Protein AF-Q1QY12-F1 (afdb_monomer_lite)

Secondary structure (DSSP, 8-state):
---HHHHHHHHHHHTTT----S-TT-S-HHHHHHHHHHTT--SHHHHHHHHHHHT-SSTTHHHHHHHHHHHHHHHHHTTSS-HHHHHHHHHHHHHHHHHH-SSHHHHHHHHHHHHHHH-SSS-THHHHHHHHHHHHHHHTT-S--HHHHHHHHHHHHTT--S-----GGGGGGGGGGGTS----SS--HHHH-TTHHHHHHHHH---SHHHHHHHHHHHHHTTTHHHHHHHHHHHHHS-HHHHHHHHHHTGGGHHHHHHHHHHHHHT-----THHHHHHHHHHHHHHHHTTSS-HHHHHHHHHHHHHHHHHH-SSHHHHHHHHHHHHHHHHTS--GGGHHHHHHHHHH-TT-TT-S-GGGSS-HHHHHHHHHHHHHHT-SHHHHHHHHHHHHSGGGGGG-SS--PPPHHHHHHHHHHHHHTT---GGGHHHHHHTT--HHHHHHHHHHHHHHHHT-PPPSEETTEEPPHHHHHHHHHGGGGTTS-THHHHHHHHHHHHHHHHHHS-S-HHHHHHHHHHHHHHHHHH-SSHHHHHHHHHHHHHHS--TTSPP-HHHHHHHHH-TT-GGGGS---

Foldseek 3Di:
DQDLLLQVLLLLCLLVVDDRDSGLQPDALVVLQVVCVVVVNQAVQVLLLLLLVLQFDDACNLVSLSVNSNNLSSCCNNVVDPPVLSSLQSLLSLVVLVVVAVALVRSLVSVVVRVVVPDPDDDCPSNVVSSVVSVVCQVVVVTNGSVNSVVVSVVVCVVDNARPADDDLLLLQLLLNLPTGDRDLDADLSRHPVCLCVCCCVVVVDNALVLLVLLLLLLLAQNPLNVLVLCLVVVLPDDPVVLVVVLVVPVVLNLLSVLSVVCSVVVHPSAASLQSLSVSLVSLSSCVSVVSDDSVRSSLSSLSSLLQCLVPDFFPVRSLQSNQSNVCSVVSHNCNVCSCVSPVSQPPRSNHSRPDGSNVSDDPVSNVSSLVVLLVQQAALLSVLLLLQCLVVVVSSSCGRDHDQADPVLLVVLVCCCCVVVVDDLVCACVSLVVLQCVVVQVVLLVLLVCLLVVNDDDQQDPVGGHDPVVVVLSNLSVLLNVARCNLVSLSVSSNNLVSQRNNVSHDPVVSSVVSVVSLVVCLVRAVALLRSLVNNLSNQVSDPDPPDDGSNSSSVVLVVRPSHSRNSYDSD

Structure (mmCIF, N/CA/C/O backbone):
data_AF-Q1QY12-F1
#
_entry.id   AF-Q1QY12-F1
#
loop_
_atom_site.group_PDB
_atom_site.id
_atom_site.type_symbol
_atom_site.label_atom_id
_atom_site.label_alt_id
_atom_site.label_comp_id
_atom_site.label_asym_id
_atom_site.label_entity_id
_atom_site.label_seq_id
_atom_site.pdbx_PDB_ins_code
_atom_site.Cartn_x
_atom_site.Cartn_y
_atom_site.Cartn_z
_atom_site.occupancy
_atom_site.B_iso_or_equiv
_atom_site.auth_seq_id
_atom_site.auth_comp_id
_atom_site.auth_asym_id
_atom_site.auth_atom_id
_atom_site.pdbx_PDB_model_num
ATOM 1 N N . MET A 1 1 ? -41.562 0.838 25.293 1.00 55.44 1 MET A N 1
ATOM 2 C CA . MET A 1 1 ? -40.817 -0.378 25.675 1.00 55.44 1 MET A CA 1
ATOM 3 C C . MET A 1 1 ? -39.364 0.046 25.763 1.00 55.44 1 MET A C 1
ATOM 5 O O . MET A 1 1 ? -38.922 0.712 24.837 1.00 55.44 1 MET A O 1
ATOM 9 N N . ILE A 1 2 ? -38.705 -0.170 26.900 1.00 75.00 2 ILE A N 1
ATOM 10 C CA . ILE A 1 2 ? -37.307 0.244 27.100 1.00 75.00 2 ILE A CA 1
ATOM 11 C C . ILE A 1 2 ? -36.429 -0.686 26.259 1.00 75.00 2 ILE A C 1
ATOM 13 O O . ILE A 1 2 ? -36.650 -1.893 26.284 1.00 75.00 2 ILE A O 1
ATOM 17 N N . ASP A 1 3 ? -35.492 -0.126 25.497 1.00 89.75 3 ASP A N 1
ATOM 18 C CA . ASP A 1 3 ? -34.490 -0.896 24.757 1.00 89.75 3 ASP A CA 1
ATOM 19 C C . ASP A 1 3 ? -33.502 -1.524 25.764 1.00 89.75 3 ASP A C 1
ATOM 21 O O . ASP A 1 3 ? -32.816 -0.769 26.468 1.00 89.75 3 ASP A O 1
ATOM 25 N N . PRO A 1 4 ? -33.436 -2.869 25.877 1.00 93.19 4 PRO A N 1
ATOM 26 C CA . PRO A 1 4 ? -32.582 -3.535 26.856 1.00 93.19 4 PRO A CA 1
ATOM 27 C C . PRO A 1 4 ? -31.103 -3.169 26.732 1.00 93.19 4 PRO A C 1
ATOM 29 O O . PRO A 1 4 ? -30.430 -3.018 27.750 1.00 93.19 4 PRO A O 1
ATOM 32 N N . LEU A 1 5 ? -30.600 -2.966 25.509 1.00 94.06 5 LEU A N 1
ATOM 33 C CA . LEU A 1 5 ? -29.203 -2.599 25.299 1.00 94.06 5 LEU A CA 1
ATOM 34 C C . LEU A 1 5 ? -28.914 -1.208 25.853 1.00 94.06 5 LEU A C 1
ATOM 36 O O . LEU A 1 5 ? -27.938 -1.027 26.575 1.00 94.06 5 LEU A O 1
ATOM 40 N N . LYS A 1 6 ? -29.759 -0.224 25.523 1.00 94.19 6 LYS A N 1
ATOM 41 C CA . LYS A 1 6 ? -29.562 1.159 25.976 1.00 94.19 6 LYS A CA 1
ATOM 42 C C . LYS A 1 6 ? -29.597 1.267 27.492 1.00 94.19 6 LYS A C 1
ATOM 44 O O . LYS A 1 6 ? -28.737 1.921 28.072 1.00 94.19 6 LYS A O 1
ATOM 49 N N . ALA A 1 7 ? -30.558 0.598 28.126 1.00 93.69 7 ALA A N 1
ATOM 50 C CA . ALA A 1 7 ? -30.684 0.620 29.576 1.00 93.69 7 ALA A CA 1
ATOM 51 C C . ALA A 1 7 ? -29.529 -0.117 30.273 1.00 93.69 7 ALA A C 1
ATOM 53 O O . ALA A 1 7 ? -29.001 0.405 31.254 1.00 93.69 7 ALA A O 1
ATOM 54 N N . TRP A 1 8 ? -29.072 -1.262 29.748 1.00 95.44 8 TRP A N 1
ATOM 55 C CA . TRP A 1 8 ? -27.872 -1.921 30.273 1.00 95.44 8 TRP A CA 1
ATOM 56 C C . TRP A 1 8 ? -26.616 -1.066 30.090 1.00 95.44 8 TRP A C 1
ATOM 58 O O . TRP A 1 8 ? -25.820 -0.918 31.016 1.00 95.44 8 TRP A O 1
ATOM 68 N N . TRP A 1 9 ? -26.445 -0.454 28.919 1.00 96.38 9 TRP A N 1
ATOM 69 C CA . TRP A 1 9 ? -25.309 0.417 28.639 1.00 96.38 9 TRP A CA 1
ATOM 70 C C . TRP A 1 9 ? -25.288 1.621 29.588 1.00 96.38 9 TRP A C 1
ATOM 72 O O . TRP A 1 9 ? -24.260 1.891 30.205 1.00 96.38 9 TRP A O 1
ATOM 82 N N . ALA A 1 10 ? -26.435 2.270 29.796 1.00 94.69 10 ALA A N 1
ATOM 83 C CA . ALA A 1 10 ? -26.605 3.328 30.787 1.00 94.69 10 ALA A CA 1
ATOM 84 C C . ALA A 1 10 ? -26.242 2.879 32.213 1.00 94.69 10 ALA A C 1
ATOM 86 O O . ALA A 1 10 ? -25.545 3.604 32.920 1.00 94.69 10 ALA A O 1
ATOM 87 N N . GLN A 1 11 ? -26.654 1.672 32.627 1.00 94.50 11 GLN A N 1
ATOM 88 C CA . GLN A 1 11 ? -26.240 1.091 33.911 1.00 94.50 11 GLN A CA 1
ATOM 89 C C . GLN A 1 11 ? -24.711 0.971 34.002 1.00 94.50 11 GLN A C 1
ATOM 91 O O . GLN A 1 11 ? -24.136 1.349 35.020 1.00 94.50 11 GLN A O 1
ATOM 96 N N . GLN A 1 12 ? -24.035 0.518 32.939 1.00 95.69 12 GLN A N 1
ATOM 97 C CA . GLN A 1 12 ? -22.571 0.417 32.938 1.00 95.69 12 GLN A CA 1
ATOM 98 C C . GLN A 1 12 ? -21.884 1.789 33.014 1.00 95.69 12 GLN A C 1
ATOM 100 O O . GLN A 1 12 ? -20.870 1.916 33.694 1.00 95.69 12 GLN A O 1
ATOM 105 N N . LEU A 1 13 ? -22.432 2.832 32.379 1.00 95.69 13 LEU A N 1
ATOM 106 C CA . LEU A 1 13 ? -21.846 4.182 32.401 1.00 95.69 13 LEU A CA 1
ATOM 107 C C . LEU A 1 13 ? -21.795 4.796 33.813 1.00 95.69 13 LEU A C 1
ATOM 109 O O . LEU A 1 13 ? -20.918 5.617 34.091 1.00 95.69 13 LEU A O 1
ATOM 113 N N . VAL A 1 14 ? -22.652 4.356 34.741 1.00 94.06 14 VAL A N 1
ATOM 114 C CA . VAL A 1 14 ? -22.579 4.760 36.159 1.00 94.06 14 VAL A CA 1
ATOM 115 C C . VAL A 1 14 ? -21.228 4.381 36.779 1.00 94.06 14 VAL A C 1
ATOM 117 O O . VAL A 1 14 ? -20.672 5.148 37.565 1.00 94.06 14 VAL A O 1
ATOM 120 N N . LEU A 1 15 ? -20.630 3.257 36.363 1.00 93.38 15 LEU A N 1
ATOM 121 C CA . LEU A 1 15 ? -19.290 2.833 36.797 1.00 93.38 15 LEU A CA 1
ATOM 122 C C . LEU A 1 15 ? -18.178 3.778 36.302 1.00 93.38 15 LEU A C 1
ATOM 124 O O . LEU A 1 15 ? -17.087 3.808 36.873 1.00 93.38 15 LEU A O 1
ATOM 128 N N . CYS A 1 16 ? -18.454 4.580 35.271 1.00 92.06 16 CYS A N 1
ATOM 129 C CA . CYS A 1 16 ? -17.583 5.647 34.774 1.00 92.06 16 CYS A CA 1
ATOM 130 C C . CYS A 1 16 ? -17.885 7.013 35.424 1.00 92.06 16 CYS A C 1
ATOM 132 O O . CYS A 1 16 ? -17.412 8.052 34.956 1.00 92.06 16 CYS A O 1
ATOM 134 N N . GLY A 1 17 ? -18.699 7.051 36.483 1.00 89.88 17 GLY A N 1
ATOM 135 C CA . GLY A 1 17 ? -19.077 8.284 37.176 1.00 89.88 17 GLY A CA 1
ATOM 136 C C . GLY A 1 17 ? -20.110 9.127 36.425 1.00 89.88 17 GLY A C 1
ATOM 137 O O . GLY A 1 17 ? -20.163 10.342 36.617 1.00 89.88 17 GLY A O 1
ATOM 138 N N . TRP A 1 18 ? -20.899 8.516 35.539 1.00 91.81 18 TRP A N 1
ATOM 139 C CA . TRP A 1 18 ? -22.033 9.186 34.906 1.00 91.81 18 TRP A CA 1
ATOM 140 C C . TRP A 1 18 ? -23.242 9.185 35.842 1.00 91.81 18 TRP A C 1
ATOM 142 O O . TRP A 1 18 ? -23.439 8.259 36.631 1.00 91.81 18 TRP A O 1
ATOM 152 N N . ALA A 1 19 ? -24.079 10.217 35.736 1.00 88.19 19 ALA A N 1
ATOM 153 C CA . ALA A 1 19 ? -25.403 10.174 36.341 1.00 88.19 19 ALA A CA 1
ATOM 154 C C . ALA A 1 19 ? -26.258 9.123 35.619 1.00 88.19 19 ALA A C 1
ATOM 156 O O . ALA A 1 19 ? -26.131 8.946 34.408 1.00 88.19 19 ALA A O 1
ATOM 157 N N . PHE A 1 20 ? -27.133 8.437 36.354 1.00 85.31 20 PHE A N 1
ATOM 158 C CA . PHE A 1 20 ? -28.023 7.454 35.747 1.00 85.31 20 PHE A CA 1
ATOM 159 C C . PHE A 1 20 ? -29.067 8.144 34.853 1.00 85.31 20 PHE A C 1
ATOM 161 O O . PHE A 1 20 ? -29.944 8.854 35.349 1.00 85.31 20 PHE A O 1
ATOM 168 N N . ASP A 1 21 ? -28.971 7.907 33.545 1.00 85.88 21 ASP A N 1
ATOM 169 C CA . ASP A 1 21 ? -29.891 8.371 32.504 1.00 85.88 21 ASP A CA 1
ATOM 170 C C . ASP A 1 21 ? -30.156 7.206 31.534 1.00 85.88 21 ASP A C 1
ATOM 172 O O . ASP A 1 21 ? -29.195 6.608 31.053 1.00 85.88 21 ASP A O 1
ATOM 176 N N . PRO A 1 22 ? -31.421 6.842 31.244 1.00 83.69 22 PRO A N 1
ATOM 177 C CA . PRO A 1 22 ? -31.739 5.724 30.354 1.00 83.69 22 PRO A CA 1
ATOM 178 C C . PRO A 1 22 ? -31.281 5.911 28.897 1.00 83.69 22 PRO A C 1
ATOM 180 O O . PRO A 1 22 ? -31.292 4.933 28.146 1.00 83.69 22 PRO A O 1
ATOM 183 N N . GLU A 1 23 ? -30.908 7.123 28.470 1.00 90.75 23 GLU A N 1
ATOM 184 C CA . GLU A 1 23 ? -30.326 7.364 27.148 1.00 90.75 23 GLU A CA 1
ATOM 185 C C . GLU A 1 23 ? -28.792 7.520 27.247 1.00 90.75 23 GLU A C 1
ATOM 187 O O . GLU A 1 23 ? -28.305 8.567 27.673 1.00 90.75 23 GLU A O 1
ATOM 192 N N . PRO A 1 24 ? -27.995 6.528 26.800 1.00 91.50 24 PRO A N 1
ATOM 193 C CA . PRO A 1 24 ? -26.535 6.540 26.962 1.00 91.50 24 PRO A CA 1
ATOM 194 C C . PRO A 1 24 ? -25.831 7.660 26.180 1.00 91.50 24 PRO A C 1
ATOM 196 O O . PRO A 1 24 ? -24.679 7.978 26.459 1.00 91.50 24 PRO A O 1
ATOM 199 N N . LEU A 1 25 ? -26.510 8.273 25.205 1.00 94.88 25 LEU A N 1
ATOM 200 C CA . LEU A 1 25 ? -25.989 9.373 24.387 1.00 94.88 25 LEU A CA 1
ATOM 201 C C . LEU A 1 25 ? -26.492 10.757 24.845 1.00 94.88 25 LEU A C 1
ATOM 203 O O . LEU A 1 25 ? -26.414 11.710 24.074 1.00 94.88 25 LEU A O 1
ATOM 207 N N . SER A 1 26 ? -27.056 10.883 26.054 1.00 92.56 26 SER A N 1
ATOM 208 C CA . SER A 1 26 ? -27.754 12.105 26.495 1.00 92.56 26 SER A CA 1
ATOM 209 C C . SER A 1 26 ? -26.848 13.288 26.855 1.00 92.56 26 SER A C 1
ATOM 211 O O . SER A 1 26 ? -27.328 14.420 26.963 1.00 92.56 26 SER A O 1
ATOM 213 N N . VAL A 1 27 ? -25.543 13.059 27.032 1.00 93.19 27 VAL A N 1
ATOM 214 C CA . VAL A 1 27 ? -24.572 14.126 27.319 1.00 93.19 27 VAL A CA 1
ATOM 215 C C . VAL A 1 27 ? -24.486 15.092 26.135 1.00 93.19 27 VAL A C 1
ATOM 217 O O . VAL A 1 27 ? -24.573 14.694 24.977 1.00 93.19 27 VAL A O 1
ATOM 220 N N . SER A 1 28 ? -24.311 16.387 26.414 1.00 95.25 28 SER A N 1
ATOM 221 C CA . SER A 1 28 ? -24.201 17.385 25.348 1.00 95.25 28 SER A CA 1
ATOM 222 C C . SER A 1 28 ? -22.960 17.142 24.470 1.00 95.25 28 SER A C 1
ATOM 224 O O . SER A 1 28 ? -21.918 16.733 24.997 1.00 95.25 28 SER A O 1
ATOM 226 N N . PRO A 1 29 ? -23.016 17.447 23.158 1.00 95.62 29 PRO A N 1
ATOM 227 C CA . PRO A 1 29 ? -21.881 17.250 22.254 1.00 95.62 29 PRO A CA 1
ATOM 228 C C . PRO A 1 29 ? -20.580 17.909 22.740 1.00 95.62 29 PRO A C 1
ATOM 230 O O . PRO A 1 29 ? -19.525 17.280 22.700 1.00 95.62 29 PRO A O 1
ATOM 233 N N . ASP A 1 30 ? -20.660 19.129 23.283 1.00 95.50 30 ASP A N 1
ATOM 234 C CA . ASP A 1 30 ? -19.493 19.873 23.783 1.00 95.50 30 ASP A CA 1
ATOM 235 C C . ASP A 1 30 ? -18.853 19.200 25.006 1.00 95.50 30 ASP A C 1
ATOM 237 O O . ASP A 1 30 ? -17.631 19.090 25.103 1.00 95.50 30 ASP A O 1
ATOM 241 N N . SER A 1 31 ? -19.673 18.713 25.945 1.00 95.44 31 SER A N 1
ATOM 242 C CA . SER A 1 31 ? -19.173 17.979 27.115 1.00 95.44 31 SER A CA 1
ATOM 243 C C . SER A 1 31 ? -18.598 16.623 26.723 1.00 95.44 31 SER A C 1
ATOM 245 O O . SER A 1 31 ? -17.576 16.211 27.274 1.00 95.44 31 SER A O 1
ATOM 247 N N . ALA A 1 32 ? -19.212 15.953 25.746 1.00 96.44 32 ALA A N 1
ATOM 248 C CA . ALA A 1 32 ? -18.706 14.696 25.222 1.00 96.44 32 ALA A CA 1
ATOM 249 C C . ALA A 1 32 ? -17.334 14.877 24.552 1.00 96.44 32 ALA A C 1
ATOM 251 O O . ALA A 1 32 ? -16.397 14.140 24.857 1.00 96.44 32 ALA A O 1
ATOM 252 N N . GLN A 1 33 ? -17.180 15.913 23.722 1.00 95.19 33 GLN A N 1
ATOM 253 C CA . GLN A 1 33 ? -15.913 16.239 23.070 1.00 95.19 33 GLN A CA 1
ATOM 254 C C . GLN A 1 33 ? -14.825 16.644 24.073 1.00 95.19 33 GLN A C 1
ATOM 256 O O . GLN A 1 33 ? -13.689 16.185 23.962 1.00 95.19 33 GLN A O 1
ATOM 261 N N . ALA A 1 34 ? -15.164 17.448 25.086 1.00 95.62 34 ALA A N 1
ATOM 262 C CA . ALA A 1 34 ? -14.225 17.804 26.148 1.00 95.62 34 ALA A CA 1
ATOM 263 C C . ALA A 1 34 ? -13.734 16.563 26.913 1.00 95.62 34 ALA A C 1
ATOM 265 O O . ALA A 1 34 ? -12.547 16.450 27.212 1.00 95.62 34 ALA A O 1
ATOM 266 N N . ARG A 1 35 ? -14.629 15.606 27.193 1.00 96.38 35 ARG A N 1
ATOM 267 C CA . ARG A 1 35 ? -14.281 14.365 27.895 1.00 96.38 35 ARG A CA 1
ATOM 268 C C . ARG A 1 35 ? -13.464 13.401 27.029 1.00 96.38 35 ARG A C 1
ATOM 270 O O . ARG A 1 35 ? -12.529 12.805 27.548 1.00 96.38 35 ARG A O 1
ATOM 277 N N . LEU A 1 36 ? -13.731 13.307 25.722 1.00 96.69 36 LEU A N 1
ATOM 278 C CA . LEU A 1 36 ? -12.867 12.576 24.778 1.00 96.69 36 LEU A CA 1
ATOM 279 C C . LEU A 1 36 ? -11.445 13.152 24.752 1.00 96.69 36 LEU A C 1
ATOM 281 O O . LEU A 1 36 ? -10.476 12.402 24.853 1.00 96.69 36 LEU A O 1
ATOM 285 N N . ALA A 1 37 ? -11.314 14.481 24.716 1.00 95.12 37 ALA A N 1
ATOM 286 C CA . ALA A 1 37 ? -10.014 15.146 24.751 1.00 95.12 37 ALA A CA 1
ATOM 287 C C . ALA A 1 37 ? -9.245 14.893 26.063 1.00 95.12 37 ALA A C 1
ATOM 289 O O . ALA A 1 37 ? -8.022 14.774 26.031 1.00 95.12 37 ALA A O 1
ATOM 290 N N . LEU A 1 38 ? -9.935 14.759 27.205 1.00 95.88 38 LEU A N 1
ATOM 291 C CA . LEU A 1 38 ? -9.308 14.363 28.477 1.00 95.88 38 LEU A CA 1
ATOM 292 C C . LEU A 1 38 ? -8.736 12.937 28.443 1.00 95.88 38 LEU A C 1
ATOM 294 O O . LEU A 1 38 ? -7.781 12.653 29.162 1.00 95.88 38 LEU A O 1
ATOM 298 N N . PHE A 1 39 ? -9.286 12.062 27.601 1.00 95.31 39 PHE A N 1
ATOM 299 C CA . PHE A 1 39 ? -8.752 10.721 27.341 1.00 95.31 39 PHE A CA 1
ATOM 300 C C . PHE A 1 39 ? -7.703 10.689 26.217 1.00 95.31 39 PHE A C 1
ATOM 302 O O . PHE A 1 39 ? -7.268 9.611 25.819 1.00 95.31 39 PHE A O 1
ATOM 309 N N . ASP A 1 40 ? -7.302 11.863 25.720 1.00 95.44 40 ASP A N 1
ATOM 310 C CA . ASP A 1 40 ? -6.431 12.063 24.556 1.00 95.44 40 ASP A CA 1
ATOM 311 C C . ASP A 1 40 ? -6.968 11.442 23.255 1.00 95.44 40 ASP A C 1
ATOM 313 O O . ASP A 1 40 ? -6.239 11.211 22.297 1.00 95.44 40 ASP A O 1
ATOM 317 N N . VAL A 1 41 ? -8.284 11.227 23.186 1.00 96.38 41 VAL A N 1
ATOM 318 C CA . VAL A 1 41 ? -8.975 10.783 21.976 1.00 96.38 41 VAL A CA 1
ATOM 319 C C . VAL A 1 41 ? -9.409 12.029 21.209 1.00 96.38 41 VAL A C 1
ATOM 321 O O . VAL A 1 41 ? -10.441 12.631 21.506 1.00 96.38 41 VAL A O 1
ATOM 324 N N . ARG A 1 42 ? -8.583 12.461 20.249 1.00 94.00 42 ARG A N 1
ATOM 325 C CA . ARG A 1 42 ? -8.785 13.719 19.496 1.00 94.00 42 ARG A CA 1
ATOM 326 C C . ARG A 1 42 ? -9.381 13.533 18.105 1.00 94.00 42 ARG A C 1
ATOM 328 O O . ARG A 1 42 ? -9.947 14.475 17.562 1.00 94.00 42 ARG A O 1
ATOM 335 N N . GLU A 1 43 ? -9.287 12.325 17.567 1.00 94.50 43 GLU A N 1
ATOM 336 C CA . GLU A 1 43 ? -9.786 11.958 16.245 1.00 94.50 43 GLU A CA 1
ATOM 337 C C . GLU A 1 43 ? -10.383 10.544 16.252 1.00 94.50 43 GLU A C 1
ATOM 339 O O . GLU A 1 43 ? -10.111 9.726 17.138 1.00 94.50 43 GLU A O 1
ATOM 344 N N . ARG A 1 44 ? -11.211 10.243 15.248 1.00 95.56 44 ARG A N 1
ATOM 345 C CA . ARG A 1 44 ? -11.873 8.941 15.072 1.00 95.56 44 ARG A CA 1
ATOM 346 C C . ARG A 1 44 ? -10.874 7.799 14.882 1.00 95.56 44 ARG A C 1
ATOM 348 O O . ARG A 1 44 ? -11.185 6.673 15.257 1.00 95.56 44 ARG A O 1
ATOM 355 N N . GLY A 1 45 ? -9.691 8.081 14.341 1.00 95.38 45 GLY A N 1
ATOM 356 C CA . GLY A 1 45 ? -8.606 7.109 14.213 1.00 95.38 45 GLY A CA 1
ATOM 357 C C . GLY A 1 45 ? -8.145 6.547 15.557 1.00 95.38 45 GLY A C 1
ATOM 358 O O . GLY A 1 45 ? -8.132 5.332 15.756 1.00 95.38 45 GLY A O 1
ATOM 359 N N . GLU A 1 46 ? -7.853 7.438 16.507 1.00 96.62 46 GLU A N 1
ATOM 360 C CA . GLU A 1 46 ? -7.476 7.080 17.880 1.00 96.62 46 GLU A CA 1
ATOM 361 C C . GLU A 1 46 ? -8.611 6.335 18.595 1.00 96.62 46 GLU A C 1
ATOM 363 O O . GLU A 1 46 ? -8.386 5.301 19.221 1.00 96.62 46 GLU A O 1
ATOM 368 N N . LEU A 1 47 ? -9.860 6.790 18.431 1.00 97.00 47 LEU A N 1
ATOM 369 C CA . LEU A 1 47 ? -11.025 6.049 18.926 1.00 97.00 47 LEU A CA 1
ATOM 370 C C . LEU A 1 47 ? -11.054 4.621 18.357 1.00 97.00 47 LEU A C 1
ATOM 372 O O . LEU A 1 47 ? -11.302 3.666 19.090 1.00 97.00 47 LEU A O 1
ATOM 376 N N . GLY A 1 48 ? -10.775 4.469 17.061 1.00 96.75 48 GLY A N 1
ATOM 377 C CA . GLY A 1 48 ? -10.689 3.179 16.390 1.00 96.75 48 GLY A CA 1
ATOM 378 C C . GLY A 1 48 ? -9.654 2.261 17.033 1.00 96.75 48 GLY A C 1
ATOM 379 O O . GLY A 1 48 ? -9.969 1.104 17.315 1.00 96.75 48 GLY A O 1
ATOM 380 N N . TRP A 1 49 ? -8.461 2.775 17.340 1.00 96.94 49 TRP A N 1
ATOM 381 C CA . TRP A 1 49 ? -7.432 2.026 18.065 1.00 96.94 49 TRP A CA 1
ATOM 382 C C . TRP A 1 49 ? -7.894 1.585 19.453 1.00 96.94 49 TRP A C 1
ATOM 384 O O . TRP A 1 49 ? -7.804 0.396 19.766 1.00 96.94 49 TRP A O 1
ATOM 394 N N . ARG A 1 50 ? -8.504 2.479 20.243 1.00 96.62 50 ARG A N 1
ATOM 395 C CA . ARG A 1 50 ? -9.042 2.121 21.570 1.00 96.62 50 ARG A CA 1
ATOM 396 C C . ARG A 1 50 ? -10.090 1.011 21.502 1.00 96.62 50 ARG A C 1
ATOM 398 O O . ARG A 1 50 ? -10.115 0.142 22.373 1.00 96.62 50 ARG A O 1
ATOM 405 N N . LEU A 1 51 ? -10.925 0.991 20.461 1.00 96.38 51 LEU A N 1
ATOM 406 C CA . LEU A 1 51 ? -11.908 -0.077 20.242 1.00 96.38 51 LEU A CA 1
ATOM 407 C C . LEU A 1 51 ? -11.257 -1.411 19.840 1.00 96.38 51 LEU A C 1
ATOM 409 O O . LEU A 1 51 ? -11.722 -2.475 20.261 1.00 96.38 51 LEU A O 1
ATOM 413 N N . VAL A 1 52 ? -10.171 -1.384 19.063 1.00 95.94 52 VAL A N 1
ATOM 414 C CA . VAL A 1 52 ? -9.385 -2.591 18.752 1.00 95.94 52 VAL A CA 1
ATOM 415 C C . VAL A 1 52 ? -8.733 -3.142 20.027 1.00 95.94 52 VAL A C 1
ATOM 417 O O . VAL A 1 52 ? -8.877 -4.318 20.355 1.00 95.94 52 VAL A O 1
ATOM 420 N N . GLU A 1 53 ? -8.074 -2.289 20.804 1.00 94.38 53 GLU A N 1
ATOM 421 C CA . GLU A 1 53 ? -7.364 -2.680 22.028 1.00 94.38 53 GLU A CA 1
ATOM 422 C C . GLU A 1 53 ? -8.292 -3.147 23.156 1.00 94.38 53 GLU A C 1
ATOM 424 O O . GLU A 1 53 ? -7.889 -3.951 24.008 1.00 94.38 53 GLU A O 1
ATOM 429 N N . ALA A 1 54 ? -9.550 -2.692 23.152 1.00 93.12 54 ALA A N 1
ATOM 430 C CA . ALA A 1 54 ? -10.559 -3.084 24.132 1.00 93.12 54 ALA A CA 1
ATOM 431 C C . ALA A 1 54 ? -10.733 -4.603 24.239 1.00 93.12 54 ALA A C 1
ATOM 433 O O . ALA A 1 54 ? -10.972 -5.120 25.329 1.00 93.12 54 ALA A O 1
ATOM 434 N N . CYS A 1 55 ? -10.561 -5.320 23.125 1.00 89.06 55 CYS A N 1
ATOM 435 C CA . CYS A 1 55 ? -10.742 -6.770 23.053 1.00 89.06 55 CYS A CA 1
ATOM 436 C C . CYS A 1 55 ? -9.421 -7.533 22.894 1.00 89.06 55 CYS A C 1
ATOM 438 O O . CYS A 1 55 ? -9.424 -8.706 22.512 1.00 89.06 55 CYS A O 1
ATOM 440 N N . LEU A 1 56 ? -8.286 -6.889 23.177 1.00 89.50 56 LEU A N 1
ATOM 441 C CA . LEU A 1 56 ? -7.001 -7.570 23.226 1.00 89.50 56 LEU A CA 1
ATOM 442 C C . LEU A 1 56 ? -6.874 -8.358 24.535 1.00 89.50 56 LEU A C 1
ATOM 444 O O . LEU A 1 56 ? -7.061 -7.817 25.632 1.00 89.50 56 LEU A O 1
ATOM 448 N N . SER A 1 57 ? -6.531 -9.642 24.423 1.00 83.75 57 SER A N 1
ATOM 449 C CA . SER A 1 57 ? -6.312 -10.515 25.577 1.00 83.75 57 SER A CA 1
ATOM 450 C C . SER A 1 57 ? -5.143 -10.026 26.438 1.00 83.75 57 SER A C 1
ATOM 452 O O . SER A 1 57 ? -4.098 -9.638 25.920 1.00 83.75 57 SER A O 1
ATOM 454 N N . GLY A 1 58 ? -5.295 -10.078 27.762 1.00 82.88 58 GLY A N 1
ATOM 455 C CA . GLY A 1 58 ? -4.256 -9.677 28.712 1.00 82.88 58 GLY A CA 1
ATOM 456 C C . GLY A 1 58 ? -4.833 -9.061 29.985 1.00 82.88 58 GLY A C 1
ATOM 457 O O . GLY A 1 58 ? -6.048 -9.012 30.164 1.00 82.88 58 GLY A O 1
ATOM 458 N N . GLN A 1 59 ? -3.956 -8.577 30.867 1.00 79.44 59 GLN A N 1
ATOM 459 C CA . GLN A 1 59 ? -4.361 -7.846 32.074 1.00 79.44 59 GLN A CA 1
ATOM 460 C C . GLN A 1 59 ? -5.087 -6.539 31.712 1.00 79.44 59 GLN A C 1
ATOM 462 O O . GLN A 1 59 ? -4.769 -5.912 30.696 1.00 79.44 59 GLN A O 1
ATOM 467 N N . GLY A 1 60 ? -6.058 -6.128 32.534 1.00 85.31 60 GLY A N 1
ATOM 468 C CA . GLY A 1 60 ? -6.824 -4.891 32.334 1.00 85.31 60 GLY A CA 1
ATOM 469 C C . GLY A 1 60 ? -7.915 -4.992 31.261 1.00 85.31 60 GLY A C 1
ATOM 470 O O . GLY A 1 60 ? -8.375 -3.971 30.753 1.00 85.31 60 GLY A O 1
ATOM 471 N N . GLY A 1 61 ? -8.285 -6.207 30.850 1.00 90.00 61 GLY A N 1
ATOM 472 C CA . GLY A 1 61 ? -9.234 -6.425 29.764 1.00 90.00 61 GLY A CA 1
ATOM 473 C C . GLY A 1 61 ? -10.663 -6.017 30.121 1.00 90.00 61 GLY A C 1
ATOM 474 O O . GLY A 1 61 ? -11.388 -5.545 29.249 1.00 90.00 61 GLY A O 1
ATOM 475 N N . ALA A 1 62 ? -11.089 -6.169 31.377 1.00 93.12 62 ALA A N 1
ATOM 476 C CA . ALA A 1 62 ? -12.419 -5.730 31.799 1.00 93.12 62 ALA A CA 1
ATOM 477 C C . ALA A 1 62 ? -12.497 -4.196 31.831 1.00 93.12 62 ALA A C 1
ATOM 479 O O . ALA A 1 62 ? -13.421 -3.609 31.268 1.00 93.12 62 ALA A O 1
ATOM 480 N N . LEU A 1 63 ? -11.483 -3.528 32.391 1.00 93.69 63 LEU A N 1
ATOM 481 C CA . LEU A 1 63 ? -11.430 -2.063 32.425 1.00 93.69 63 LEU A CA 1
ATOM 482 C C . LEU A 1 63 ? -11.369 -1.440 31.028 1.00 93.69 63 LEU A C 1
ATOM 484 O O . LEU A 1 63 ? -12.079 -0.468 30.779 1.00 93.69 63 LEU A O 1
ATOM 488 N N . ARG A 1 64 ? -10.586 -2.006 30.097 1.00 94.44 64 ARG A N 1
ATOM 489 C CA . ARG A 1 64 ? -10.550 -1.504 28.712 1.00 94.44 64 ARG A CA 1
ATOM 490 C C . ARG A 1 64 ? -11.913 -1.607 28.022 1.00 94.44 64 ARG A C 1
ATOM 492 O O . ARG A 1 64 ? -12.289 -0.686 27.304 1.00 94.44 64 ARG A O 1
ATOM 499 N N . ARG A 1 65 ? -12.681 -2.676 28.263 1.00 95.75 65 ARG A N 1
ATOM 500 C CA . ARG A 1 65 ? -14.040 -2.821 27.711 1.00 95.75 65 ARG A CA 1
ATOM 501 C C . ARG A 1 65 ? -15.037 -1.852 28.333 1.00 95.75 65 ARG A C 1
ATOM 503 O O . ARG A 1 65 ? -15.820 -1.253 27.604 1.00 95.75 65 ARG A O 1
ATOM 510 N N . LEU A 1 66 ? -14.985 -1.651 29.651 1.00 96.62 66 LEU A N 1
ATOM 511 C CA . LEU A 1 66 ? -15.808 -0.631 30.306 1.00 96.62 66 LEU A CA 1
ATOM 512 C C . LEU A 1 66 ? -15.489 0.765 29.751 1.00 96.62 66 LEU A C 1
ATOM 514 O O . LEU A 1 66 ? -16.393 1.524 29.414 1.00 96.62 66 LEU A O 1
ATOM 518 N N . HIS A 1 67 ? -14.205 1.073 29.582 1.00 96.31 67 HIS A N 1
ATOM 519 C CA . HIS A 1 67 ? -13.779 2.335 28.993 1.00 96.31 67 HIS A CA 1
ATOM 520 C C . HIS A 1 67 ? -14.231 2.474 27.532 1.00 96.31 67 HIS A C 1
ATOM 522 O O . HIS A 1 67 ? -14.703 3.533 27.138 1.00 96.31 67 HIS A O 1
ATOM 528 N N . ALA A 1 68 ? -14.180 1.405 26.735 1.00 97.38 68 ALA A N 1
ATOM 529 C CA . ALA A 1 68 ? -14.701 1.418 25.371 1.00 97.38 68 ALA A CA 1
ATOM 530 C C . ALA A 1 68 ? -16.217 1.688 25.311 1.00 97.38 68 ALA A C 1
ATOM 532 O O . ALA A 1 68 ? -16.652 2.437 24.438 1.00 97.38 68 ALA A O 1
ATOM 533 N N . LEU A 1 69 ? -17.018 1.166 26.251 1.00 97.81 69 LEU A N 1
ATOM 534 C CA . LEU A 1 69 ? -18.442 1.524 26.366 1.00 97.81 69 LEU A CA 1
ATOM 535 C C . LEU A 1 69 ? -18.632 3.026 26.622 1.00 97.81 69 LEU A C 1
ATOM 537 O O . LEU A 1 69 ? -19.533 3.633 26.044 1.00 97.81 69 LEU A O 1
ATOM 541 N N . GLU A 1 70 ? -17.789 3.636 27.455 1.00 97.94 70 GLU A N 1
ATOM 542 C CA . GLU A 1 70 ? -17.811 5.083 27.685 1.00 97.94 70 GLU A CA 1
ATOM 543 C C . GLU A 1 70 ? -17.387 5.870 26.439 1.00 97.94 70 GLU A C 1
ATOM 545 O O . GLU A 1 70 ? -18.072 6.812 26.043 1.00 97.94 70 GLU A O 1
ATOM 550 N N . LEU A 1 71 ? -16.303 5.464 25.775 1.00 98.12 71 LEU A N 1
ATOM 551 C CA . LEU A 1 71 ? -15.829 6.113 24.553 1.00 98.12 71 LEU A CA 1
ATOM 552 C C . LEU A 1 71 ? -16.876 6.066 23.434 1.00 98.12 71 LEU A C 1
ATOM 554 O O . LEU A 1 71 ? -17.060 7.059 22.737 1.00 98.12 71 LEU A O 1
ATOM 558 N N . LEU A 1 72 ? -17.607 4.958 23.287 1.00 97.88 72 LEU A N 1
ATOM 559 C CA . LEU A 1 72 ? -18.712 4.844 22.330 1.00 97.88 72 LEU A CA 1
ATOM 560 C C . LEU A 1 72 ? -19.860 5.808 22.650 1.00 97.88 72 LEU A C 1
ATOM 562 O O . LEU A 1 72 ? -20.458 6.371 21.731 1.00 97.88 72 LEU A O 1
ATOM 566 N N . ALA A 1 73 ? -20.154 6.017 23.936 1.00 97.81 73 ALA A N 1
ATOM 567 C CA . ALA A 1 73 ? -21.238 6.890 24.374 1.00 97.81 73 ALA A CA 1
ATOM 568 C C . ALA A 1 73 ? -20.879 8.345 24.076 1.00 97.81 73 ALA A C 1
ATOM 570 O O . ALA A 1 73 ? -21.655 9.086 23.474 1.00 97.81 73 ALA A O 1
ATOM 571 N N . LEU A 1 74 ? -19.644 8.721 24.412 1.00 98.12 74 LEU A N 1
ATOM 572 C CA . LEU A 1 74 ? -19.091 10.034 24.111 1.00 98.12 74 LEU A CA 1
ATOM 573 C C . LEU A 1 74 ? -18.988 10.279 22.604 1.00 98.12 74 LEU A C 1
ATOM 575 O O . LEU A 1 74 ? -19.372 11.346 22.136 1.00 98.12 74 LEU A O 1
ATOM 579 N N . ALA A 1 75 ? -18.521 9.301 21.830 1.00 97.00 75 ALA A N 1
ATOM 580 C CA . ALA A 1 75 ? -18.409 9.424 20.381 1.00 97.00 75 ALA A CA 1
ATOM 581 C C . ALA A 1 75 ? -19.781 9.573 19.708 1.00 97.00 75 ALA A C 1
ATOM 583 O O . ALA A 1 75 ? -19.929 10.385 18.795 1.00 97.00 75 ALA A O 1
ATOM 584 N N . GLY A 1 76 ? -20.797 8.835 20.167 1.00 96.62 76 GLY A N 1
ATOM 585 C CA . GLY A 1 7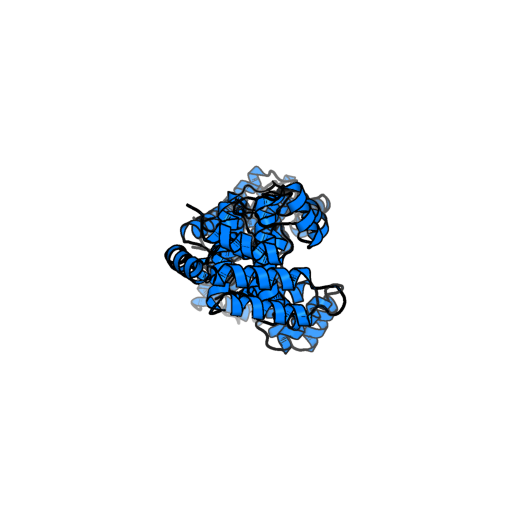6 ? -22.173 9.008 19.702 1.00 96.62 76 GLY A CA 1
ATOM 586 C C . GLY A 1 76 ? -22.745 10.381 20.074 1.00 96.62 76 GLY A C 1
ATOM 587 O O . GLY A 1 76 ? -23.291 11.069 19.215 1.00 96.62 76 GLY A O 1
ATOM 588 N N . ALA A 1 77 ? -22.558 10.821 21.322 1.00 96.69 77 ALA A N 1
ATOM 589 C CA . ALA A 1 77 ? -23.027 12.121 21.813 1.00 96.69 77 ALA A CA 1
ATOM 590 C C . ALA A 1 77 ? -22.337 13.315 21.121 1.00 96.69 77 ALA A C 1
ATOM 592 O O . ALA A 1 77 ? -22.990 14.293 20.764 1.00 96.69 77 ALA A O 1
ATOM 593 N N . ALA A 1 78 ? -21.031 13.222 20.854 1.00 95.56 78 ALA A N 1
ATOM 594 C CA . ALA A 1 78 ? -20.262 14.218 20.100 1.00 95.56 78 ALA A CA 1
ATOM 595 C C . ALA A 1 78 ? -20.565 14.202 18.585 1.00 95.56 78 ALA A C 1
ATOM 597 O O . ALA A 1 78 ? -20.027 15.013 17.822 1.00 95.56 78 ALA A O 1
ATOM 598 N N . GLY A 1 79 ? -21.396 13.260 18.124 1.00 93.69 79 GLY A N 1
ATOM 599 C CA . GLY A 1 79 ? -21.730 13.059 16.716 1.00 93.69 79 GLY A CA 1
ATOM 600 C C . GLY A 1 79 ? -20.576 12.508 15.880 1.00 93.69 79 GLY A C 1
ATOM 601 O O . GLY A 1 79 ? -20.616 12.607 14.656 1.00 93.69 79 GLY A O 1
ATOM 602 N N . TRP A 1 80 ? -19.532 11.961 16.509 1.00 94.44 80 TRP A N 1
ATOM 603 C CA . TRP A 1 80 ? -18.432 11.296 15.812 1.00 94.44 80 TRP A CA 1
ATOM 604 C C . TRP A 1 80 ? -18.882 9.965 15.218 1.00 94.44 80 TRP A C 1
ATOM 606 O O . TRP A 1 80 ? -18.381 9.586 14.170 1.00 94.44 80 TRP A O 1
ATOM 616 N N . LEU A 1 81 ? -19.837 9.282 15.839 1.00 94.44 81 LEU A N 1
ATOM 617 C CA . LEU A 1 81 ? -20.508 8.121 15.264 1.00 94.44 81 LEU A CA 1
ATOM 618 C C . LEU A 1 81 ? -21.994 8.433 15.119 1.00 94.44 81 LEU A C 1
ATOM 620 O O . LEU A 1 81 ? -22.575 9.116 15.964 1.00 94.44 81 LEU A O 1
ATOM 624 N N . GLU A 1 82 ? -22.628 7.903 14.075 1.00 93.19 82 GLU A N 1
ATOM 625 C CA . GLU A 1 82 ? -24.089 7.906 14.017 1.00 93.19 82 GLU A CA 1
ATOM 626 C C . GLU A 1 82 ? -24.650 7.089 15.192 1.00 93.19 82 GLU A C 1
ATOM 628 O O . GLU A 1 82 ? -24.072 6.075 15.590 1.00 93.19 82 GLU A O 1
ATOM 633 N N . GLY A 1 83 ? -25.795 7.494 15.752 1.00 92.44 83 GLY A N 1
ATOM 634 C CA . GLY A 1 83 ? -26.355 6.830 16.938 1.00 92.44 83 GLY A CA 1
ATOM 635 C C . GLY A 1 83 ? -26.614 5.330 16.737 1.00 92.44 83 GLY A C 1
ATOM 636 O O . GLY A 1 83 ? -26.393 4.536 17.649 1.00 92.44 83 GLY A O 1
ATOM 637 N N . THR A 1 84 ? -27.010 4.925 15.529 1.00 92.25 84 THR A N 1
ATOM 638 C CA . THR A 1 84 ? -27.174 3.516 15.132 1.00 92.25 84 THR A CA 1
ATOM 639 C C . THR A 1 84 ? -25.844 2.766 15.102 1.00 92.25 84 THR A C 1
ATOM 641 O O . THR A 1 84 ? -25.777 1.612 15.517 1.00 92.25 84 THR A O 1
ATOM 644 N N . GLN A 1 85 ? -24.769 3.420 14.661 1.00 93.00 85 GLN A N 1
ATOM 645 C CA . GLN A 1 85 ? -23.430 2.847 14.634 1.00 93.00 85 GLN A CA 1
ATOM 646 C C . GLN A 1 85 ? -22.844 2.702 16.043 1.00 93.00 85 GLN A C 1
ATOM 648 O O . GLN A 1 85 ? -22.284 1.653 16.363 1.00 93.00 85 GLN A O 1
ATOM 653 N N . ALA A 1 86 ? -23.008 3.713 16.900 1.00 95.19 86 ALA A N 1
ATOM 654 C CA . ALA A 1 86 ? -22.603 3.641 18.303 1.00 95.19 86 ALA A CA 1
ATOM 655 C C . ALA A 1 86 ? -23.340 2.506 19.037 1.00 95.19 86 ALA A C 1
ATOM 657 O O . ALA A 1 86 ? -22.715 1.722 19.749 1.00 95.19 86 ALA A O 1
ATOM 658 N N . GLN A 1 87 ? -24.647 2.353 18.794 1.00 94.06 87 GLN A N 1
ATOM 659 C CA . GLN A 1 87 ? -25.442 1.243 19.331 1.00 94.06 87 GLN A CA 1
ATOM 660 C C . GLN A 1 87 ? -24.989 -0.117 18.796 1.00 94.06 87 GLN A C 1
ATOM 662 O O . GLN A 1 87 ? -24.892 -1.060 19.573 1.00 94.06 87 GLN A O 1
ATOM 667 N N . ALA A 1 88 ? -24.672 -0.237 17.503 1.00 93.38 88 ALA A N 1
ATOM 668 C CA . ALA A 1 88 ? -24.155 -1.486 16.943 1.00 93.38 88 ALA A CA 1
ATOM 669 C C . ALA A 1 88 ? -22.823 -1.892 17.596 1.00 93.38 88 ALA A C 1
ATOM 671 O O . ALA A 1 88 ? -22.619 -3.064 17.912 1.00 93.38 88 ALA A O 1
ATOM 672 N N . TRP A 1 89 ? -21.933 -0.925 17.839 1.00 94.75 89 TRP A N 1
ATOM 673 C CA . TRP A 1 89 ? -20.682 -1.161 18.558 1.00 94.75 89 TRP A CA 1
ATOM 674 C C . TRP A 1 89 ? -20.925 -1.560 20.014 1.00 94.75 89 TRP A C 1
ATOM 676 O O . TRP A 1 89 ? -20.324 -2.525 20.482 1.00 94.75 89 TRP A O 1
ATOM 686 N N . ALA A 1 90 ? -21.831 -0.872 20.712 1.00 95.25 90 ALA A N 1
ATOM 687 C CA . ALA A 1 90 ? -22.201 -1.210 22.084 1.00 95.25 90 ALA A CA 1
ATOM 688 C C . ALA A 1 90 ? -22.825 -2.612 22.174 1.00 95.25 90 ALA A C 1
ATOM 690 O O . ALA A 1 90 ? -22.475 -3.372 23.070 1.00 95.25 90 ALA A O 1
ATOM 691 N N . ALA A 1 91 ? -23.681 -2.991 21.218 1.00 94.50 91 ALA A N 1
ATOM 692 C CA . ALA A 1 91 ? -24.265 -4.329 21.126 1.00 94.50 91 ALA A CA 1
ATOM 693 C C . ALA A 1 91 ? -23.186 -5.402 20.942 1.00 94.50 91 ALA A C 1
ATOM 695 O O . ALA A 1 91 ? -23.196 -6.422 21.629 1.00 94.50 91 ALA A O 1
ATOM 696 N N . TRP A 1 92 ? -22.237 -5.162 20.032 1.00 94.06 92 TRP A N 1
ATOM 697 C CA . TRP A 1 92 ? -21.133 -6.083 19.776 1.00 94.06 92 TRP A CA 1
ATOM 698 C C . TRP A 1 92 ? -20.197 -6.209 20.989 1.00 94.06 92 TRP A C 1
ATOM 700 O O . TRP A 1 92 ? -19.777 -7.307 21.341 1.00 94.06 92 TRP A O 1
ATOM 710 N N . LEU A 1 93 ? -19.908 -5.106 21.681 1.00 94.69 93 LEU A N 1
ATOM 711 C CA . LEU A 1 93 ? -19.061 -5.128 22.873 1.00 94.69 93 LEU A CA 1
ATOM 712 C C . LEU A 1 93 ? -19.769 -5.777 24.072 1.00 94.69 93 LEU A C 1
ATOM 714 O O . LEU A 1 93 ? -19.151 -6.541 24.807 1.00 94.69 93 LEU A O 1
ATOM 718 N N . ALA A 1 94 ? -21.070 -5.532 24.244 1.00 95.00 94 ALA A N 1
ATOM 719 C CA . ALA A 1 94 ? -21.894 -6.207 25.246 1.00 95.00 94 ALA A CA 1
ATOM 720 C C . ALA A 1 94 ? -21.936 -7.723 25.004 1.00 95.00 94 ALA A C 1
ATOM 722 O O . ALA A 1 94 ? -21.807 -8.503 25.943 1.00 95.00 94 ALA A O 1
ATOM 723 N N . ALA A 1 95 ? -22.047 -8.139 23.739 1.00 93.31 95 ALA A N 1
ATOM 724 C CA . ALA A 1 95 ? -21.924 -9.530 23.316 1.00 93.31 95 ALA A CA 1
ATOM 725 C C . ALA A 1 95 ? -20.571 -10.152 23.692 1.00 93.31 95 ALA A C 1
ATOM 727 O O . ALA A 1 95 ? -20.539 -11.253 24.242 1.00 93.31 95 ALA A O 1
ATOM 728 N N . ASP A 1 96 ? -19.467 -9.444 23.437 1.00 92.00 96 ASP A N 1
ATOM 729 C CA . ASP A 1 96 ? -18.124 -9.899 23.813 1.00 92.00 96 ASP A CA 1
ATOM 730 C C . ASP A 1 96 ? -17.986 -10.057 25.338 1.00 92.00 96 ASP A C 1
ATOM 732 O O . ASP A 1 96 ? -17.530 -11.101 25.809 1.00 92.00 96 ASP A O 1
ATOM 736 N N . ILE A 1 97 ? -18.457 -9.070 26.111 1.00 94.31 97 ILE A N 1
ATOM 737 C CA . ILE A 1 97 ? -18.469 -9.103 27.582 1.00 94.31 97 ILE A CA 1
ATOM 738 C C . ILE A 1 97 ? -19.297 -10.291 28.093 1.00 94.31 97 ILE A C 1
ATOM 740 O O . ILE A 1 97 ? -18.819 -11.046 28.940 1.00 94.31 97 ILE A O 1
ATOM 744 N N . GLN A 1 98 ? -20.508 -10.490 27.563 1.00 93.50 98 GLN A N 1
ATOM 745 C CA . GLN A 1 98 ? -21.398 -11.580 27.973 1.00 93.50 98 GLN A CA 1
ATOM 746 C C . GLN A 1 98 ? -20.775 -12.954 27.694 1.00 93.50 98 GLN A C 1
ATOM 748 O O . GLN A 1 98 ? -20.890 -13.858 28.513 1.00 93.50 98 GLN A O 1
ATOM 753 N N . SER A 1 99 ? -20.040 -13.097 26.589 1.00 91.31 99 SER A N 1
ATOM 754 C CA . SER A 1 99 ? -19.377 -14.362 26.248 1.00 91.31 99 SER A CA 1
ATOM 755 C C . SER A 1 99 ? -18.210 -14.736 27.176 1.00 91.31 99 SER A C 1
ATOM 757 O O . SER A 1 99 ? -17.792 -15.893 27.201 1.00 91.31 99 SER A O 1
ATOM 759 N N . GLN A 1 100 ? -17.669 -13.767 27.923 1.00 91.75 100 GLN A N 1
ATOM 760 C CA . GLN A 1 100 ? -16.515 -13.942 28.815 1.00 91.75 100 GLN A CA 1
ATOM 761 C C . GLN A 1 100 ? -16.893 -14.008 30.297 1.00 91.75 100 GLN A C 1
ATOM 763 O O . GLN A 1 100 ? -16.051 -14.363 31.127 1.00 91.75 100 GLN A O 1
ATOM 768 N N . HIS A 1 101 ? -18.133 -13.658 30.640 1.00 94.81 101 HIS A N 1
ATOM 769 C CA . HIS A 1 101 ? -18.610 -13.585 32.014 1.00 94.81 101 HIS A CA 1
ATOM 770 C C . HIS A 1 101 ? -19.995 -14.220 32.141 1.00 94.81 101 HIS A C 1
ATOM 772 O O . HIS A 1 101 ? -20.937 -13.835 31.461 1.00 94.81 101 HIS A O 1
ATOM 778 N N . ASP A 1 102 ? -20.142 -15.153 33.078 1.00 94.06 102 ASP A N 1
ATOM 779 C CA . ASP A 1 102 ? -21.398 -15.896 33.235 1.00 94.06 102 ASP A CA 1
ATOM 780 C C . ASP A 1 102 ? -22.501 -15.092 33.954 1.00 94.06 102 ASP A C 1
ATOM 782 O O . ASP A 1 102 ? -23.660 -15.500 33.953 1.00 94.06 102 ASP A O 1
ATOM 786 N N . SER A 1 103 ? -22.162 -13.963 34.589 1.00 95.88 103 SER A N 1
ATOM 787 C CA . SER A 1 103 ? -23.107 -13.115 35.329 1.00 95.88 103 SER A CA 1
ATOM 788 C C . SER A 1 103 ? -22.606 -11.678 35.513 1.00 95.88 103 SER A C 1
ATOM 790 O O . SER A 1 103 ? -21.404 -11.404 35.393 1.00 95.88 103 SER A O 1
ATOM 792 N N . LEU A 1 104 ? -23.513 -10.770 35.904 1.00 95.06 104 LEU A N 1
ATOM 793 C CA . LEU A 1 104 ? -23.157 -9.399 36.290 1.00 95.06 104 LEU A CA 1
ATOM 794 C C . LEU A 1 104 ? -22.153 -9.386 37.453 1.00 95.06 104 LEU A C 1
ATOM 796 O O . LEU A 1 104 ? -21.174 -8.644 37.417 1.00 95.06 104 LEU A O 1
ATOM 800 N N . ASP A 1 105 ? -22.336 -10.250 38.452 1.00 95.00 105 ASP A N 1
ATOM 801 C CA . ASP A 1 105 ? -21.406 -10.363 39.580 1.00 95.00 105 ASP A CA 1
ATOM 802 C C . ASP A 1 105 ? -19.999 -10.776 39.134 1.00 95.00 105 ASP A C 1
ATOM 804 O O . ASP A 1 105 ? -19.004 -10.263 39.661 1.00 95.00 105 ASP A O 1
ATOM 808 N N . ALA A 1 106 ? -19.887 -11.679 38.154 1.00 96.06 106 ALA A N 1
ATOM 809 C CA . ALA A 1 106 ? -18.599 -12.087 37.598 1.00 96.06 106 ALA A CA 1
ATOM 810 C C . ALA A 1 106 ? -17.911 -10.920 36.869 1.00 96.06 106 ALA A C 1
ATOM 812 O O . ALA A 1 106 ? -16.711 -10.697 37.069 1.00 96.06 106 ALA A O 1
ATOM 813 N N . TRP A 1 107 ? -18.675 -10.144 36.096 1.00 96.50 107 TRP A N 1
ATOM 814 C CA . TRP A 1 107 ? -18.212 -8.928 35.425 1.00 96.50 107 TRP A CA 1
ATOM 815 C C . TRP A 1 107 ? -17.728 -7.859 36.418 1.00 96.50 107 TRP A C 1
ATOM 817 O O . TRP A 1 107 ? -16.570 -7.437 36.367 1.00 96.50 107 TRP A O 1
ATOM 827 N N . LEU A 1 108 ? -18.557 -7.489 37.400 1.00 95.44 108 LEU A N 1
ATOM 828 C CA . LEU A 1 108 ? -18.207 -6.507 38.435 1.00 95.44 108 LEU A CA 1
ATOM 829 C C . LEU A 1 108 ? -17.011 -6.966 39.284 1.00 95.44 108 LEU A C 1
ATOM 831 O O . LEU A 1 108 ? -16.175 -6.166 39.706 1.00 95.44 108 LEU A O 1
ATOM 835 N N . SER A 1 109 ? -16.886 -8.269 39.539 1.00 93.75 109 SER A N 1
ATOM 836 C CA . SER A 1 109 ? -15.729 -8.832 40.245 1.00 93.75 109 SER A CA 1
ATOM 837 C C . SER A 1 109 ? -14.442 -8.760 39.425 1.00 93.75 109 SER A C 1
ATOM 839 O O . SER A 1 109 ? -13.374 -8.542 39.999 1.00 93.75 109 SER A O 1
ATOM 841 N N . ALA A 1 110 ? -14.517 -8.927 38.102 1.00 93.94 110 ALA A N 1
ATOM 842 C CA . ALA A 1 110 ? -13.371 -8.736 37.219 1.00 93.94 110 ALA A CA 1
ATOM 843 C C . ALA A 1 110 ? -12.922 -7.267 37.213 1.00 93.94 110 ALA A C 1
ATOM 845 O O . ALA A 1 110 ? -11.741 -6.998 37.435 1.00 93.94 110 ALA A O 1
ATOM 846 N N . LEU A 1 111 ? -13.864 -6.329 37.075 1.00 94.00 111 LEU A N 1
ATOM 847 C CA . LEU A 1 111 ? -13.581 -4.894 37.106 1.00 94.00 111 LEU A CA 1
ATOM 848 C C . LEU A 1 111 ? -12.926 -4.450 38.420 1.00 94.00 111 LEU A C 1
ATOM 850 O O . LEU A 1 111 ? -11.890 -3.790 38.398 1.00 94.00 111 LEU A O 1
ATOM 854 N N . ARG A 1 112 ? -13.482 -4.857 39.570 1.00 91.25 112 ARG A N 1
ATOM 855 C CA . ARG A 1 112 ? -12.912 -4.544 40.895 1.00 91.25 112 ARG A CA 1
ATOM 856 C C . ARG A 1 112 ? -11.496 -5.086 41.055 1.00 91.25 112 ARG A C 1
ATOM 858 O O . ARG A 1 112 ? -10.626 -4.396 41.576 1.00 91.25 112 ARG A O 1
ATOM 865 N N . ARG A 1 113 ? -11.252 -6.316 40.591 1.00 89.75 113 ARG A N 1
ATOM 866 C CA . ARG A 1 113 ? -9.931 -6.951 40.667 1.00 89.75 113 ARG A CA 1
ATOM 867 C C . ARG A 1 113 ? -8.890 -6.180 39.866 1.00 89.75 113 ARG A C 1
ATOM 869 O O . ARG A 1 113 ? -7.782 -5.995 40.353 1.00 89.75 113 ARG A O 1
ATOM 876 N N . GLU A 1 114 ? -9.232 -5.765 38.651 1.00 89.31 114 GLU A N 1
ATOM 877 C CA . GLU A 1 114 ? -8.321 -5.006 37.796 1.00 89.31 114 GLU A CA 1
ATOM 878 C C . GLU A 1 114 ? -8.112 -3.580 38.318 1.00 89.31 114 GLU A C 1
ATOM 880 O O . GLU A 1 114 ? -6.985 -3.098 38.323 1.00 89.31 114 GLU A O 1
ATOM 885 N N . ARG A 1 115 ? -9.155 -2.924 38.839 1.00 83.12 115 ARG A N 1
ATOM 886 C CA . ARG A 1 115 ? -9.055 -1.559 39.378 1.00 83.12 115 ARG A CA 1
ATOM 887 C C . ARG A 1 115 ? -8.241 -1.489 40.669 1.00 83.12 115 ARG A C 1
ATOM 889 O O . ARG A 1 115 ? -7.375 -0.629 40.790 1.00 83.12 115 ARG A O 1
ATOM 896 N N . GLY A 1 116 ? -8.407 -2.465 41.565 1.00 74.50 116 GLY A N 1
ATOM 897 C CA . GLY A 1 116 ? -7.601 -2.585 42.787 1.00 74.50 116 GLY A CA 1
ATOM 898 C C . GLY A 1 116 ? -6.115 -2.897 42.549 1.00 74.50 116 GLY A C 1
ATOM 899 O O . GLY A 1 116 ? -5.313 -2.807 43.474 1.00 74.50 116 GLY A O 1
ATOM 900 N N . GLN A 1 117 ? -5.719 -3.262 41.324 1.00 65.94 117 GLN A N 1
ATOM 901 C CA . GLN A 1 117 ? -4.308 -3.386 40.933 1.00 65.94 117 GLN A CA 1
ATOM 902 C C . GLN A 1 117 ? -3.709 -2.055 40.453 1.00 65.94 117 GLN A C 1
ATOM 904 O O . GLN A 1 117 ? -2.487 -1.919 40.444 1.00 65.94 117 GLN A O 1
ATOM 909 N N . VAL A 1 118 ? -4.551 -1.096 40.053 1.00 61.00 118 VAL A N 1
ATOM 910 C CA . VAL A 1 118 ? -4.150 0.165 39.411 1.00 61.00 118 VAL A CA 1
ATOM 911 C C . VAL A 1 118 ? -4.067 1.320 40.412 1.00 61.00 118 VAL A C 1
ATOM 913 O O . VAL A 1 118 ? -3.223 2.193 40.226 1.00 61.00 118 VAL A O 1
ATOM 916 N N . ASP A 1 119 ? -4.870 1.321 41.484 1.00 54.88 119 ASP A N 1
ATOM 917 C CA . ASP A 1 119 ? -5.004 2.503 42.345 1.00 54.88 119 ASP A CA 1
ATOM 918 C C . ASP A 1 119 ? -5.039 2.177 43.853 1.00 54.88 119 ASP A C 1
ATOM 920 O O . ASP A 1 119 ? -5.954 1.523 44.348 1.00 54.88 119 ASP A O 1
ATOM 924 N N . TRP A 1 120 ? -4.030 2.650 44.597 1.00 52.12 120 TRP A N 1
ATOM 925 C CA . TRP A 1 120 ? -4.004 2.655 46.073 1.00 52.12 120 TRP A CA 1
ATOM 926 C C . TRP A 1 120 ? -4.097 4.086 46.645 1.00 52.12 120 TRP A C 1
ATOM 928 O O . TRP A 1 120 ? -4.006 4.254 47.862 1.00 52.12 120 TRP A O 1
ATOM 938 N N . ALA A 1 121 ? -4.205 5.127 45.799 1.00 45.34 121 ALA A N 1
ATOM 939 C CA . ALA A 1 121 ? -3.884 6.508 46.184 1.00 45.34 121 ALA A CA 1
ATOM 940 C C . ALA A 1 121 ? -5.045 7.524 46.108 1.00 45.34 121 ALA A C 1
ATOM 942 O O . ALA A 1 121 ? -4.909 8.612 46.674 1.00 45.34 121 ALA A O 1
ATOM 943 N N . GLN A 1 122 ? -6.190 7.206 45.493 1.00 46.94 122 GLN A N 1
ATOM 944 C CA . GLN A 1 122 ? -7.395 8.054 45.517 1.00 46.94 122 GLN A CA 1
ATOM 945 C C . GLN A 1 122 ? -8.630 7.289 46.014 1.00 46.94 122 GLN A C 1
ATOM 947 O O . GLN A 1 122 ? -8.755 6.089 45.804 1.00 46.94 122 GLN A O 1
ATOM 952 N N . GLY A 1 123 ? -9.527 7.987 46.723 1.00 55.28 123 GLY A N 1
ATOM 953 C CA . GLY A 1 123 ? -10.724 7.400 47.334 1.00 55.28 123 GLY A CA 1
ATOM 954 C C . GLY A 1 123 ? -11.651 6.759 46.298 1.00 55.28 123 GLY A C 1
ATOM 955 O O . GLY A 1 123 ? -12.355 7.463 45.579 1.00 55.28 123 GLY A O 1
ATOM 956 N N . ASP A 1 124 ? -11.653 5.426 46.251 1.00 61.12 124 ASP A N 1
ATOM 957 C CA . ASP A 1 124 ? -12.388 4.583 45.290 1.00 61.12 124 ASP A CA 1
ATOM 958 C C . ASP A 1 124 ? -13.856 4.326 45.708 1.00 61.12 124 ASP A C 1
ATOM 960 O O . ASP A 1 124 ? -14.557 3.492 45.130 1.00 61.12 124 ASP A O 1
ATOM 964 N N . ASP A 1 125 ? -14.346 5.060 46.716 1.00 67.31 125 ASP A N 1
ATOM 965 C CA . ASP A 1 125 ? -15.665 4.855 47.327 1.00 67.31 125 ASP A CA 1
ATOM 966 C C . ASP A 1 125 ? -16.804 4.958 46.299 1.00 67.31 125 ASP A C 1
ATOM 968 O O . ASP A 1 125 ? -17.760 4.189 46.358 1.00 67.31 125 ASP A O 1
ATOM 972 N N . GLY A 1 126 ? -16.694 5.858 45.314 1.00 82.62 126 GLY A N 1
ATOM 973 C CA . GLY A 1 126 ? -17.727 6.050 44.291 1.00 82.62 126 GLY A CA 1
ATOM 974 C C . GLY A 1 126 ? -17.867 4.873 43.317 1.00 82.62 126 GLY A C 1
ATOM 975 O O . GLY A 1 126 ? -18.982 4.520 42.936 1.00 82.62 126 GLY A O 1
ATOM 976 N N . PHE A 1 127 ? -16.760 4.228 42.936 1.00 87.44 127 PHE A N 1
ATOM 977 C CA . PHE A 1 127 ? -16.792 3.076 42.029 1.00 87.44 127 PHE A CA 1
ATOM 978 C C . PHE A 1 127 ? -17.334 1.826 42.728 1.00 87.44 127 PHE A C 1
ATOM 980 O O . PHE A 1 127 ? -18.150 1.094 42.160 1.00 87.44 127 PHE A O 1
ATOM 987 N N . LEU A 1 128 ? -16.911 1.596 43.975 1.00 86.69 128 LEU A N 1
ATOM 988 C CA . LEU A 1 128 ? -17.401 0.482 44.785 1.00 86.69 128 LEU A CA 1
ATOM 989 C C . LEU A 1 128 ? -18.897 0.621 45.079 1.00 86.69 128 LEU A C 1
ATOM 991 O O . LEU A 1 128 ? -19.638 -0.337 44.865 1.00 86.69 128 LEU A O 1
ATOM 995 N N . GLN A 1 129 ? -19.355 1.821 45.453 1.00 89.00 129 GLN A N 1
ATOM 996 C CA . GLN A 1 129 ? -20.782 2.109 45.636 1.00 89.00 129 GLN A CA 1
ATOM 997 C C . GLN A 1 129 ? -21.584 1.872 44.351 1.00 89.00 129 GLN A C 1
ATOM 999 O O . GLN A 1 129 ? -22.668 1.297 44.407 1.00 89.00 129 GLN A O 1
ATOM 1004 N N . ALA A 1 130 ? -21.057 2.261 43.185 1.00 91.19 130 ALA A N 1
ATOM 1005 C CA . ALA A 1 130 ? -21.711 1.993 41.906 1.00 91.19 130 ALA A CA 1
ATOM 1006 C C . ALA A 1 130 ? -21.802 0.485 41.604 1.00 91.19 130 ALA A C 1
ATOM 1008 O O . ALA A 1 130 ? -22.844 0.017 41.149 1.00 91.19 130 ALA A O 1
ATOM 1009 N N . CYS A 1 131 ? -20.756 -0.295 41.905 1.00 92.00 131 CYS A N 1
ATOM 1010 C CA . CYS A 1 131 ? -20.799 -1.755 41.776 1.00 92.00 131 CYS A CA 1
ATOM 1011 C C . CYS A 1 131 ? -21.870 -2.376 42.686 1.00 92.00 131 CYS A C 1
ATOM 1013 O O . CYS A 1 131 ? -22.632 -3.230 42.237 1.00 92.00 131 CYS A O 1
ATOM 1015 N N . GLU A 1 132 ? -21.935 -1.953 43.951 1.00 91.38 132 GLU A N 1
ATOM 1016 C CA . GLU A 1 132 ? -22.934 -2.431 44.915 1.00 91.38 132 GLU A CA 1
ATOM 1017 C C . GLU A 1 132 ? -24.357 -2.066 44.479 1.00 91.38 132 GLU A C 1
ATOM 1019 O O . GLU A 1 132 ? -25.243 -2.919 44.501 1.00 91.38 132 GLU A O 1
ATOM 1024 N N . ALA A 1 133 ? -24.562 -0.836 44.000 1.00 91.62 133 ALA A N 1
ATOM 1025 C CA . ALA A 1 133 ? -25.849 -0.380 43.490 1.00 91.62 133 ALA A CA 1
ATOM 1026 C C . ALA A 1 133 ? -26.311 -1.192 42.270 1.00 91.62 133 ALA A C 1
ATOM 1028 O O . ALA A 1 133 ? -27.473 -1.591 42.205 1.00 91.62 133 ALA A O 1
ATOM 1029 N N . LEU A 1 134 ? -25.418 -1.485 41.317 1.00 93.00 134 LEU A N 1
ATOM 1030 C CA . LEU A 1 134 ? -25.756 -2.322 40.160 1.00 93.00 134 LEU A CA 1
ATOM 1031 C C . LEU A 1 134 ? -26.068 -3.769 40.559 1.00 93.00 134 LEU A C 1
ATOM 1033 O O . LEU A 1 134 ? -27.027 -4.341 40.044 1.00 93.00 134 LEU A O 1
ATOM 1037 N N . ALA A 1 135 ? -25.312 -4.347 41.496 1.00 92.50 135 ALA A N 1
ATOM 1038 C CA . ALA A 1 135 ? -25.589 -5.687 42.012 1.00 92.50 135 ALA A CA 1
ATOM 1039 C C . ALA A 1 135 ? -26.946 -5.752 42.739 1.00 92.50 135 ALA A C 1
ATOM 1041 O O . ALA A 1 135 ? -27.691 -6.718 42.578 1.00 92.50 135 ALA A O 1
ATOM 1042 N N . GLN A 1 136 ? -27.307 -4.711 43.497 1.00 93.12 136 GLN A N 1
ATOM 1043 C CA . GLN A 1 136 ? -28.619 -4.617 44.137 1.00 93.12 136 GLN A CA 1
ATOM 1044 C C . GLN A 1 136 ? -29.751 -4.491 43.104 1.00 93.12 136 GLN A C 1
ATOM 1046 O O . GLN A 1 136 ? -30.758 -5.189 43.219 1.00 93.12 136 GLN A O 1
ATOM 1051 N N . LEU A 1 137 ? -29.578 -3.666 42.063 1.00 91.56 137 LEU A N 1
ATOM 1052 C CA . LEU A 1 137 ? -30.559 -3.534 40.976 1.00 91.56 137 LEU A CA 1
ATOM 1053 C C . LEU A 1 137 ? -30.814 -4.863 40.248 1.00 91.56 137 LEU A C 1
ATOM 1055 O O . LEU A 1 137 ? -31.961 -5.148 39.898 1.00 91.56 137 LEU A O 1
ATOM 1059 N N . GLU A 1 138 ? -29.770 -5.673 40.044 1.00 92.44 138 GLU A N 1
ATOM 1060 C CA . GLU A 1 138 ? -29.875 -7.027 39.481 1.00 92.44 138 GLU A CA 1
ATOM 1061 C C . GLU A 1 138 ? -30.713 -7.942 40.387 1.00 92.44 138 GLU A C 1
ATOM 1063 O O . GLU A 1 138 ? -31.671 -8.564 39.927 1.00 92.44 138 GLU A O 1
ATOM 1068 N N . GLN A 1 139 ? -30.408 -7.978 41.691 1.00 91.62 139 GLN A N 1
ATOM 1069 C CA . GLN A 1 139 ? -31.114 -8.816 42.672 1.00 91.62 139 GLN A CA 1
ATOM 1070 C C . GLN A 1 139 ? -32.595 -8.452 42.805 1.00 91.62 139 GLN A C 1
ATOM 1072 O O . GLN A 1 139 ? -33.448 -9.330 42.938 1.00 91.62 139 GLN A O 1
ATOM 1077 N N . GLU A 1 140 ? -32.909 -7.159 42.755 1.00 92.62 140 GLU A N 1
ATOM 1078 C CA . GLU A 1 140 ? -34.276 -6.647 42.847 1.00 92.62 140 GLU A CA 1
ATOM 1079 C C . GLU A 1 140 ? -35.036 -6.734 41.513 1.00 92.62 140 GLU A C 1
ATOM 1081 O O . GLU A 1 140 ? -36.232 -6.441 41.475 1.00 92.62 140 GLU A O 1
ATOM 1086 N N . SER A 1 141 ? -34.372 -7.133 40.415 1.00 88.12 141 SER A N 1
ATOM 1087 C CA . SER A 1 141 ? -34.920 -7.065 39.049 1.00 88.12 141 SER A CA 1
ATOM 1088 C C . SER A 1 141 ? -35.477 -5.671 38.711 1.00 88.12 141 SER A C 1
ATOM 1090 O O . SER A 1 141 ? -36.455 -5.530 37.975 1.00 88.12 141 SER A O 1
ATOM 1092 N N . ALA A 1 142 ? -34.859 -4.626 39.274 1.00 83.38 142 ALA A N 1
ATOM 1093 C CA . ALA A 1 142 ? -35.298 -3.233 39.189 1.00 83.38 142 ALA A CA 1
ATOM 1094 C C . ALA A 1 142 ? -34.683 -2.476 37.988 1.00 83.38 142 ALA A C 1
ATOM 1096 O O . ALA A 1 142 ? -34.806 -1.256 37.882 1.00 83.38 142 ALA A O 1
ATOM 1097 N N . GLY A 1 143 ? -34.044 -3.199 37.062 1.00 85.25 143 GLY A N 1
ATOM 1098 C CA . GLY A 1 143 ? -33.431 -2.689 35.834 1.00 85.25 143 GLY A CA 1
ATOM 1099 C C . GLY A 1 143 ? -33.322 -3.771 34.753 1.00 85.25 143 GLY A C 1
ATOM 1100 O O . GLY A 1 143 ? -34.039 -4.771 34.798 1.00 85.25 143 GLY A O 1
ATOM 1101 N N . VAL A 1 144 ? -32.435 -3.580 33.770 1.00 91.56 144 VAL A N 1
ATOM 1102 C CA . VAL A 1 144 ? -32.110 -4.652 32.813 1.00 91.56 144 VAL A CA 1
ATOM 1103 C C . VAL A 1 144 ? -31.186 -5.641 33.501 1.00 91.56 144 VAL A C 1
ATOM 1105 O O . VAL A 1 144 ? -30.104 -5.258 33.938 1.00 91.56 144 VAL A O 1
ATOM 1108 N N . THR A 1 145 ? -31.630 -6.891 33.603 1.00 94.25 145 THR A N 1
ATOM 1109 C CA . THR A 1 145 ? -30.828 -7.960 34.196 1.00 94.25 145 THR A CA 1
ATOM 1110 C C . THR A 1 145 ? -29.880 -8.585 33.181 1.00 94.25 145 THR A C 1
ATOM 1112 O O . THR A 1 145 ? -30.083 -8.469 31.964 1.00 94.25 145 THR A O 1
ATOM 1115 N N . TRP A 1 146 ? -28.865 -9.298 33.669 1.00 94.94 146 TRP A N 1
ATOM 1116 C CA . TRP A 1 146 ? -27.910 -10.019 32.826 1.00 94.94 146 TRP A CA 1
ATOM 1117 C C . TRP A 1 146 ? -28.604 -10.994 31.862 1.00 94.94 146 TRP A C 1
ATOM 1119 O O . TRP A 1 146 ? -28.284 -11.027 30.674 1.00 94.94 146 TRP A O 1
ATOM 1129 N N . ASP A 1 147 ? -29.615 -11.724 32.344 1.00 94.19 147 ASP A N 1
ATOM 1130 C CA . ASP A 1 147 ? -30.387 -12.687 31.545 1.00 94.19 147 ASP A CA 1
ATOM 1131 C C . ASP A 1 147 ? -31.250 -12.013 30.468 1.00 94.19 147 ASP A C 1
ATOM 1133 O O . ASP A 1 147 ? -31.380 -12.521 29.347 1.00 94.19 147 ASP A O 1
ATOM 1137 N N . VAL A 1 148 ? -31.829 -10.847 30.782 1.00 94.50 148 VAL A N 1
ATOM 1138 C CA . VAL A 1 148 ? -32.609 -10.058 29.817 1.00 94.50 148 VAL A CA 1
ATOM 1139 C C . VAL A 1 148 ? -31.699 -9.547 28.704 1.00 94.50 148 VAL A C 1
ATOM 1141 O O . VAL A 1 148 ? -32.045 -9.677 27.527 1.00 94.50 148 VAL A O 1
ATOM 1144 N N . LEU A 1 149 ? -30.520 -9.023 29.055 1.00 94.88 149 LEU A N 1
ATOM 1145 C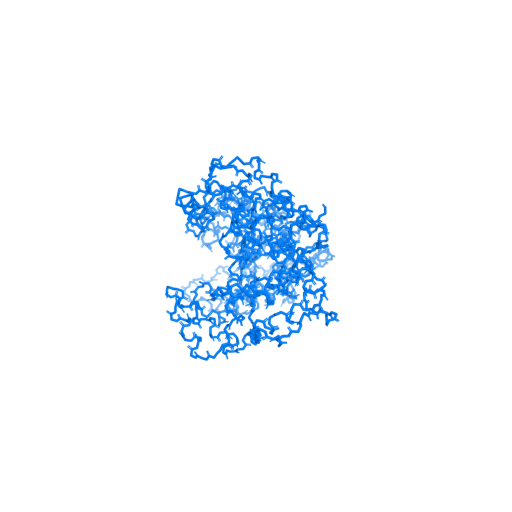 CA . LEU A 1 149 ? -29.519 -8.617 28.072 1.00 94.88 149 LEU A CA 1
ATOM 1146 C C . LEU A 1 149 ? -29.064 -9.808 27.221 1.00 94.88 149 LEU A C 1
ATOM 1148 O O . LEU A 1 149 ? -29.021 -9.691 26.001 1.00 94.88 149 LEU A O 1
ATOM 1152 N N . ALA A 1 150 ? -28.748 -10.951 27.834 1.00 93.69 150 ALA A N 1
ATOM 1153 C CA . ALA A 1 150 ? -28.287 -12.142 27.122 1.00 93.69 150 ALA A CA 1
ATOM 1154 C C . ALA A 1 150 ? -29.326 -12.640 26.105 1.00 93.69 150 ALA A C 1
ATOM 1156 O O . ALA A 1 150 ? -28.977 -12.953 24.966 1.00 93.69 150 ALA A O 1
ATOM 1157 N N . THR A 1 151 ? -30.605 -12.652 26.492 1.00 93.31 151 THR A N 1
ATOM 1158 C CA . THR A 1 151 ? -31.716 -13.019 25.600 1.00 93.31 151 THR A CA 1
ATOM 1159 C C . THR A 1 151 ? -31.808 -12.055 24.420 1.00 93.31 151 THR A C 1
ATOM 1161 O O . THR A 1 151 ? -31.852 -12.484 23.268 1.00 93.31 151 THR A O 1
ATOM 1164 N N . TRP A 1 152 ? -31.758 -10.749 24.695 1.00 93.00 152 TRP A N 1
ATOM 1165 C CA . TRP A 1 152 ? -31.799 -9.719 23.659 1.00 93.00 152 TRP A CA 1
ATOM 1166 C C . TRP A 1 152 ? -30.598 -9.806 22.704 1.00 93.00 152 TRP A C 1
ATOM 1168 O O . TRP A 1 152 ? -30.756 -9.749 21.485 1.00 93.00 152 TRP A O 1
ATOM 11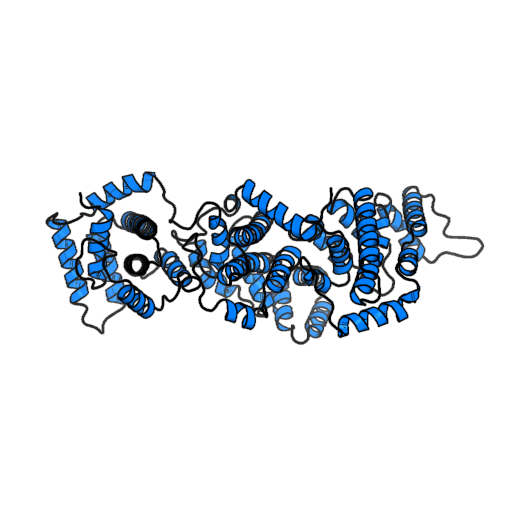78 N N . LEU A 1 153 ? -29.389 -10.004 23.240 1.00 92.12 153 LEU A N 1
ATOM 1179 C CA . LEU A 1 153 ? -28.167 -10.146 22.451 1.00 92.12 153 LEU A CA 1
ATOM 1180 C C . LEU A 1 153 ? -28.186 -11.411 21.595 1.00 92.12 153 LEU A C 1
ATOM 1182 O O . LEU A 1 153 ? -27.704 -11.361 20.470 1.00 92.12 153 LEU A O 1
ATOM 1186 N N . ALA A 1 154 ? -28.744 -12.524 22.074 1.00 88.50 154 ALA A N 1
ATOM 1187 C CA . ALA A 1 154 ? -28.866 -13.744 21.277 1.00 88.50 154 ALA A CA 1
ATOM 1188 C C . ALA A 1 154 ? -29.748 -13.528 20.033 1.00 88.50 154 ALA A C 1
ATOM 1190 O O . ALA A 1 154 ? -29.406 -13.995 18.944 1.00 88.50 154 ALA A O 1
ATOM 1191 N N . GLU A 1 155 ? -30.842 -12.774 20.175 1.00 85.31 155 GLU A N 1
ATOM 1192 C CA . GLU A 1 155 ? -31.707 -12.380 19.057 1.00 85.31 155 GLU A CA 1
ATOM 1193 C C . GLU A 1 155 ? -31.002 -11.393 18.112 1.00 85.31 155 GLU A C 1
ATOM 1195 O O . GLU A 1 155 ? -31.036 -11.570 16.893 1.00 85.31 155 GLU A O 1
ATOM 1200 N N . ALA A 1 156 ? -30.302 -10.393 18.657 1.00 80.12 156 ALA A N 1
ATOM 1201 C CA . ALA A 1 156 ? -29.581 -9.393 17.870 1.00 80.12 156 ALA A CA 1
ATOM 1202 C C . ALA A 1 156 ? -28.364 -9.977 17.117 1.00 80.12 156 ALA A C 1
ATOM 1204 O O . ALA A 1 156 ? -28.150 -9.682 15.940 1.00 80.12 156 ALA A O 1
ATOM 1205 N N . GLN A 1 157 ? -27.579 -10.849 17.756 1.00 71.75 157 GLN A N 1
ATOM 1206 C CA . GLN A 1 157 ? -26.392 -11.494 17.175 1.00 71.75 157 GLN A CA 1
ATOM 1207 C C . GLN A 1 157 ? -26.726 -12.513 16.083 1.00 71.75 157 GLN A C 1
ATOM 1209 O O . GLN A 1 157 ? -25.857 -12.828 15.265 1.00 71.75 157 GLN A O 1
ATOM 1214 N N . ALA A 1 158 ? -27.962 -13.024 16.033 1.00 67.31 158 ALA A N 1
ATOM 1215 C CA . ALA A 1 158 ? -28.413 -13.848 14.913 1.00 67.31 158 ALA A CA 1
ATOM 1216 C C . ALA A 1 158 ? -28.281 -13.104 13.567 1.00 67.31 158 ALA A C 1
ATOM 1218 O O . ALA A 1 158 ? -28.152 -13.748 12.527 1.00 67.31 158 ALA A O 1
ATOM 1219 N N . ALA A 1 159 ? -28.258 -11.763 13.588 1.00 62.06 159 ALA A N 1
ATOM 1220 C CA . ALA A 1 159 ? -28.079 -10.927 12.407 1.00 62.06 159 ALA A CA 1
ATOM 1221 C C . ALA A 1 159 ? -26.604 -10.685 12.018 1.00 62.06 159 ALA A C 1
ATOM 1223 O O . ALA A 1 159 ? -26.304 -10.632 10.826 1.00 62.06 159 ALA A O 1
ATOM 1224 N N . SER A 1 160 ? -25.672 -10.537 12.973 1.00 70.00 160 SER A N 1
ATOM 1225 C CA . SER A 1 160 ? -24.231 -10.393 12.687 1.00 70.00 160 SER A CA 1
ATOM 1226 C C . SER A 1 160 ? -23.360 -10.622 13.926 1.00 70.00 160 SER A C 1
ATOM 1228 O O . SER A 1 160 ? -23.624 -10.072 14.991 1.00 70.00 160 SER A O 1
ATOM 1230 N N . ARG A 1 161 ? -22.266 -11.381 13.763 1.00 76.50 161 ARG A N 1
ATOM 1231 C CA . ARG A 1 161 ? -21.223 -11.585 14.791 1.00 76.50 161 ARG A CA 1
ATOM 1232 C C . ARG A 1 161 ? -19.969 -10.733 14.578 1.00 76.50 161 ARG A C 1
ATOM 1234 O O . ARG A 1 161 ? -19.045 -10.788 15.385 1.00 76.50 161 ARG A O 1
ATOM 1241 N N . GLN A 1 162 ? -19.899 -9.990 13.476 1.00 84.75 162 GLN A N 1
ATOM 1242 C CA . GLN A 1 162 ? -18.717 -9.198 13.148 1.00 84.75 162 GLN A CA 1
ATOM 1243 C C . GLN A 1 162 ? -18.797 -7.800 13.772 1.00 84.75 162 GLN A C 1
ATOM 1245 O O . GLN A 1 162 ? -19.893 -7.233 13.820 1.00 84.75 162 GLN A O 1
ATOM 1250 N N . PRO A 1 163 ? -17.656 -7.222 14.198 1.00 88.94 163 PRO A N 1
ATOM 1251 C CA . PRO A 1 163 ? -17.628 -5.844 14.664 1.00 88.94 163 PRO A CA 1
ATOM 1252 C C . PRO A 1 163 ? -18.086 -4.894 13.543 1.00 88.94 163 PRO A C 1
ATOM 1254 O O . PRO A 1 163 ? -17.737 -5.125 12.376 1.00 88.94 163 PRO A O 1
ATOM 1257 N N . PRO A 1 164 ? -18.833 -3.821 13.862 1.00 91.50 164 PRO A N 1
ATOM 1258 C CA . PRO A 1 164 ? -19.513 -2.964 12.886 1.00 91.50 164 PRO A CA 1
ATOM 1259 C C . PRO A 1 164 ? -18.578 -1.920 12.249 1.00 91.50 164 PRO A C 1
ATOM 1261 O O . PRO A 1 164 ? -18.890 -0.732 12.152 1.00 91.50 164 PRO A O 1
ATOM 1264 N N . TRP A 1 165 ? -17.418 -2.381 11.785 1.00 94.31 165 TRP A N 1
ATOM 1265 C CA . TRP A 1 165 ? -16.549 -1.623 10.891 1.00 94.31 165 TRP A CA 1
ATOM 1266 C C . TRP A 1 165 ? -17.256 -1.323 9.563 1.00 94.31 165 TRP A C 1
ATOM 1268 O O . TRP A 1 165 ? -18.138 -2.090 9.152 1.00 94.31 165 TRP A O 1
ATOM 1278 N N . PRO A 1 166 ? -16.827 -0.279 8.831 1.00 92.44 166 PRO A N 1
ATOM 1279 C CA . PRO A 1 166 ? -17.325 -0.012 7.490 1.00 92.44 166 PRO A CA 1
ATOM 1280 C C . PRO A 1 166 ? -17.293 -1.259 6.591 1.00 92.44 166 PRO A C 1
ATOM 1282 O O . PRO A 1 166 ? -16.346 -2.055 6.594 1.00 92.44 166 PRO A O 1
ATOM 1285 N N . SER A 1 167 ? -18.366 -1.438 5.824 1.00 88.94 167 SER A N 1
ATOM 1286 C CA . SER A 1 167 ? -18.578 -2.562 4.907 1.00 88.94 167 SER A CA 1
ATOM 1287 C C . SER A 1 167 ? -18.959 -2.054 3.510 1.00 88.94 167 SER A C 1
ATOM 1289 O O . SER A 1 167 ? -18.944 -0.848 3.252 1.00 88.94 167 SER A O 1
ATOM 1291 N N . GLY A 1 168 ? -19.236 -2.960 2.567 1.00 87.81 168 GLY A N 1
ATOM 1292 C CA . GLY A 1 168 ? -19.472 -2.581 1.171 1.00 87.81 168 GLY A CA 1
ATOM 1293 C C . GLY A 1 168 ? -18.231 -1.925 0.558 1.00 87.81 168 GLY A C 1
ATOM 1294 O O . GLY A 1 168 ? -17.122 -2.431 0.736 1.00 87.81 168 GLY A O 1
ATOM 1295 N N . SER A 1 169 ? -18.392 -0.795 -0.141 1.00 85.12 169 SER A N 1
ATOM 1296 C CA . SER A 1 169 ? -17.262 -0.095 -0.774 1.00 85.12 169 SER A CA 1
ATOM 1297 C C . SER A 1 169 ? -16.237 0.421 0.242 1.00 85.12 169 SER A C 1
ATOM 1299 O O . SER A 1 169 ? -15.040 0.210 0.057 1.00 85.12 169 SER A O 1
ATOM 1301 N N . ALA A 1 170 ? -16.703 0.952 1.377 1.00 92.44 170 ALA A N 1
ATOM 1302 C CA . ALA A 1 170 ? -15.859 1.456 2.459 1.00 92.44 170 ALA A CA 1
ATOM 1303 C C . ALA A 1 170 ? -15.088 0.353 3.211 1.00 92.44 170 ALA A C 1
ATOM 1305 O O . ALA A 1 170 ? -14.171 0.654 3.972 1.00 92.44 170 ALA A O 1
ATOM 1306 N N . GLY A 1 171 ? -15.397 -0.931 2.978 1.00 94.56 171 GLY A N 1
ATOM 1307 C CA . GLY A 1 171 ? -14.654 -2.050 3.568 1.00 94.56 171 GLY A CA 1
ATOM 1308 C C . GLY A 1 171 ? -13.178 -2.105 3.154 1.00 94.56 171 GLY A C 1
ATOM 1309 O O . GLY A 1 171 ? -12.376 -2.733 3.842 1.00 94.56 171 GLY A O 1
ATOM 1310 N N . VAL A 1 172 ? -12.799 -1.413 2.073 1.00 96.50 172 VAL A N 1
ATOM 1311 C CA . VAL A 1 172 ? -11.401 -1.286 1.635 1.00 96.50 172 VAL A CA 1
ATOM 1312 C C . VAL A 1 172 ? -10.520 -0.570 2.664 1.00 96.50 172 VAL A C 1
ATOM 1314 O O . VAL A 1 172 ? -9.333 -0.873 2.780 1.00 96.50 172 VAL A O 1
ATOM 1317 N N . TRP A 1 173 ? -11.102 0.311 3.484 1.00 97.12 173 TRP A N 1
ATOM 1318 C CA . TRP A 1 173 ? -10.373 1.082 4.493 1.00 97.12 173 TRP A CA 1
ATOM 1319 C C . TRP A 1 173 ? -9.841 0.240 5.656 1.00 97.12 173 TRP A C 1
ATOM 1321 O O . TRP A 1 173 ? -9.039 0.728 6.448 1.00 97.12 173 TRP A O 1
ATOM 1331 N N . ARG A 1 174 ? -10.171 -1.058 5.708 1.00 97.44 174 ARG A N 1
ATOM 1332 C CA . ARG A 1 174 ? -9.476 -2.026 6.572 1.00 97.44 174 ARG A CA 1
ATOM 1333 C C . ARG A 1 174 ? -7.970 -2.061 6.298 1.00 97.44 174 ARG A C 1
ATOM 1335 O O . ARG A 1 174 ? -7.210 -2.317 7.222 1.00 97.44 174 ARG A O 1
ATOM 1342 N N . LEU A 1 175 ? -7.526 -1.742 5.079 1.00 98.25 175 LEU A N 1
ATOM 1343 C CA . LEU A 1 175 ? -6.102 -1.588 4.751 1.00 98.25 175 LEU A CA 1
ATOM 1344 C C . LEU A 1 175 ? -5.425 -0.488 5.577 1.00 98.25 175 LEU A C 1
ATOM 1346 O O . LEU A 1 175 ? -4.310 -0.679 6.055 1.00 98.25 175 LEU A O 1
ATOM 1350 N N . ARG A 1 176 ? -6.119 0.636 5.798 1.00 97.31 176 ARG A N 1
ATOM 1351 C CA . ARG A 1 176 ? -5.586 1.780 6.548 1.00 97.31 176 ARG A CA 1
ATOM 1352 C C . ARG A 1 176 ? -5.422 1.488 8.039 1.00 97.31 176 ARG A C 1
ATOM 1354 O O . ARG A 1 176 ? -4.667 2.181 8.709 1.00 97.31 176 ARG A O 1
ATOM 1361 N N . ALA A 1 177 ? -6.055 0.437 8.562 1.00 97.31 177 ALA A N 1
ATOM 1362 C CA . ALA A 1 177 ? -5.945 0.082 9.974 1.00 97.31 177 ALA A CA 1
ATOM 1363 C C . ALA A 1 177 ? -4.495 -0.140 10.443 1.00 97.31 177 ALA A C 1
ATOM 1365 O O . ALA A 1 177 ? -4.233 0.044 11.621 1.00 97.31 177 ALA A O 1
ATOM 1366 N N . ALA A 1 178 ? -3.561 -0.449 9.533 1.00 96.81 178 ALA A N 1
ATOM 1367 C CA . ALA A 1 178 ? -2.119 -0.475 9.805 1.00 96.81 178 ALA A CA 1
ATOM 1368 C C . ALA A 1 178 ? -1.548 0.851 10.351 1.00 96.81 178 ALA A C 1
ATOM 1370 O O . ALA A 1 178 ? -0.515 0.840 11.011 1.00 96.81 178 ALA A O 1
ATOM 1371 N N . PHE A 1 179 ? -2.209 1.975 10.071 1.00 96.88 179 PHE A N 1
ATOM 1372 C CA . PHE A 1 179 ? -1.838 3.314 10.527 1.00 96.88 179 PHE A CA 1
ATOM 1373 C C . PHE A 1 179 ? -2.880 3.850 11.510 1.00 96.88 179 PHE A C 1
ATOM 1375 O O . PHE A 1 179 ? -2.557 4.296 12.607 1.00 96.88 179 PHE A O 1
ATOM 1382 N N . SER A 1 180 ? -4.153 3.804 11.110 1.00 95.88 180 SER A N 1
ATOM 1383 C CA . SER A 1 180 ? -5.262 4.383 11.863 1.00 95.88 180 SER A CA 1
ATOM 1384 C C . SER A 1 180 ? -6.600 3.800 11.363 1.00 95.88 180 SER A C 1
ATOM 1386 O O . SER A 1 180 ? -6.960 3.997 10.192 1.00 95.88 180 SER A O 1
ATOM 1388 N N . PRO A 1 181 ? -7.332 3.026 12.196 1.00 96.44 181 PRO A N 1
ATOM 1389 C CA . PRO A 1 181 ? -8.595 2.400 11.811 1.00 96.44 181 PRO A CA 1
ATOM 1390 C C . PRO A 1 181 ? -9.666 3.416 11.405 1.00 96.44 181 PRO A C 1
ATOM 1392 O O . PRO A 1 181 ? -9.862 4.439 12.053 1.00 96.44 181 PRO A O 1
ATOM 1395 N N . VAL A 1 182 ? -10.413 3.098 10.348 1.00 95.88 182 VAL A N 1
ATOM 1396 C CA . VAL A 1 182 ? -11.489 3.955 9.836 1.00 95.88 182 VAL A CA 1
ATOM 1397 C C . VAL A 1 182 ? -12.827 3.465 10.376 1.00 95.88 182 VAL A C 1
ATOM 1399 O O . VAL A 1 182 ? -13.283 2.373 10.032 1.00 95.88 182 VAL A O 1
ATOM 1402 N N . LEU A 1 183 ? -13.452 4.268 11.238 1.00 93.75 183 LEU A N 1
ATOM 1403 C CA . LEU A 1 183 ? -14.721 3.916 11.876 1.00 93.75 183 LEU A CA 1
ATOM 1404 C C . LEU A 1 183 ? -15.938 4.232 11.010 1.00 93.75 183 LEU A C 1
ATOM 1406 O O . LEU A 1 183 ? -16.918 3.500 11.085 1.00 93.75 183 LEU A O 1
ATOM 1410 N N . SER A 1 184 ? -15.897 5.279 10.187 1.00 90.50 184 SER A N 1
ATOM 1411 C CA . SER A 1 184 ? -17.043 5.709 9.378 1.00 90.50 184 SER A CA 1
ATOM 1412 C C . SER A 1 184 ? -16.829 5.452 7.888 1.00 90.50 184 SER A C 1
ATOM 1414 O O . SER A 1 184 ? -15.715 5.488 7.378 1.00 90.50 184 SER A O 1
ATOM 1416 N N . ALA A 1 185 ? -17.922 5.211 7.162 1.00 87.19 185 ALA A N 1
ATOM 1417 C CA . ALA A 1 185 ? -17.914 5.204 5.699 1.00 87.19 185 ALA A CA 1
ATOM 1418 C C . ALA A 1 185 ? -17.941 6.624 5.101 1.00 87.19 185 ALA A C 1
ATOM 1420 O O . ALA A 1 185 ? -17.898 6.773 3.881 1.00 87.19 185 ALA A O 1
ATOM 1421 N N . THR A 1 186 ? -18.075 7.653 5.936 1.00 89.06 186 THR A N 1
ATOM 1422 C CA . THR A 1 186 ? -17.966 9.066 5.571 1.00 89.06 186 THR A CA 1
ATOM 1423 C C . THR A 1 186 ? -16.645 9.629 6.073 1.00 89.06 186 THR A C 1
ATOM 1425 O O . THR A 1 186 ? -16.102 9.158 7.067 1.00 89.06 186 THR A O 1
ATOM 1428 N N . CYS A 1 187 ? -16.152 10.646 5.377 1.00 88.44 187 CYS A N 1
ATOM 1429 C CA . CYS A 1 187 ? -14.945 11.367 5.741 1.00 88.44 187 CYS A CA 1
ATOM 1430 C C . CYS A 1 187 ? -15.330 12.770 6.205 1.00 88.44 187 CYS A C 1
ATOM 1432 O O . CYS A 1 187 ? -15.969 13.520 5.463 1.00 88.44 187 CYS A O 1
ATOM 1434 N N . GLU A 1 188 ? -14.928 13.125 7.417 1.00 92.25 188 GLU A N 1
ATOM 1435 C CA . GLU A 1 188 ? -15.064 14.453 7.997 1.00 92.25 188 GLU A CA 1
ATOM 1436 C C . GLU A 1 188 ? -13.687 14.920 8.481 1.00 92.25 188 GLU A C 1
ATOM 1438 O O . GLU A 1 188 ? -13.257 14.517 9.563 1.00 92.25 188 GLU A O 1
ATOM 1443 N N . PRO A 1 189 ? -12.987 15.788 7.728 1.00 90.56 189 PRO A N 1
ATOM 1444 C CA . PRO A 1 189 ? -11.576 16.092 7.985 1.00 90.56 189 PRO A CA 1
ATOM 1445 C C . PRO A 1 189 ? -11.287 16.567 9.415 1.00 90.56 189 PRO A C 1
ATOM 1447 O O . PRO A 1 189 ? -10.294 16.170 10.009 1.00 90.56 189 PRO A O 1
ATOM 1450 N N . SER A 1 190 ? -12.196 17.338 10.022 1.00 90.38 190 SER A N 1
ATOM 1451 C CA . SER A 1 190 ? -12.065 17.826 11.404 1.00 90.38 190 SER A CA 1
ATOM 1452 C C . SER A 1 190 ? -12.156 16.742 12.485 1.00 90.38 190 SER A C 1
ATOM 1454 O O . SER A 1 190 ? -11.844 17.019 13.641 1.00 90.38 190 SER A O 1
ATOM 1456 N N . ARG A 1 191 ? -12.614 15.536 12.138 1.00 91.81 191 ARG A N 1
ATOM 1457 C CA . ARG A 1 191 ? -12.779 14.394 13.049 1.00 91.81 191 ARG A CA 1
ATOM 1458 C C . ARG A 1 191 ? -11.911 13.208 12.658 1.00 91.81 191 ARG A C 1
ATOM 1460 O O . ARG A 1 191 ? -11.577 12.410 13.525 1.00 91.81 191 ARG A O 1
ATOM 1467 N N . ASP A 1 192 ? -11.604 13.064 11.375 1.00 94.06 192 ASP A N 1
ATOM 1468 C CA . ASP A 1 192 ? -10.885 11.916 10.832 1.00 94.06 192 ASP A CA 1
ATOM 1469 C C . ASP A 1 192 ? -9.385 12.180 10.669 1.00 94.06 192 ASP A C 1
ATOM 1471 O O . ASP A 1 192 ? -8.606 11.264 10.926 1.00 94.06 192 ASP A O 1
ATOM 1475 N N . TRP A 1 193 ? -8.983 13.393 10.256 1.00 94.56 193 TRP A N 1
ATOM 1476 C CA . TRP A 1 193 ? -7.569 13.764 10.112 1.00 94.56 193 TRP A CA 1
ATOM 1477 C C . TRP A 1 193 ? -7.362 15.297 10.024 1.00 94.56 193 TRP A C 1
ATOM 1479 O O . TRP A 1 193 ? -7.107 15.833 8.939 1.00 94.56 193 TRP A O 1
ATOM 1489 N N . PRO A 1 194 ? -7.450 16.041 11.145 1.00 92.31 194 PRO A N 1
ATOM 1490 C CA . PRO A 1 194 ? -7.462 17.511 11.126 1.00 92.31 194 PRO A CA 1
ATOM 1491 C C . PRO A 1 194 ? -6.216 18.152 10.498 1.00 92.31 194 PRO A C 1
ATOM 1493 O O . PRO A 1 194 ? -6.322 19.161 9.802 1.00 92.31 194 PRO A O 1
ATOM 1496 N N . ASP A 1 195 ? -5.048 17.538 10.698 1.00 94.75 195 ASP A N 1
ATOM 1497 C CA . ASP A 1 195 ? -3.751 18.051 10.241 1.00 94.75 195 ASP A CA 1
ATOM 1498 C C . ASP A 1 195 ? -3.274 17.414 8.918 1.00 94.75 195 ASP A C 1
ATOM 1500 O O . ASP A 1 195 ? -2.088 17.481 8.584 1.00 94.75 195 ASP A O 1
ATOM 1504 N N . VAL A 1 196 ? -4.175 16.801 8.134 1.00 96.62 196 VAL A N 1
ATOM 1505 C CA . VAL A 1 196 ? -3.810 16.030 6.928 1.00 96.62 196 VAL A CA 1
ATOM 1506 C C . VAL A 1 196 ? -2.987 16.832 5.914 1.00 96.62 196 VAL A C 1
ATOM 1508 O O . VAL A 1 196 ? -2.002 16.320 5.395 1.00 96.62 196 VAL A O 1
ATOM 1511 N N . HIS A 1 197 ? -3.322 18.104 5.665 1.00 97.19 197 HIS A N 1
ATOM 1512 C CA . HIS A 1 197 ? -2.569 18.947 4.726 1.00 97.19 197 HIS A CA 1
ATOM 1513 C C . HIS A 1 197 ? -1.141 19.208 5.201 1.00 97.19 197 HIS A C 1
ATOM 1515 O O . HIS A 1 197 ? -0.203 19.163 4.409 1.00 97.19 197 HIS A O 1
ATOM 1521 N N . ARG A 1 198 ? -0.974 19.458 6.504 1.00 97.06 198 ARG A N 1
ATOM 1522 C CA . ARG A 1 198 ? 0.343 19.654 7.103 1.00 97.06 198 ARG A CA 1
ATOM 1523 C C . ARG A 1 198 ? 1.166 18.374 6.996 1.00 97.06 198 ARG A C 1
ATOM 1525 O O . ARG A 1 198 ? 2.328 18.441 6.622 1.00 97.06 198 ARG A O 1
ATOM 1532 N N . TRP A 1 199 ? 0.563 17.225 7.292 1.00 97.06 199 TRP A N 1
ATOM 1533 C CA . TRP A 1 199 ? 1.224 15.928 7.176 1.00 97.06 199 TRP A CA 1
ATOM 1534 C C . TRP A 1 199 ? 1.625 15.608 5.728 1.00 97.06 199 TRP A C 1
ATOM 1536 O O . TRP A 1 199 ? 2.761 15.207 5.494 1.00 97.06 199 TRP A O 1
ATOM 1546 N N . LEU A 1 200 ? 0.743 15.848 4.752 1.00 98.38 200 LEU A N 1
ATOM 1547 C CA . LEU A 1 200 ? 1.044 15.665 3.326 1.00 98.38 200 LEU A CA 1
ATOM 1548 C C . LEU A 1 200 ? 2.237 16.530 2.884 1.00 98.38 200 LEU A C 1
ATOM 1550 O O . LEU A 1 200 ? 3.151 16.020 2.238 1.00 98.38 200 LEU A O 1
ATOM 1554 N N . SER A 1 201 ? 2.283 17.797 3.297 1.00 97.88 201 SER A N 1
ATOM 1555 C CA . SER A 1 201 ? 3.376 18.710 2.943 1.00 97.88 201 SER A CA 1
ATOM 1556 C C . SER A 1 201 ? 4.682 18.384 3.693 1.00 97.88 201 SER A C 1
ATOM 1558 O O . SER A 1 201 ? 5.726 18.187 3.077 1.00 97.88 201 SER A O 1
ATOM 1560 N N . GLU A 1 202 ? 4.647 18.240 5.022 1.00 97.38 202 GLU A N 1
ATOM 1561 C CA . GLU A 1 202 ? 5.860 18.071 5.842 1.00 97.38 202 GLU A CA 1
ATOM 1562 C C . GLU A 1 202 ? 6.464 16.659 5.761 1.00 97.38 202 GLU A C 1
ATOM 1564 O O . GLU A 1 202 ? 7.684 16.521 5.827 1.00 97.38 202 GLU A O 1
ATOM 1569 N N . VAL A 1 203 ? 5.641 15.609 5.639 1.00 96.00 203 VAL A N 1
ATOM 1570 C CA . VAL A 1 203 ? 6.110 14.208 5.652 1.00 96.00 203 VAL A CA 1
ATOM 1571 C C . VAL A 1 203 ? 6.333 13.672 4.244 1.00 96.00 203 VAL A C 1
ATOM 1573 O O . VAL A 1 203 ? 7.274 12.912 4.026 1.00 96.00 203 VAL A O 1
ATOM 1576 N N . TRP A 1 204 ? 5.482 14.060 3.293 1.00 96.69 204 TRP A N 1
ATOM 1577 C CA . TRP A 1 204 ? 5.523 13.527 1.931 1.00 96.69 204 TRP A CA 1
ATOM 1578 C C . TRP A 1 204 ? 5.919 14.548 0.866 1.00 96.69 204 TRP A C 1
ATOM 1580 O O . TRP A 1 204 ? 6.132 14.147 -0.275 1.00 96.69 204 TRP A O 1
ATOM 1590 N N . SER A 1 205 ? 6.033 15.837 1.210 1.00 96.81 205 SER A N 1
ATOM 1591 C CA . SER A 1 205 ? 6.271 16.913 0.233 1.00 96.81 205 SER A CA 1
ATOM 1592 C C . SER A 1 205 ? 5.213 16.954 -0.877 1.00 96.81 205 SER A C 1
ATOM 1594 O O . SER A 1 205 ? 5.517 17.225 -2.036 1.00 96.81 205 SER A O 1
ATOM 1596 N N . ILE A 1 206 ? 3.958 16.669 -0.515 1.00 97.44 206 ILE A N 1
ATOM 1597 C CA . ILE A 1 206 ? 2.805 16.718 -1.415 1.00 97.44 206 ILE A CA 1
ATOM 1598 C C . ILE A 1 206 ? 1.979 17.952 -1.070 1.00 97.44 206 ILE A C 1
ATOM 1600 O O . ILE A 1 206 ? 1.339 18.005 -0.019 1.00 97.44 206 ILE A O 1
ATOM 1604 N N . ASP A 1 207 ? 1.948 18.910 -1.991 1.00 96.12 207 ASP A N 1
ATOM 1605 C CA . ASP A 1 207 ? 1.218 20.169 -1.811 1.00 96.12 207 ASP A CA 1
ATOM 1606 C C . ASP A 1 207 ? -0.066 20.250 -2.655 1.00 96.12 207 ASP A C 1
ATOM 1608 O O . ASP A 1 207 ? -0.881 21.156 -2.463 1.00 96.12 207 ASP A O 1
ATOM 1612 N N . ASP A 1 208 ? -0.277 19.302 -3.575 1.00 96.31 208 ASP A N 1
ATOM 1613 C CA . ASP A 1 208 ? -1.434 19.287 -4.463 1.00 96.31 208 ASP A CA 1
ATOM 1614 C C . ASP A 1 208 ? -1.907 17.877 -4.867 1.00 96.31 208 ASP A C 1
ATOM 1616 O O . ASP A 1 208 ? -1.279 16.846 -4.607 1.00 96.31 208 ASP A O 1
ATOM 1620 N N . ARG A 1 209 ? -3.069 17.855 -5.530 1.00 97.19 209 ARG A N 1
ATOM 1621 C CA . ARG A 1 209 ? -3.713 16.647 -6.055 1.00 97.19 209 ARG A CA 1
ATOM 1622 C C . ARG A 1 209 ? -2.846 15.911 -7.075 1.00 97.19 209 ARG A C 1
ATOM 1624 O O . ARG A 1 209 ? -2.883 14.683 -7.123 1.00 97.19 209 ARG A O 1
ATOM 1631 N N . ASP A 1 210 ? -2.129 16.631 -7.925 1.00 96.06 210 ASP A N 1
ATOM 1632 C CA . ASP A 1 210 ? -1.440 16.023 -9.057 1.00 96.06 210 ASP A CA 1
ATOM 1633 C C . ASP A 1 210 ? -0.209 15.252 -8.586 1.00 96.06 210 ASP A C 1
ATOM 1635 O O . ASP A 1 210 ? 0.044 14.136 -9.046 1.00 96.06 210 ASP A O 1
ATOM 1639 N N . GLU A 1 211 ? 0.512 15.817 -7.619 1.00 96.00 211 GLU A N 1
ATOM 1640 C CA . GLU A 1 211 ? 1.609 15.150 -6.932 1.00 96.00 211 GLU A CA 1
ATOM 1641 C C . GLU A 1 211 ? 1.123 13.928 -6.149 1.00 96.00 211 GLU A C 1
ATOM 1643 O O . GLU A 1 211 ? 1.732 12.860 -6.238 1.00 96.00 211 GLU A O 1
ATOM 1648 N N . LEU A 1 212 ? -0.034 14.029 -5.482 1.00 98.00 212 LEU A N 1
ATOM 1649 C CA . LEU A 1 212 ? -0.651 12.876 -4.829 1.00 98.00 212 LEU A CA 1
ATOM 1650 C C . LEU A 1 212 ? -0.935 11.743 -5.828 1.00 98.00 212 LEU A C 1
ATOM 1652 O O . LEU A 1 212 ? -0.590 10.591 -5.568 1.00 98.00 212 LEU A O 1
ATOM 1656 N N . ILE A 1 213 ? -1.552 12.044 -6.975 1.00 97.75 213 ILE A N 1
ATOM 1657 C CA . ILE A 1 213 ? -1.867 11.035 -7.998 1.00 97.75 213 ILE A CA 1
ATOM 1658 C C . ILE A 1 213 ? -0.591 10.376 -8.538 1.00 97.75 213 ILE A C 1
ATOM 1660 O O . ILE A 1 213 ? -0.555 9.148 -8.658 1.00 97.75 213 ILE A O 1
ATOM 1664 N N . ARG A 1 214 ? 0.458 11.159 -8.829 1.00 95.56 214 ARG A N 1
ATOM 1665 C CA . ARG A 1 214 ? 1.762 10.631 -9.268 1.00 95.56 214 ARG A CA 1
ATOM 1666 C C . ARG A 1 214 ? 2.331 9.650 -8.249 1.00 95.56 214 ARG A C 1
ATOM 1668 O O . ARG A 1 214 ? 2.668 8.519 -8.606 1.00 95.56 214 ARG A O 1
ATOM 1675 N N . LEU A 1 215 ? 2.348 10.037 -6.976 1.00 97.44 215 LEU A N 1
ATOM 1676 C CA . LEU A 1 215 ? 2.862 9.192 -5.906 1.00 97.44 215 LEU A CA 1
ATOM 1677 C C . LEU A 1 215 ? 2.037 7.907 -5.725 1.00 97.44 215 LEU A C 1
ATOM 1679 O O . LEU A 1 215 ? 2.612 6.829 -5.573 1.00 97.44 215 LEU A O 1
ATOM 1683 N N . LEU A 1 216 ? 0.703 7.981 -5.799 1.00 98.50 216 LEU A N 1
ATOM 1684 C CA . LEU A 1 216 ? -0.171 6.801 -5.731 1.00 98.50 216 LEU A CA 1
ATOM 1685 C C . LEU A 1 216 ? 0.110 5.815 -6.875 1.00 98.50 216 LEU A C 1
ATOM 1687 O O . LEU A 1 216 ? 0.191 4.603 -6.650 1.00 98.50 216 LEU A O 1
ATOM 1691 N N . LEU A 1 217 ? 0.288 6.320 -8.100 1.00 97.81 217 LEU A N 1
ATOM 1692 C CA . LEU A 1 217 ? 0.630 5.500 -9.265 1.00 97.81 217 LEU A CA 1
ATOM 1693 C C . LEU A 1 217 ? 2.033 4.898 -9.151 1.00 97.81 217 LEU A C 1
ATOM 1695 O O . LEU A 1 217 ? 2.221 3.734 -9.518 1.00 97.81 217 LEU A O 1
ATOM 1699 N N . TRP A 1 218 ? 2.996 5.653 -8.619 1.00 97.44 218 TRP A N 1
ATOM 1700 C CA . TRP A 1 218 ? 4.357 5.180 -8.389 1.00 97.44 218 TRP A CA 1
ATOM 1701 C C . TRP A 1 218 ? 4.413 4.088 -7.317 1.00 97.44 218 TRP A C 1
ATOM 1703 O O . TRP A 1 218 ? 4.980 3.028 -7.583 1.00 97.44 218 TRP A O 1
ATOM 1713 N N . LEU A 1 219 ? 3.766 4.277 -6.160 1.00 98.25 219 LEU A N 1
ATOM 1714 C CA . LEU A 1 219 ? 3.686 3.264 -5.098 1.00 98.25 219 LEU A CA 1
ATOM 1715 C C . LEU A 1 219 ? 3.019 1.974 -5.594 1.00 98.25 219 LEU A C 1
ATOM 1717 O O . LEU A 1 219 ? 3.481 0.876 -5.280 1.00 98.25 219 LEU A O 1
ATOM 1721 N N . GLY A 1 220 ? 1.966 2.085 -6.409 1.00 97.75 220 GLY A N 1
ATOM 1722 C CA . GLY A 1 220 ? 1.338 0.923 -7.043 1.00 97.75 220 GLY A CA 1
ATOM 1723 C C . GLY A 1 220 ? 2.264 0.245 -8.057 1.00 97.75 220 GLY A C 1
ATOM 1724 O O . GLY A 1 220 ? 2.368 -0.978 -8.071 1.00 97.75 220 GLY A O 1
ATOM 1725 N N . GLY A 1 221 ? 2.985 1.041 -8.850 1.00 95.88 221 GLY A N 1
ATOM 1726 C CA . GLY A 1 221 ? 3.811 0.614 -9.980 1.00 95.88 221 GLY A CA 1
ATOM 1727 C C . GLY A 1 221 ? 5.157 -0.011 -9.616 1.00 95.88 221 GLY A C 1
ATOM 1728 O O . GLY A 1 221 ? 5.414 -1.163 -9.947 1.00 95.88 221 GLY A O 1
ATOM 1729 N N . GLN A 1 222 ? 6.018 0.765 -8.962 1.00 94.19 222 GLN A N 1
ATOM 1730 C CA . GLN A 1 222 ? 7.396 0.400 -8.614 1.00 94.19 222 GLN A CA 1
ATOM 1731 C C . GLN A 1 222 ? 7.658 0.590 -7.124 1.00 94.19 222 GLN A C 1
ATOM 1733 O O . GLN A 1 222 ? 8.095 -0.350 -6.470 1.00 94.19 222 GLN A O 1
ATOM 1738 N N . GLY A 1 223 ? 7.347 1.772 -6.585 1.00 96.00 223 GLY A N 1
ATOM 1739 C CA . GLY A 1 223 ? 7.602 2.125 -5.192 1.00 96.00 223 GLY A CA 1
ATOM 1740 C C . GLY A 1 223 ? 9.074 1.982 -4.793 1.00 96.00 223 GLY A C 1
ATOM 1741 O O . GLY A 1 223 ? 9.968 1.892 -5.634 1.00 96.00 223 GLY A O 1
ATOM 1742 N N . HIS A 1 224 ? 9.327 1.918 -3.488 1.00 96.50 224 HIS A N 1
ATOM 1743 C CA . HIS A 1 224 ? 10.677 1.668 -2.978 1.00 96.50 224 HIS A CA 1
ATOM 1744 C C . HIS A 1 224 ? 11.105 0.214 -3.204 1.00 96.50 224 HIS A C 1
ATOM 1746 O O . HIS A 1 224 ? 12.296 -0.065 -3.358 1.00 96.50 224 HIS A O 1
ATOM 1752 N N . ARG A 1 225 ? 10.134 -0.714 -3.250 1.00 96.88 225 ARG A N 1
ATOM 1753 C CA . ARG A 1 225 ? 10.401 -2.149 -3.417 1.00 96.88 225 ARG A CA 1
ATOM 1754 C C . ARG A 1 225 ? 11.200 -2.473 -4.678 1.00 96.88 225 ARG A C 1
ATOM 1756 O O . ARG A 1 225 ? 11.989 -3.404 -4.626 1.00 96.88 225 ARG A O 1
ATOM 1763 N N . TYR A 1 226 ? 11.049 -1.698 -5.758 1.00 97.06 226 TYR A N 1
ATOM 1764 C CA . TYR A 1 226 ? 11.772 -1.914 -7.014 1.00 97.06 226 TYR A CA 1
ATOM 1765 C C . TYR A 1 226 ? 13.290 -1.970 -6.797 1.00 97.06 226 TYR A C 1
ATOM 1767 O O . TYR A 1 226 ? 13.931 -2.983 -7.069 1.00 97.06 226 TYR A O 1
ATOM 1775 N N . THR A 1 227 ? 13.861 -0.910 -6.223 1.00 95.25 227 THR A N 1
ATOM 1776 C CA . THR A 1 227 ? 15.301 -0.833 -5.949 1.00 95.25 227 THR A CA 1
ATOM 1777 C C . THR A 1 227 ? 15.735 -1.892 -4.940 1.00 95.25 227 THR A C 1
ATOM 1779 O O . THR A 1 227 ? 16.770 -2.532 -5.120 1.00 95.25 227 THR A O 1
ATOM 1782 N N . TRP A 1 228 ? 14.928 -2.127 -3.903 1.00 97.44 228 TRP A N 1
ATOM 1783 C CA . TRP A 1 228 ? 15.239 -3.123 -2.878 1.00 97.44 228 TRP A CA 1
ATOM 1784 C C . TRP A 1 228 ? 15.277 -4.549 -3.431 1.00 97.44 228 TRP A C 1
ATOM 1786 O O . TRP A 1 228 ? 16.176 -5.308 -3.072 1.00 97.44 228 TRP A O 1
ATOM 1796 N N . ASP A 1 229 ? 14.354 -4.914 -4.322 1.00 97.38 229 ASP A N 1
ATOM 1797 C CA . ASP A 1 229 ? 14.315 -6.230 -4.970 1.00 97.38 229 ASP A CA 1
ATOM 1798 C C . ASP A 1 229 ? 15.546 -6.448 -5.856 1.00 97.38 229 ASP A C 1
ATOM 1800 O O . ASP A 1 229 ? 16.172 -7.512 -5.803 1.00 97.38 229 ASP A O 1
ATOM 1804 N N . LEU A 1 230 ? 15.939 -5.427 -6.623 1.00 95.94 230 LEU A N 1
ATOM 1805 C CA . LEU A 1 230 ? 17.125 -5.481 -7.480 1.00 95.94 230 LEU A CA 1
ATOM 1806 C C . LEU A 1 230 ? 18.418 -5.584 -6.668 1.00 95.94 230 LEU A C 1
ATOM 1808 O O . LEU A 1 230 ? 19.287 -6.405 -6.983 1.00 95.94 230 LEU A O 1
ATOM 1812 N N . ASP A 1 231 ? 18.542 -4.796 -5.599 1.00 96.25 231 ASP A N 1
ATOM 1813 C CA . ASP A 1 231 ? 19.669 -4.886 -4.673 1.00 96.25 231 ASP A CA 1
ATOM 1814 C C . ASP A 1 231 ? 19.724 -6.269 -4.019 1.00 96.25 231 ASP A C 1
ATOM 1816 O O . ASP A 1 231 ? 20.766 -6.926 -4.029 1.00 96.25 231 ASP A O 1
ATOM 1820 N N . ALA A 1 232 ? 18.599 -6.765 -3.506 1.00 96.38 232 ALA A N 1
ATOM 1821 C CA . ALA A 1 232 ? 18.507 -8.070 -2.868 1.00 96.38 232 ALA A CA 1
ATOM 1822 C C . ALA A 1 232 ? 18.898 -9.212 -3.817 1.00 96.38 232 ALA A C 1
ATOM 1824 O O . ALA A 1 232 ? 19.701 -10.081 -3.448 1.00 96.38 232 ALA A O 1
ATOM 1825 N N . GLN A 1 233 ? 18.397 -9.198 -5.055 1.00 94.44 233 GLN A N 1
ATOM 1826 C CA . GLN A 1 233 ? 18.745 -10.178 -6.084 1.00 94.44 233 GLN A CA 1
ATOM 1827 C C . GLN A 1 233 ? 20.248 -10.147 -6.396 1.00 94.44 233 GLN A C 1
ATOM 1829 O O . GLN A 1 233 ? 20.911 -11.191 -6.401 1.00 94.44 233 GLN A O 1
ATOM 1834 N N . ARG A 1 234 ? 20.803 -8.949 -6.607 1.00 94.19 234 ARG A N 1
ATOM 1835 C CA . ARG A 1 234 ? 22.223 -8.735 -6.913 1.00 94.19 234 ARG A CA 1
ATOM 1836 C C . ARG A 1 234 ? 23.122 -9.196 -5.769 1.00 94.19 234 ARG A C 1
ATOM 1838 O O . ARG A 1 234 ? 24.105 -9.902 -5.989 1.00 94.19 234 ARG A O 1
ATOM 1845 N N . LEU A 1 235 ? 22.786 -8.833 -4.536 1.00 95.50 235 LEU A N 1
ATOM 1846 C CA . LEU A 1 235 ? 23.585 -9.148 -3.354 1.00 95.50 235 LEU A CA 1
ATOM 1847 C C . LEU A 1 235 ? 23.525 -10.630 -2.991 1.00 95.50 235 LEU A C 1
ATOM 1849 O O . LEU A 1 235 ? 24.517 -11.166 -2.489 1.00 95.50 235 LEU A O 1
ATOM 1853 N N . THR A 1 236 ? 22.415 -11.311 -3.282 1.00 94.44 236 THR A N 1
ATOM 1854 C CA . THR A 1 236 ? 22.256 -12.750 -3.026 1.00 94.44 236 THR A CA 1
ATOM 1855 C C . THR A 1 236 ? 23.351 -13.570 -3.708 1.00 94.44 236 THR A C 1
ATOM 1857 O O . THR A 1 236 ? 23.926 -14.457 -3.078 1.00 94.44 236 THR A O 1
ATOM 1860 N N . VAL A 1 237 ? 23.710 -13.231 -4.950 1.00 92.69 237 VAL A N 1
ATOM 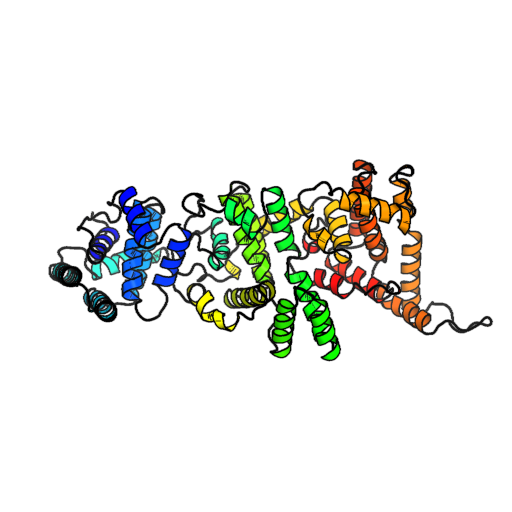1861 C CA . VAL A 1 237 ? 24.734 -13.955 -5.728 1.00 92.69 237 VAL A CA 1
ATOM 1862 C C . VAL A 1 237 ? 26.165 -13.459 -5.489 1.00 92.69 237 VAL A C 1
ATOM 1864 O O . VAL A 1 237 ? 27.127 -14.120 -5.876 1.00 92.69 237 VAL A O 1
ATOM 1867 N N . GLN A 1 238 ? 26.331 -12.302 -4.848 1.00 93.19 238 GLN A N 1
ATOM 1868 C CA . GLN A 1 238 ? 27.638 -11.701 -4.590 1.00 93.19 238 GLN A CA 1
ATOM 1869 C C . GLN A 1 238 ? 28.308 -12.241 -3.320 1.00 93.19 238 GLN A C 1
ATOM 1871 O O . GLN A 1 238 ? 27.661 -12.517 -2.311 1.00 93.19 238 GLN A O 1
ATOM 1876 N N . GLY A 1 239 ? 29.641 -12.321 -3.350 1.00 92.06 239 GLY A N 1
ATOM 1877 C CA . GLY A 1 239 ? 30.457 -12.649 -2.179 1.00 92.06 239 GLY A CA 1
ATOM 1878 C C . GLY A 1 239 ? 30.597 -11.488 -1.187 1.00 92.06 239 GLY A C 1
ATOM 1879 O O . GLY A 1 239 ? 30.323 -10.329 -1.499 1.00 92.06 239 GLY A O 1
ATOM 1880 N N . GLU A 1 240 ? 31.097 -11.788 0.012 1.00 92.31 240 GLU A N 1
ATOM 1881 C CA . GLU A 1 240 ? 31.193 -10.832 1.125 1.00 92.31 240 GLU A CA 1
ATOM 1882 C C . GLU A 1 240 ? 31.984 -9.557 0.781 1.00 92.31 240 GLU A C 1
ATOM 1884 O O . GLU A 1 240 ? 31.581 -8.453 1.144 1.00 92.31 240 GLU A O 1
ATOM 1889 N N . THR A 1 241 ? 33.083 -9.674 0.031 1.00 94.00 241 THR A N 1
ATOM 1890 C CA . THR A 1 241 ? 33.881 -8.510 -0.384 1.00 94.00 241 THR A CA 1
ATOM 1891 C C . THR A 1 241 ? 33.090 -7.550 -1.273 1.00 94.00 241 THR A C 1
ATOM 1893 O O . THR A 1 241 ? 33.197 -6.338 -1.099 1.00 94.00 241 THR A O 1
ATOM 1896 N N . ALA A 1 242 ? 32.288 -8.072 -2.207 1.00 94.25 242 ALA A N 1
ATOM 1897 C CA . ALA A 1 242 ? 31.452 -7.254 -3.083 1.00 94.25 242 ALA A CA 1
ATOM 1898 C C . ALA A 1 242 ? 30.321 -6.581 -2.292 1.00 94.25 242 ALA A C 1
ATOM 1900 O O . ALA A 1 242 ? 30.134 -5.374 -2.420 1.00 94.25 242 ALA A O 1
ATOM 1901 N N . ARG A 1 243 ? 29.680 -7.314 -1.371 1.00 95.44 243 ARG A N 1
ATOM 1902 C CA . ARG A 1 243 ? 28.656 -6.772 -0.460 1.00 95.44 243 ARG A CA 1
ATOM 1903 C C . ARG A 1 243 ? 29.181 -5.622 0.404 1.00 95.44 243 ARG A C 1
ATOM 1905 O O . ARG A 1 243 ? 28.519 -4.598 0.526 1.00 95.44 243 ARG A O 1
ATOM 1912 N N . ARG A 1 244 ? 30.396 -5.745 0.958 1.00 91.56 244 ARG A N 1
ATOM 1913 C CA . ARG A 1 244 ? 31.036 -4.664 1.737 1.00 91.56 244 ARG A CA 1
ATOM 1914 C C . ARG A 1 244 ? 31.341 -3.431 0.883 1.00 91.56 244 ARG A C 1
ATOM 1916 O O . ARG A 1 244 ? 31.184 -2.315 1.366 1.00 91.56 244 ARG A O 1
ATOM 1923 N N . ARG A 1 245 ? 31.776 -3.621 -0.370 1.00 93.81 245 ARG A N 1
ATOM 1924 C CA . ARG A 1 245 ? 32.010 -2.507 -1.308 1.00 93.81 245 ARG A CA 1
ATOM 1925 C C . ARG A 1 245 ? 30.709 -1.803 -1.679 1.00 93.81 245 ARG A C 1
ATOM 1927 O O . ARG A 1 245 ? 30.680 -0.582 -1.621 1.00 93.81 245 ARG A O 1
ATOM 1934 N N . TRP A 1 246 ? 29.655 -2.561 -1.984 1.00 95.31 246 TRP A N 1
ATOM 1935 C CA . TRP A 1 246 ? 28.319 -2.018 -2.243 1.00 95.31 246 TRP A CA 1
ATOM 1936 C C . TRP A 1 246 ? 27.804 -1.212 -1.048 1.00 95.31 246 TRP A C 1
ATOM 1938 O O . TRP A 1 246 ? 27.427 -0.058 -1.200 1.00 95.31 246 TRP A O 1
ATOM 1948 N N . GLN A 1 247 ? 27.887 -1.755 0.170 1.00 94.19 247 GLN A N 1
ATOM 1949 C CA . GLN A 1 247 ? 27.444 -1.020 1.355 1.00 94.19 247 GLN A CA 1
ATOM 1950 C C . GLN A 1 247 ? 28.238 0.283 1.554 1.00 94.19 247 GLN A C 1
ATOM 1952 O O . GLN A 1 247 ? 27.674 1.303 1.941 1.00 94.19 247 GLN A O 1
ATOM 1957 N N . ALA A 1 248 ? 29.547 0.263 1.283 1.00 92.19 248 ALA A N 1
ATOM 1958 C CA . ALA A 1 248 ? 30.386 1.454 1.369 1.00 92.19 248 ALA A CA 1
ATOM 1959 C C . ALA A 1 248 ? 30.064 2.502 0.286 1.00 92.19 248 ALA A C 1
ATOM 1961 O O . ALA A 1 248 ? 30.310 3.682 0.521 1.00 92.19 248 ALA A O 1
ATOM 1962 N N . SER A 1 249 ? 29.510 2.104 -0.868 1.00 94.44 249 SER A N 1
ATOM 1963 C CA . SER A 1 249 ? 29.128 3.037 -1.937 1.00 94.44 249 SER A CA 1
ATOM 1964 C C . SER A 1 249 ? 27.794 3.750 -1.706 1.00 94.44 249 SER A C 1
ATOM 1966 O O . SER A 1 249 ? 27.521 4.719 -2.402 1.00 94.44 249 SER A O 1
ATOM 1968 N N . LEU A 1 250 ? 26.976 3.314 -0.741 1.00 93.31 250 LEU A N 1
ATOM 1969 C CA . LEU A 1 250 ? 25.636 3.875 -0.500 1.00 93.31 250 LEU A CA 1
ATOM 1970 C C . LEU A 1 250 ? 25.631 5.274 0.138 1.00 93.31 250 LEU A C 1
ATOM 1972 O O . LEU A 1 250 ? 24.575 5.896 0.214 1.00 93.31 250 LEU A O 1
ATOM 1976 N N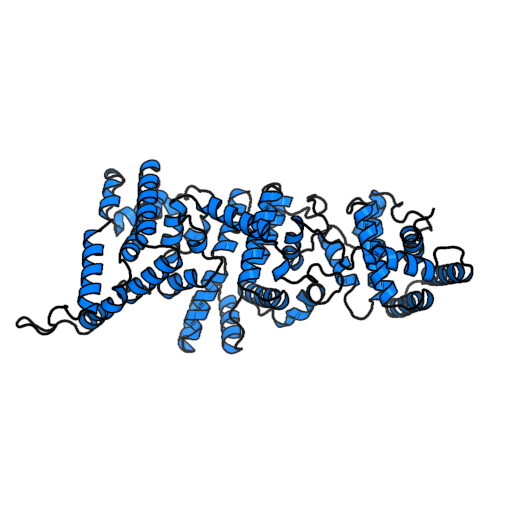 . GLY A 1 251 ? 26.774 5.776 0.617 1.00 92.56 251 GLY A N 1
ATOM 1977 C CA . GLY A 1 251 ? 26.851 7.100 1.241 1.00 92.56 251 GLY A CA 1
ATOM 1978 C C . GLY A 1 251 ? 25.893 7.235 2.430 1.00 92.56 251 GLY A C 1
ATOM 1979 O O . GLY A 1 251 ? 26.024 6.505 3.413 1.00 92.56 251 GLY A O 1
ATOM 1980 N N . GLU A 1 252 ? 24.933 8.156 2.333 1.00 89.44 252 GLU A N 1
ATOM 1981 C CA . GLU A 1 252 ? 23.912 8.410 3.363 1.00 89.44 252 GLU A CA 1
ATOM 1982 C C . GLU A 1 252 ? 22.926 7.240 3.538 1.00 89.44 252 GLU A C 1
ATOM 1984 O O . GLU A 1 252 ? 22.414 7.031 4.633 1.00 89.44 252 GLU A O 1
ATOM 1989 N N . ALA A 1 253 ? 22.737 6.390 2.521 1.00 91.94 253 ALA A N 1
ATOM 1990 C CA . ALA A 1 253 ? 21.867 5.210 2.585 1.00 91.94 253 ALA A CA 1
ATOM 1991 C C . ALA A 1 253 ? 22.557 3.965 3.193 1.00 91.94 253 ALA A C 1
ATOM 1993 O O . ALA A 1 253 ? 22.146 2.822 2.971 1.00 91.94 253 ALA A O 1
ATOM 1994 N N . ARG A 1 254 ? 23.640 4.152 3.959 1.00 93.06 254 ARG A N 1
ATOM 1995 C CA . ARG A 1 254 ? 24.423 3.049 4.543 1.00 93.06 254 ARG A CA 1
ATOM 1996 C C . ARG A 1 254 ? 23.627 2.201 5.537 1.00 93.06 254 ARG A C 1
ATOM 1998 O O . ARG A 1 254 ? 23.865 0.991 5.614 1.00 93.06 254 ARG A O 1
ATOM 2005 N N . ASP A 1 255 ? 22.707 2.823 6.269 1.00 95.75 255 ASP A N 1
ATOM 2006 C CA . ASP A 1 255 ? 21.885 2.162 7.286 1.00 95.75 255 ASP A CA 1
ATOM 2007 C C . ASP A 1 255 ? 20.879 1.197 6.643 1.00 95.75 255 ASP A C 1
ATOM 2009 O O . ASP A 1 255 ? 20.818 0.026 7.025 1.00 95.75 255 ASP A O 1
ATOM 2013 N N . TYR A 1 256 ? 20.226 1.611 5.550 1.00 96.19 256 TYR A N 1
ATOM 2014 C CA . TYR A 1 256 ? 19.475 0.713 4.662 1.00 96.19 256 TYR A CA 1
ATOM 2015 C C . TYR A 1 256 ? 20.325 -0.498 4.241 1.00 96.19 256 TYR A C 1
ATOM 2017 O O . TYR A 1 256 ? 19.911 -1.651 4.400 1.00 96.19 256 TYR A O 1
ATOM 2025 N N . GLY A 1 257 ? 21.553 -0.253 3.769 1.00 96.69 257 GLY A N 1
ATOM 2026 C CA . GLY A 1 257 ? 22.458 -1.321 3.352 1.00 96.69 257 GLY A CA 1
ATOM 2027 C C . GLY A 1 257 ? 22.813 -2.289 4.484 1.00 96.69 257 GLY A C 1
ATOM 2028 O O . GLY A 1 257 ? 22.940 -3.493 4.257 1.00 96.69 257 GLY A O 1
ATOM 2029 N N . HIS A 1 258 ? 22.936 -1.794 5.718 1.00 96.44 258 HIS A N 1
ATOM 2030 C CA . HIS A 1 258 ? 23.160 -2.639 6.890 1.00 96.44 258 HIS A CA 1
ATOM 2031 C C . HIS A 1 258 ? 21.967 -3.562 7.168 1.00 96.44 258 HIS A C 1
ATOM 2033 O O . HIS A 1 258 ? 22.160 -4.765 7.382 1.00 96.44 258 HIS A O 1
ATOM 2039 N N . VAL A 1 259 ? 20.744 -3.030 7.112 1.00 97.81 259 VAL A N 1
ATOM 2040 C CA . VAL A 1 259 ? 19.515 -3.816 7.294 1.00 97.81 259 VAL A CA 1
ATOM 2041 C C . VAL A 1 259 ? 19.368 -4.866 6.190 1.00 97.81 259 VAL A C 1
ATOM 2043 O O . VAL A 1 259 ? 19.159 -6.040 6.497 1.00 97.81 259 VAL A O 1
ATOM 2046 N N . MET A 1 260 ? 19.579 -4.497 4.922 1.00 97.81 260 MET A N 1
ATOM 2047 C CA . MET A 1 260 ? 19.514 -5.428 3.785 1.00 97.81 260 MET A CA 1
ATOM 2048 C C . MET A 1 260 ? 20.474 -6.618 3.959 1.00 97.81 260 MET A C 1
ATOM 2050 O O . MET A 1 260 ? 20.083 -7.779 3.820 1.00 97.81 260 MET A O 1
ATOM 2054 N N . LEU A 1 261 ? 21.731 -6.359 4.337 1.00 96.69 261 LEU A N 1
ATOM 2055 C CA . LEU A 1 261 ? 22.707 -7.426 4.595 1.00 96.69 261 LEU A CA 1
ATOM 2056 C C . LEU A 1 261 ? 22.349 -8.276 5.826 1.00 96.69 261 LEU A C 1
ATOM 2058 O O . LEU A 1 261 ? 22.629 -9.480 5.853 1.00 96.69 261 LEU A O 1
ATOM 2062 N N . THR A 1 262 ? 21.708 -7.679 6.831 1.00 96.44 262 THR A N 1
ATOM 2063 C CA . THR A 1 262 ? 21.199 -8.395 8.010 1.00 96.44 262 THR A CA 1
ATOM 2064 C C . THR A 1 262 ? 20.069 -9.352 7.625 1.00 96.44 262 THR A C 1
ATOM 2066 O O . THR A 1 262 ? 20.069 -10.513 8.042 1.00 96.44 262 THR A O 1
ATOM 2069 N N . PHE A 1 263 ? 19.144 -8.933 6.762 1.00 97.12 263 PHE A N 1
ATOM 2070 C CA . PHE A 1 263 ? 18.084 -9.806 6.248 1.00 97.12 263 PHE A CA 1
ATOM 2071 C C . PHE A 1 263 ? 18.646 -10.954 5.405 1.00 97.12 263 PHE A C 1
ATOM 2073 O O . PHE A 1 263 ? 18.309 -12.113 5.649 1.00 97.12 263 PHE A O 1
ATOM 2080 N N . LEU A 1 264 ? 19.588 -10.661 4.502 1.00 95.44 264 LEU A N 1
ATOM 2081 C CA . LEU A 1 264 ? 20.265 -11.674 3.685 1.00 95.44 264 LEU A CA 1
ATOM 2082 C C . LEU A 1 264 ? 21.000 -12.725 4.526 1.00 95.44 264 LEU A C 1
ATOM 2084 O O . LEU A 1 264 ? 20.922 -13.917 4.239 1.00 95.44 264 LEU A O 1
ATOM 2088 N N . SER A 1 265 ? 21.730 -12.298 5.559 1.00 94.25 265 SER A N 1
ATOM 2089 C CA . SER A 1 265 ? 22.503 -13.209 6.417 1.00 94.25 265 SER A CA 1
ATOM 2090 C C . SER A 1 265 ? 21.639 -14.018 7.384 1.00 94.25 265 SER A C 1
ATOM 2092 O O . SER A 1 265 ? 21.997 -15.149 7.706 1.00 94.25 265 SER A O 1
ATOM 2094 N N . SER A 1 266 ? 20.499 -13.473 7.817 1.00 94.06 266 SER A N 1
ATOM 2095 C CA . SER A 1 266 ? 19.546 -14.187 8.678 1.00 94.06 266 SER A CA 1
ATOM 2096 C C . SER A 1 266 ? 18.600 -15.124 7.918 1.00 94.06 266 SER A C 1
ATOM 2098 O O . SER A 1 266 ? 17.899 -15.910 8.553 1.00 94.06 266 SER A O 1
ATOM 2100 N N . GLY A 1 267 ? 18.605 -15.096 6.579 1.00 92.69 267 GLY A N 1
ATOM 2101 C CA . GLY A 1 267 ? 17.745 -15.947 5.753 1.00 92.69 267 GLY A CA 1
ATOM 2102 C C . GLY A 1 267 ? 16.270 -15.546 5.795 1.00 92.69 267 GLY A C 1
ATOM 2103 O O . GLY A 1 267 ? 15.399 -16.386 5.569 1.00 92.69 267 GLY A O 1
ATOM 2104 N N . GLU A 1 268 ? 15.978 -14.282 6.108 1.00 92.06 268 GLU A N 1
ATOM 2105 C CA . GLU A 1 268 ? 14.612 -13.764 6.062 1.00 92.06 268 GLU A CA 1
ATOM 2106 C C . GLU A 1 268 ? 14.041 -13.800 4.642 1.00 92.06 268 GLU A C 1
ATOM 2108 O O . GLU A 1 268 ? 14.778 -13.605 3.671 1.00 92.06 268 GLU A O 1
ATOM 2113 N N . PRO A 1 269 ? 12.713 -13.957 4.496 1.00 94.19 269 PRO A N 1
ATOM 2114 C CA . PRO A 1 269 ? 12.052 -13.691 3.231 1.00 94.19 269 PRO A CA 1
ATOM 2115 C C . PRO A 1 269 ? 12.341 -12.259 2.764 1.00 94.19 269 PRO A C 1
ATOM 2117 O O . PRO A 1 269 ? 11.993 -11.290 3.443 1.00 94.19 269 PRO A O 1
ATOM 2120 N N . LEU A 1 270 ? 12.951 -12.142 1.587 1.00 95.38 270 LEU A N 1
ATOM 2121 C CA . LEU A 1 270 ? 13.252 -10.875 0.922 1.00 95.38 270 LEU A CA 1
ATOM 2122 C C . LEU A 1 270 ? 11.992 -10.372 0.216 1.00 95.38 270 LEU A C 1
ATOM 2124 O O . LEU A 1 270 ? 11.841 -10.506 -0.992 1.00 95.38 270 LEU A O 1
ATOM 2128 N N . GLU A 1 271 ? 11.025 -9.944 1.024 1.00 95.06 271 GLU A N 1
ATOM 2129 C CA . GLU A 1 271 ? 9.711 -9.520 0.560 1.00 95.06 271 GLU A CA 1
ATOM 2130 C C . GLU A 1 271 ? 9.155 -8.390 1.430 1.00 95.06 271 GLU A C 1
ATOM 2132 O O . GLU A 1 271 ? 9.032 -8.546 2.654 1.00 95.06 271 GLU A O 1
ATOM 2137 N N . TRP A 1 272 ? 8.779 -7.285 0.784 1.00 97.75 272 TRP A N 1
ATOM 2138 C CA . TRP A 1 272 ? 8.437 -6.008 1.423 1.00 97.75 272 TRP A CA 1
ATOM 2139 C C . TRP A 1 272 ? 7.401 -5.173 0.655 1.00 97.75 272 TRP A C 1
ATOM 2141 O O . TRP A 1 272 ? 7.148 -4.037 1.047 1.00 97.75 272 TRP A O 1
ATOM 2151 N N . ALA A 1 273 ? 6.758 -5.695 -0.396 1.00 98.38 273 ALA A N 1
ATOM 2152 C CA . ALA A 1 273 ? 5.848 -4.905 -1.238 1.00 98.38 273 ALA A CA 1
ATOM 2153 C C . ALA A 1 273 ? 4.674 -4.259 -0.468 1.00 98.38 273 ALA A C 1
ATOM 2155 O O . ALA A 1 273 ? 4.215 -3.170 -0.816 1.00 98.38 273 ALA A O 1
ATOM 2156 N N . ALA A 1 274 ? 4.233 -4.877 0.634 1.00 98.69 274 ALA A N 1
ATOM 2157 C CA . ALA A 1 274 ? 3.214 -4.343 1.533 1.00 98.69 274 ALA A CA 1
ATOM 2158 C C . ALA A 1 274 ? 3.554 -2.946 2.083 1.00 98.69 274 ALA A C 1
ATOM 2160 O O . ALA A 1 274 ? 2.636 -2.180 2.368 1.00 98.69 274 ALA A O 1
ATOM 2161 N N . TRP A 1 275 ? 4.842 -2.600 2.199 1.00 98.62 275 TRP A N 1
ATOM 2162 C CA . TRP A 1 275 ? 5.304 -1.265 2.589 1.00 98.62 275 TRP A CA 1
ATOM 2163 C C . TRP A 1 275 ? 4.775 -0.170 1.665 1.00 98.62 275 TRP A C 1
ATOM 2165 O O . TRP A 1 275 ? 4.289 0.858 2.132 1.00 98.62 275 TRP A O 1
ATOM 2175 N N . ASP A 1 276 ? 4.818 -0.392 0.354 1.00 98.75 276 ASP A N 1
ATOM 2176 C CA . ASP A 1 276 ? 4.330 0.590 -0.611 1.00 98.75 276 ASP A CA 1
ATOM 2177 C C . ASP A 1 276 ? 2.805 0.539 -0.732 1.00 98.75 276 ASP A C 1
ATOM 2179 O O . ASP A 1 276 ? 2.148 1.579 -0.746 1.00 98.75 276 ASP A O 1
ATOM 2183 N N . TRP A 1 277 ? 2.210 -0.656 -0.763 1.00 98.81 277 TRP A N 1
ATOM 2184 C CA . TRP A 1 277 ? 0.775 -0.791 -1.035 1.00 98.81 277 TRP A CA 1
ATOM 2185 C C . TRP A 1 277 ? -0.122 -0.402 0.146 1.00 98.81 277 TRP A C 1
ATOM 2187 O O . TRP A 1 277 ? -1.196 0.151 -0.078 1.00 98.81 277 TRP A O 1
ATOM 2197 N N . LEU A 1 278 ? 0.298 -0.609 1.399 1.00 98.81 278 LEU A N 1
ATOM 2198 C CA . LEU A 1 278 ? -0.457 -0.069 2.538 1.00 98.81 278 LEU A CA 1
ATOM 2199 C C . LEU A 1 278 ? -0.373 1.464 2.582 1.00 98.81 278 LEU A C 1
ATOM 2201 O O . LEU A 1 278 ? -1.393 2.112 2.813 1.00 98.81 278 LEU A O 1
ATOM 2205 N N . ARG A 1 279 ? 0.793 2.052 2.278 1.00 98.81 279 ARG A N 1
ATOM 2206 C CA . ARG A 1 279 ? 0.950 3.515 2.193 1.00 98.81 279 ARG A CA 1
ATOM 2207 C C . ARG A 1 279 ? 0.174 4.122 1.025 1.00 98.81 279 ARG A C 1
ATOM 2209 O O . ARG A 1 279 ? -0.350 5.217 1.168 1.00 98.81 279 ARG A O 1
ATOM 2216 N N . LEU A 1 280 ? 0.012 3.398 -0.086 1.00 98.81 280 LEU A N 1
ATOM 2217 C CA . LEU A 1 280 ? -0.902 3.789 -1.166 1.00 98.81 280 LEU A CA 1
ATOM 2218 C C . LEU A 1 280 ? -2.334 3.943 -0.632 1.00 98.81 280 LEU A C 1
ATOM 2220 O O . LEU A 1 280 ? -2.974 4.962 -0.879 1.00 98.81 280 LEU A O 1
ATOM 2224 N N . ALA A 1 281 ? -2.833 2.965 0.130 1.00 98.69 281 ALA A N 1
ATOM 2225 C CA . ALA A 1 281 ? -4.170 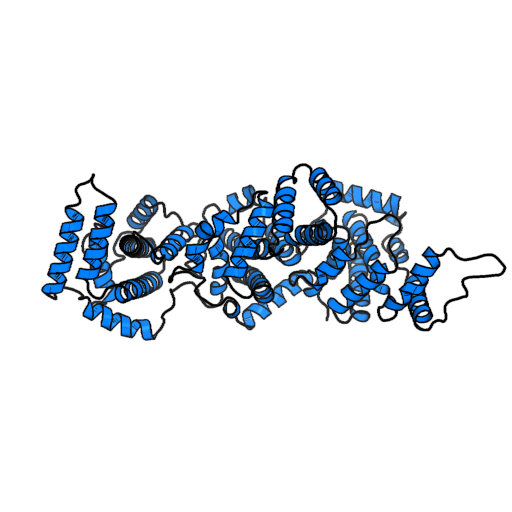3.048 0.716 1.00 98.69 281 ALA A CA 1
ATOM 2226 C C . ALA A 1 281 ? -4.297 4.199 1.733 1.00 98.69 281 ALA A C 1
ATOM 2228 O O . ALA A 1 281 ? -5.317 4.886 1.743 1.00 98.69 281 ALA A O 1
ATOM 2229 N N . ASP A 1 282 ? -3.271 4.438 2.554 1.00 98.62 282 ASP A N 1
ATOM 2230 C CA . ASP A 1 282 ? -3.262 5.548 3.514 1.00 98.62 282 ASP A CA 1
ATOM 2231 C C . ASP A 1 282 ? -3.252 6.920 2.821 1.00 98.62 282 ASP A C 1
ATOM 2233 O O . ASP A 1 282 ? -4.071 7.781 3.139 1.00 98.62 282 ASP A O 1
ATOM 2237 N N . LEU A 1 283 ? -2.424 7.096 1.788 1.00 98.75 283 LEU A N 1
ATOM 2238 C CA . LEU A 1 283 ? -2.382 8.319 0.982 1.00 98.75 283 LEU A CA 1
ATOM 2239 C C . LEU A 1 283 ? -3.673 8.555 0.193 1.00 98.75 283 LEU A C 1
ATOM 2241 O O . LEU A 1 283 ? -4.101 9.698 0.049 1.00 98.75 283 LEU A O 1
ATOM 2245 N N . ALA A 1 284 ? -4.338 7.500 -0.283 1.00 98.62 284 ALA A N 1
ATOM 2246 C CA . ALA A 1 284 ? -5.649 7.636 -0.913 1.00 98.62 284 ALA A CA 1
ATOM 2247 C C . ALA A 1 284 ? -6.689 8.179 0.085 1.00 98.62 284 ALA A C 1
ATOM 2249 O O . ALA A 1 284 ? -7.487 9.052 -0.260 1.00 98.62 284 ALA A O 1
ATOM 2250 N N . TYR A 1 285 ? -6.651 7.717 1.340 1.00 98.31 285 TYR A N 1
ATOM 2251 C CA . TYR A 1 285 ? -7.500 8.254 2.405 1.00 98.31 285 TYR A CA 1
ATOM 2252 C C . TYR A 1 285 ? -7.123 9.692 2.781 1.00 98.31 285 TYR A C 1
ATOM 2254 O O . TYR A 1 285 ? -8.007 10.528 2.976 1.00 98.31 285 TYR A O 1
ATOM 2262 N N . ALA A 1 286 ? -5.825 10.000 2.841 1.00 98.38 286 ALA A N 1
ATOM 2263 C CA . ALA A 1 286 ? -5.327 11.352 3.079 1.00 98.38 286 ALA A CA 1
ATOM 2264 C C . ALA A 1 286 ? -5.817 12.318 1.989 1.00 98.38 286 ALA A C 1
ATOM 2266 O O . ALA A 1 286 ? -6.338 13.383 2.301 1.00 98.38 286 ALA A O 1
ATOM 2267 N N . GLY A 1 287 ? -5.755 11.909 0.719 1.00 98.38 287 GLY A N 1
ATOM 2268 C CA . GLY A 1 287 ? -6.287 12.667 -0.412 1.00 98.38 287 GLY A CA 1
ATOM 2269 C C . GLY A 1 287 ? -7.784 12.933 -0.327 1.00 98.38 287 GLY A C 1
ATOM 2270 O O . GLY A 1 287 ? -8.238 14.014 -0.700 1.00 98.38 287 GLY A O 1
ATOM 2271 N N . TRP A 1 288 ? -8.554 11.975 0.195 1.00 97.94 288 TRP A N 1
ATOM 2272 C CA . TRP A 1 288 ? -9.980 12.173 0.443 1.00 97.94 288 TRP A CA 1
ATOM 2273 C C . TRP A 1 288 ? -10.229 13.179 1.578 1.00 97.94 288 TRP A C 1
ATOM 2275 O O . TRP A 1 288 ? -11.044 14.087 1.415 1.00 97.94 288 TRP A O 1
ATOM 2285 N N . ASN A 1 289 ? -9.479 13.085 2.683 1.00 97.56 289 ASN A N 1
ATOM 2286 C CA . ASN A 1 289 ? -9.556 14.036 3.803 1.00 97.56 289 ASN A CA 1
ATOM 2287 C C . ASN A 1 289 ? -9.107 15.450 3.409 1.00 97.56 289 ASN A C 1
ATOM 2289 O O . ASN A 1 289 ? -9.701 16.430 3.846 1.00 97.56 289 ASN A O 1
ATOM 2293 N N . ALA A 1 290 ? -8.099 15.562 2.547 1.00 97.50 290 ALA A N 1
ATOM 2294 C CA . ALA A 1 290 ? -7.615 16.827 1.998 1.00 97.50 290 ALA A CA 1
ATOM 2295 C C . ALA A 1 290 ? -8.572 17.444 0.956 1.00 97.50 290 ALA A C 1
ATOM 2297 O O . ALA A 1 290 ? -8.347 18.559 0.486 1.00 97.50 290 ALA A O 1
ATOM 2298 N N . GLY A 1 291 ? -9.621 16.720 0.545 1.00 97.12 291 GLY A N 1
ATOM 2299 C CA . GLY A 1 291 ? -10.538 17.148 -0.514 1.00 97.12 291 GLY A CA 1
ATOM 2300 C C . GLY A 1 291 ? -9.923 17.142 -1.919 1.00 97.12 291 GLY A C 1
ATOM 2301 O O . GLY A 1 291 ? -10.482 17.746 -2.830 1.00 97.12 291 GLY A O 1
ATOM 2302 N N . TRP A 1 292 ? -8.778 16.480 -2.108 1.00 97.94 292 TRP A N 1
ATOM 2303 C CA . TRP A 1 292 ? -8.098 16.352 -3.402 1.00 97.94 292 TRP A CA 1
ATOM 2304 C C . TRP A 1 292 ? -8.620 15.178 -4.229 1.00 97.94 292 TRP A C 1
ATOM 2306 O O . TRP A 1 292 ? -8.603 15.235 -5.458 1.00 97.94 292 TRP A O 1
ATOM 2316 N N . LEU A 1 293 ? -9.094 14.124 -3.564 1.00 98.06 293 LEU A N 1
ATOM 2317 C CA . LEU A 1 293 ? -9.721 12.971 -4.200 1.00 98.06 293 LEU A CA 1
ATOM 2318 C C . LEU A 1 293 ? -11.200 12.907 -3.837 1.00 98.06 293 LEU A C 1
ATOM 2320 O O . LEU A 1 293 ? -11.592 13.082 -2.681 1.00 98.06 293 LEU A O 1
ATOM 2324 N N . GLU A 1 294 ? -12.024 12.577 -4.825 1.00 96.94 294 GLU A N 1
ATOM 2325 C CA . GLU A 1 294 ? -13.400 12.184 -4.553 1.00 96.94 294 GLU A CA 1
ATOM 2326 C C . GLU A 1 294 ? -13.433 10.828 -3.842 1.00 96.94 294 GLU A C 1
ATOM 2328 O O . GLU A 1 294 ? -12.565 9.976 -4.044 1.00 96.94 294 GLU A O 1
ATOM 2333 N N . ARG A 1 295 ? -14.492 10.579 -3.063 1.00 96.00 295 ARG A N 1
ATOM 2334 C CA . ARG A 1 295 ? -14.664 9.319 -2.326 1.00 96.00 295 ARG A CA 1
ATOM 2335 C C . ARG A 1 295 ? -14.462 8.086 -3.210 1.00 96.00 295 ARG A C 1
ATOM 2337 O O . ARG A 1 295 ? -13.741 7.169 -2.830 1.00 96.00 295 ARG A O 1
ATOM 2344 N N . HIS A 1 296 ? -15.109 8.053 -4.376 1.00 95.94 296 HIS A N 1
ATOM 2345 C CA . HIS A 1 296 ? -15.027 6.901 -5.273 1.00 95.94 296 HIS A CA 1
ATOM 2346 C C . HIS A 1 296 ? -13.611 6.705 -5.826 1.00 95.94 296 HIS A C 1
ATOM 2348 O O . HIS A 1 296 ? -13.144 5.571 -5.914 1.00 95.94 296 HIS A O 1
ATOM 2354 N N . GLU A 1 297 ? -12.915 7.792 -6.162 1.00 97.19 297 GLU A N 1
ATOM 2355 C CA . GLU A 1 297 ? -11.532 7.752 -6.641 1.00 97.19 297 GLU A CA 1
ATOM 2356 C C . GLU A 1 297 ? -10.592 7.214 -5.551 1.00 97.19 297 GLU A C 1
ATOM 2358 O O . GLU A 1 297 ? -9.846 6.263 -5.793 1.00 97.19 297 GLU A O 1
ATOM 2363 N N . ALA A 1 298 ? -10.702 7.736 -4.327 1.00 98.19 298 ALA A N 1
ATOM 2364 C CA . ALA A 1 298 ? -9.921 7.291 -3.176 1.00 98.19 298 ALA A CA 1
ATOM 2365 C C . ALA A 1 298 ? -10.166 5.809 -2.832 1.00 98.19 298 ALA A C 1
ATOM 2367 O O . ALA A 1 298 ? -9.215 5.035 -2.699 1.00 98.19 298 ALA A O 1
ATOM 2368 N N . GLU A 1 299 ? -11.434 5.383 -2.760 1.00 97.94 299 GLU A N 1
ATOM 2369 C CA . GLU A 1 299 ? -11.801 3.977 -2.533 1.00 97.94 299 GLU A CA 1
ATOM 2370 C C . GLU A 1 299 ? -11.252 3.067 -3.646 1.00 97.94 299 GLU A C 1
ATOM 2372 O O . GLU A 1 299 ? -10.829 1.942 -3.378 1.00 97.94 299 GLU A O 1
ATOM 2377 N N . THR A 1 300 ? -11.213 3.547 -4.892 1.00 98.12 300 THR A N 1
ATOM 2378 C CA . THR A 1 300 ? -10.728 2.770 -6.040 1.00 98.12 300 THR A CA 1
ATOM 2379 C C . THR A 1 300 ? -9.198 2.649 -6.055 1.00 98.12 300 THR A C 1
ATOM 2381 O O . THR A 1 300 ? -8.685 1.575 -6.382 1.00 98.12 300 THR A O 1
ATOM 2384 N N . PHE A 1 301 ? -8.454 3.681 -5.633 1.00 98.62 301 PHE A N 1
ATOM 2385 C CA . PHE A 1 301 ? -7.003 3.583 -5.402 1.00 98.62 301 PHE A CA 1
ATOM 2386 C C . PHE A 1 301 ? -6.680 2.629 -4.250 1.00 98.62 301 PHE A C 1
ATOM 2388 O O . PHE A 1 301 ? -5.868 1.719 -4.416 1.00 98.62 301 PHE A O 1
ATOM 2395 N N . ALA A 1 302 ? -7.373 2.751 -3.115 1.00 98.62 302 ALA A N 1
ATOM 2396 C CA . ALA A 1 302 ? -7.216 1.811 -2.009 1.00 98.62 302 ALA A CA 1
ATOM 2397 C C . ALA A 1 302 ? -7.568 0.370 -2.437 1.00 98.62 302 ALA A C 1
ATOM 2399 O O . ALA A 1 302 ? -6.894 -0.587 -2.052 1.00 98.62 302 ALA A O 1
ATOM 2400 N N . ALA A 1 303 ? -8.568 0.194 -3.309 1.00 98.56 303 ALA A N 1
ATOM 2401 C CA . ALA A 1 303 ? -8.926 -1.115 -3.853 1.00 98.56 303 ALA A CA 1
ATOM 2402 C C . ALA A 1 303 ? -7.869 -1.650 -4.828 1.00 98.56 303 ALA A C 1
ATOM 2404 O O . ALA A 1 303 ? -7.739 -2.863 -4.985 1.00 98.56 303 ALA A O 1
ATOM 2405 N N . HIS A 1 304 ? -7.088 -0.785 -5.477 1.00 98.75 304 HIS A N 1
ATOM 2406 C CA . HIS A 1 304 ? -5.933 -1.229 -6.250 1.00 98.75 304 HIS A CA 1
ATOM 2407 C C . HIS A 1 304 ? -4.838 -1.792 -5.336 1.00 98.75 304 HIS A C 1
ATOM 2409 O O . HIS A 1 304 ? -4.374 -2.903 -5.584 1.00 98.75 304 HIS A O 1
ATOM 2415 N N . ALA A 1 305 ? -4.503 -1.104 -4.238 1.00 98.81 305 ALA A N 1
ATOM 2416 C CA . ALA A 1 305 ? -3.597 -1.649 -3.221 1.00 98.81 305 ALA A CA 1
ATOM 2417 C C . ALA A 1 305 ? -4.088 -2.998 -2.674 1.00 98.81 305 ALA A C 1
ATOM 2419 O O . ALA A 1 305 ? -3.311 -3.948 -2.579 1.00 98.81 305 ALA A O 1
ATOM 2420 N N . GLY A 1 306 ? -5.387 -3.115 -2.383 1.00 98.50 306 GLY A N 1
ATOM 2421 C CA . GLY A 1 306 ? -5.999 -4.380 -1.975 1.00 98.50 306 GLY A CA 1
ATOM 2422 C C . GLY A 1 306 ? -5.852 -5.492 -3.022 1.00 98.50 306 GLY A C 1
ATOM 2423 O O . GLY A 1 306 ? -5.468 -6.601 -2.661 1.00 98.50 306 GLY A O 1
ATOM 2424 N N . ASP A 1 307 ? -6.085 -5.213 -4.313 1.00 98.56 307 ASP A N 1
ATOM 2425 C CA . ASP A 1 307 ? -5.900 -6.203 -5.393 1.00 98.56 307 ASP A CA 1
ATOM 2426 C C . ASP A 1 307 ? -4.443 -6.682 -5.485 1.00 98.56 307 ASP A C 1
ATOM 2428 O O . ASP A 1 307 ? -4.204 -7.874 -5.671 1.00 98.56 307 ASP A O 1
ATOM 2432 N N . LEU A 1 308 ? -3.468 -5.783 -5.322 1.00 98.62 308 LEU A N 1
ATOM 2433 C CA . LEU A 1 308 ? -2.045 -6.136 -5.322 1.00 98.62 308 LEU A CA 1
ATOM 2434 C C . LEU A 1 308 ? -1.678 -7.008 -4.111 1.00 98.62 308 LEU A C 1
ATOM 2436 O O . LEU A 1 308 ? -1.069 -8.070 -4.273 1.00 98.62 308 LEU A O 1
ATOM 2440 N N . LEU A 1 309 ? -2.129 -6.625 -2.912 1.00 98.69 309 LEU A N 1
ATOM 2441 C CA . LEU A 1 309 ? -1.913 -7.393 -1.683 1.00 98.69 309 LEU A CA 1
ATOM 2442 C C . LEU A 1 309 ? -2.513 -8.801 -1.781 1.00 98.69 309 LEU A C 1
ATOM 2444 O O . LEU A 1 309 ? -1.825 -9.775 -1.486 1.00 98.69 309 LEU A O 1
ATOM 2448 N N . MET A 1 310 ? -3.757 -8.923 -2.256 1.00 97.94 310 MET A N 1
ATOM 2449 C CA . MET A 1 310 ? -4.457 -10.207 -2.419 1.00 97.94 310 MET A CA 1
ATOM 2450 C C . MET A 1 310 ? -3.795 -11.136 -3.450 1.00 97.94 310 MET A C 1
ATOM 2452 O O . MET A 1 310 ? -3.994 -12.348 -3.395 1.00 97.94 310 MET A O 1
ATOM 2456 N N . ARG A 1 311 ? -3.029 -10.597 -4.408 1.00 96.81 311 ARG A N 1
ATOM 2457 C CA . ARG A 1 311 ? -2.266 -11.397 -5.384 1.00 96.81 311 ARG A CA 1
ATOM 2458 C C . ARG A 1 311 ? -0.936 -11.896 -4.830 1.00 96.81 311 ARG A C 1
ATOM 2460 O O . ARG A 1 311 ? -0.488 -12.968 -5.225 1.00 96.81 311 ARG A O 1
ATOM 2467 N N . ARG A 1 312 ? -0.285 -11.104 -3.973 1.00 97.38 312 ARG A N 1
ATOM 2468 C CA . ARG A 1 312 ? 1.068 -11.381 -3.462 1.00 97.38 312 ARG A CA 1
ATOM 2469 C C . ARG A 1 312 ? 1.060 -12.157 -2.148 1.00 97.38 312 ARG A C 1
ATOM 2471 O O . ARG A 1 312 ? 1.941 -12.985 -1.929 1.00 97.38 312 ARG A O 1
ATOM 2478 N N . TYR A 1 313 ? 0.087 -11.887 -1.282 1.00 98.25 313 TYR A N 1
ATOM 2479 C CA . TYR A 1 313 ? 0.052 -12.373 0.092 1.00 98.25 313 TYR A CA 1
ATOM 2480 C C . TYR A 1 313 ? -1.143 -13.279 0.348 1.00 98.25 313 TYR A C 1
ATOM 2482 O O . TYR A 1 313 ? -2.225 -13.104 -0.207 1.00 98.25 313 TYR A O 1
ATOM 2490 N N . ARG A 1 314 ? -0.938 -14.251 1.236 1.00 96.69 314 ARG A N 1
ATOM 2491 C CA . ARG A 1 314 ? -1.968 -15.222 1.613 1.00 96.69 314 ARG A CA 1
ATOM 2492 C C . ARG A 1 314 ? -2.906 -14.680 2.689 1.00 96.69 314 ARG A C 1
ATOM 2494 O O . ARG A 1 314 ? -4.092 -14.985 2.676 1.00 96.69 314 ARG A O 1
ATOM 2501 N N . ASP A 1 315 ? -2.359 -13.943 3.650 1.00 98.12 315 ASP A N 1
ATOM 2502 C CA . ASP A 1 315 ? -3.073 -13.500 4.847 1.00 98.12 315 ASP A CA 1
ATOM 2503 C C . ASP A 1 315 ? -2.467 -12.218 5.444 1.00 98.12 315 ASP A C 1
ATOM 2505 O O . ASP A 1 315 ? -1.362 -11.797 5.087 1.00 98.12 315 ASP A O 1
ATOM 2509 N N . TRP A 1 316 ? -3.181 -11.608 6.395 1.00 98.44 316 TRP A N 1
ATOM 2510 C CA . TRP A 1 316 ? -2.755 -10.381 7.076 1.00 98.44 316 TRP A CA 1
ATOM 2511 C C . TRP A 1 316 ? -1.436 -10.518 7.841 1.00 98.44 316 TRP A C 1
ATOM 2513 O O . TRP A 1 316 ? -0.678 -9.555 7.924 1.00 98.44 316 TRP A O 1
ATOM 2523 N N . THR A 1 317 ? -1.109 -11.708 8.355 1.00 98.25 317 THR A N 1
ATOM 2524 C CA . THR A 1 317 ? 0.167 -11.934 9.051 1.00 98.25 317 THR A CA 1
ATOM 2525 C C . THR A 1 317 ? 1.338 -11.797 8.081 1.00 98.25 317 THR A C 1
ATOM 2527 O O . THR A 1 317 ? 2.357 -11.187 8.412 1.00 98.25 317 THR A O 1
ATOM 2530 N N . THR A 1 318 ? 1.210 -12.348 6.869 1.00 98.25 318 THR A N 1
ATOM 2531 C CA . THR A 1 318 ? 2.237 -12.205 5.826 1.00 98.25 318 THR A CA 1
ATOM 2532 C C . THR A 1 318 ? 2.381 -10.761 5.348 1.00 98.25 318 THR A C 1
ATOM 2534 O O . THR A 1 318 ? 3.514 -10.306 5.182 1.00 98.25 318 THR A O 1
ATOM 2537 N N . VAL A 1 319 ? 1.269 -10.023 5.234 1.00 98.75 319 VAL A N 1
ATOM 2538 C CA . VAL A 1 319 ? 1.259 -8.581 4.929 1.00 98.75 319 VAL A CA 1
ATOM 2539 C C . VAL A 1 319 ? 2.001 -7.787 6.007 1.00 98.75 319 VAL A C 1
ATOM 2541 O O . VAL A 1 319 ? 2.946 -7.069 5.690 1.00 98.75 319 VAL A O 1
ATOM 2544 N N . ALA A 1 320 ? 1.639 -7.964 7.281 1.00 98.69 320 ALA A N 1
ATOM 2545 C CA . ALA A 1 320 ? 2.254 -7.265 8.411 1.00 98.69 320 ALA A CA 1
ATOM 2546 C C . ALA A 1 320 ? 3.771 -7.502 8.484 1.00 98.69 320 ALA A C 1
ATOM 2548 O O . ALA A 1 320 ? 4.551 -6.568 8.653 1.00 98.69 320 ALA A O 1
ATOM 2549 N N . LYS A 1 321 ? 4.217 -8.753 8.301 1.00 98.44 321 LYS A N 1
ATOM 2550 C CA . LYS A 1 321 ? 5.651 -9.089 8.310 1.00 98.44 321 LYS A CA 1
ATOM 2551 C C . LYS A 1 321 ? 6.404 -8.443 7.148 1.00 98.44 321 LYS A C 1
ATOM 2553 O O . LYS A 1 321 ? 7.524 -7.977 7.340 1.00 98.44 321 LYS A O 1
ATOM 2558 N N . ALA A 1 322 ? 5.810 -8.427 5.954 1.00 98.56 322 ALA A N 1
ATOM 2559 C CA . ALA A 1 322 ? 6.403 -7.773 4.791 1.00 98.56 322 ALA A CA 1
ATOM 2560 C C . ALA A 1 322 ? 6.490 -6.256 4.983 1.00 98.56 322 ALA A C 1
ATOM 2562 O O . ALA A 1 322 ? 7.545 -5.673 4.738 1.00 98.56 322 ALA A O 1
ATOM 2563 N N . TYR A 1 323 ? 5.435 -5.636 5.515 1.00 98.69 323 TYR A N 1
ATOM 2564 C CA . TYR A 1 323 ? 5.456 -4.221 5.867 1.00 98.69 323 TYR A CA 1
ATOM 2565 C C . TYR A 1 323 ? 6.551 -3.917 6.896 1.00 98.69 323 TYR A C 1
ATOM 2567 O O . TYR A 1 323 ? 7.328 -2.995 6.681 1.00 98.69 323 TYR A O 1
ATOM 2575 N N . GLN A 1 324 ? 6.679 -4.713 7.968 1.00 98.31 324 GLN A N 1
ATOM 2576 C CA . GLN A 1 324 ? 7.702 -4.490 9.000 1.00 98.31 324 GLN A CA 1
ATOM 2577 C C . GLN A 1 324 ? 9.124 -4.521 8.425 1.00 98.31 324 GLN A C 1
ATOM 2579 O O . GLN A 1 324 ? 9.974 -3.718 8.815 1.00 98.31 324 GLN A O 1
ATOM 2584 N N . ARG A 1 325 ? 9.395 -5.429 7.479 1.00 98.38 325 ARG A N 1
ATOM 2585 C CA . ARG A 1 325 ? 10.688 -5.478 6.781 1.00 98.38 325 ARG A CA 1
ATOM 2586 C C . ARG A 1 325 ? 10.902 -4.259 5.893 1.00 98.38 325 ARG A C 1
ATOM 2588 O O . ARG A 1 325 ? 11.971 -3.665 5.966 1.00 98.38 325 ARG A O 1
ATOM 2595 N N . GLY A 1 326 ? 9.903 -3.851 5.111 1.00 98.44 326 GLY A N 1
ATOM 2596 C CA . GLY A 1 326 ? 10.008 -2.637 4.297 1.00 98.44 326 GLY A CA 1
ATOM 2597 C C . GLY A 1 326 ? 10.192 -1.374 5.144 1.00 98.44 326 GLY A C 1
ATOM 2598 O O . GLY A 1 326 ? 11.057 -0.560 4.837 1.00 98.44 326 GLY A O 1
ATOM 2599 N N . ARG A 1 327 ? 9.492 -1.268 6.282 1.00 98.19 327 ARG A N 1
ATOM 2600 C CA . ARG A 1 327 ? 9.697 -0.209 7.284 1.00 98.19 327 ARG A CA 1
ATOM 2601 C C . ARG A 1 327 ? 11.131 -0.191 7.791 1.00 98.19 327 ARG A C 1
ATOM 2603 O O . ARG A 1 327 ? 11.739 0.867 7.876 1.00 98.19 327 ARG A O 1
ATOM 2610 N N . SER A 1 328 ? 11.679 -1.368 8.081 1.00 98.44 328 SER A N 1
ATOM 2611 C CA . SER A 1 328 ? 13.059 -1.498 8.547 1.00 98.44 328 SER A CA 1
ATOM 2612 C C . SER A 1 328 ? 14.072 -1.021 7.503 1.00 98.44 328 SER A C 1
ATOM 2614 O O . SER A 1 328 ? 15.039 -0.348 7.845 1.00 98.44 328 SER A O 1
ATOM 2616 N N . LEU A 1 329 ? 13.852 -1.357 6.226 1.00 98.38 329 LEU A N 1
ATOM 2617 C CA . LEU A 1 329 ? 14.701 -0.901 5.122 1.00 98.38 329 LEU A CA 1
ATOM 2618 C C . LEU A 1 329 ? 14.614 0.614 4.937 1.00 98.38 329 LEU A C 1
ATOM 2620 O O . LEU A 1 329 ? 15.646 1.259 4.780 1.00 98.38 329 LEU A O 1
ATOM 2624 N N . PHE A 1 330 ? 13.403 1.170 4.985 1.00 97.44 330 PHE A N 1
ATOM 2625 C CA . PHE A 1 330 ? 13.173 2.603 4.821 1.00 97.44 330 PHE A CA 1
ATOM 2626 C C . PHE A 1 330 ? 13.772 3.429 5.961 1.00 97.44 330 PHE A C 1
ATOM 2628 O O . PHE A 1 330 ? 14.421 4.438 5.716 1.00 97.44 330 PHE A O 1
ATOM 2635 N N . GLU A 1 331 ? 13.577 2.995 7.206 1.00 96.81 331 GLU A N 1
ATOM 2636 C CA . GLU A 1 331 ? 14.087 3.700 8.387 1.00 96.81 331 GLU A CA 1
ATOM 2637 C C . GLU A 1 331 ? 15.568 3.400 8.678 1.00 96.81 331 GLU A C 1
ATOM 2639 O O . GLU A 1 331 ? 16.160 4.036 9.546 1.00 96.81 331 GLU A O 1
ATOM 2644 N N . GLY A 1 332 ? 16.174 2.422 7.993 1.00 97.38 332 GLY A N 1
ATOM 2645 C CA . GLY A 1 332 ? 17.568 2.021 8.206 1.00 97.38 332 GLY A CA 1
ATOM 2646 C C . GLY A 1 332 ? 17.824 1.271 9.522 1.00 97.38 332 GLY A C 1
ATOM 2647 O O . GLY A 1 332 ? 18.974 1.100 9.923 1.00 97.38 332 GLY A O 1
ATOM 2648 N N . VAL A 1 333 ? 16.777 0.792 10.199 1.00 97.50 333 VAL A N 1
ATOM 2649 C CA . VAL A 1 333 ? 16.871 0.086 11.488 1.00 97.50 333 VAL A CA 1
ATOM 2650 C C . VAL A 1 333 ? 16.046 -1.196 11.441 1.00 97.50 333 VAL A C 1
ATOM 2652 O O . VAL A 1 333 ? 14.900 -1.179 11.009 1.00 97.50 333 VAL A O 1
ATOM 2655 N N . ASP A 1 334 ? 16.595 -2.322 11.908 1.00 97.25 334 ASP A N 1
ATOM 2656 C CA . ASP A 1 334 ? 15.850 -3.586 11.979 1.00 97.25 334 ASP A CA 1
ATOM 2657 C C . ASP A 1 334 ? 14.754 -3.532 13.057 1.00 97.25 334 ASP A C 1
ATOM 2659 O O . ASP A 1 334 ? 15.019 -3.656 14.254 1.00 97.25 334 ASP A O 1
ATOM 2663 N N . ARG A 1 335 ? 13.503 -3.375 12.613 1.00 96.50 335 ARG A N 1
ATOM 2664 C CA . ARG A 1 335 ? 12.304 -3.254 13.453 1.00 96.50 335 ARG A CA 1
ATOM 2665 C C . ARG A 1 335 ? 11.613 -4.592 13.715 1.00 96.50 335 ARG A C 1
ATOM 2667 O O . ARG A 1 335 ? 10.529 -4.613 14.297 1.00 96.50 335 ARG A O 1
ATOM 2674 N N . ARG A 1 336 ? 12.162 -5.737 13.285 1.00 95.88 336 ARG A N 1
ATOM 2675 C CA . ARG A 1 336 ? 11.460 -7.036 13.413 1.00 95.88 336 ARG A CA 1
ATOM 2676 C C . ARG A 1 336 ? 11.157 -7.418 14.863 1.00 95.88 336 ARG A C 1
ATOM 2678 O O . ARG A 1 336 ? 10.153 -8.081 15.111 1.00 95.88 336 ARG A O 1
ATOM 2685 N N . ALA A 1 337 ? 11.986 -6.987 15.814 1.00 96.31 337 ALA A N 1
ATOM 2686 C CA . ALA A 1 337 ? 11.763 -7.231 17.240 1.00 96.31 337 ALA A CA 1
ATOM 2687 C C . ALA A 1 337 ? 10.491 -6.545 17.781 1.00 96.31 337 ALA A C 1
ATOM 2689 O O . ALA A 1 337 ? 9.900 -7.028 18.744 1.00 96.31 337 ALA A O 1
ATOM 2690 N N . GLU A 1 338 ? 10.040 -5.463 17.139 1.00 96.94 338 GLU A N 1
ATOM 2691 C CA . GLU A 1 338 ? 8.858 -4.680 17.527 1.00 96.94 338 GLU A CA 1
ATOM 2692 C C . GLU A 1 338 ? 7.547 -5.296 17.004 1.00 96.94 338 GLU A C 1
ATOM 2694 O O . GLU A 1 338 ? 6.464 -4.885 17.407 1.00 96.94 338 GLU A O 1
ATOM 2699 N N . PHE A 1 339 ? 7.616 -6.344 16.170 1.00 97.25 339 PHE A N 1
ATOM 2700 C CA . PHE A 1 339 ? 6.458 -6.899 15.460 1.00 97.25 339 PHE A CA 1
ATOM 2701 C C . PHE A 1 339 ? 5.265 -7.237 16.368 1.00 97.25 339 PHE A C 1
ATOM 2703 O O . PHE A 1 339 ? 4.119 -6.965 16.022 1.00 97.25 339 PHE A O 1
ATOM 2710 N N . ALA A 1 340 ? 5.514 -7.848 17.529 1.00 95.50 340 ALA A N 1
ATOM 2711 C CA . ALA A 1 340 ? 4.436 -8.204 18.448 1.00 95.50 340 ALA A CA 1
ATOM 2712 C C . ALA A 1 340 ? 3.760 -6.964 19.054 1.00 95.50 340 ALA A C 1
ATOM 2714 O O . ALA A 1 340 ? 2.544 -6.969 19.222 1.00 95.50 340 ALA A O 1
ATOM 2715 N N . ALA A 1 341 ? 4.529 -5.916 19.359 1.00 94.31 341 ALA A N 1
ATOM 2716 C CA . ALA A 1 341 ? 3.984 -4.669 19.883 1.00 94.31 341 ALA A CA 1
ATOM 2717 C C . ALA A 1 341 ? 3.162 -3.939 18.810 1.00 94.31 341 ALA A C 1
ATOM 2719 O O . ALA A 1 341 ? 2.029 -3.555 19.079 1.00 94.31 341 ALA A O 1
ATOM 2720 N N . ASP A 1 342 ? 3.692 -3.853 17.589 1.00 95.81 342 ASP A N 1
ATOM 2721 C CA . ASP A 1 342 ? 3.073 -3.110 16.486 1.00 95.81 342 ASP A CA 1
ATOM 2722 C C . ASP A 1 342 ? 1.792 -3.779 15.953 1.00 95.81 342 ASP A C 1
ATOM 2724 O O . ASP A 1 342 ? 0.835 -3.102 15.584 1.00 95.81 342 ASP A O 1
ATOM 2728 N N . TRP A 1 343 ? 1.749 -5.117 15.895 1.00 97.44 343 TRP A N 1
ATOM 2729 C CA . TRP A 1 343 ? 0.719 -5.829 15.122 1.00 97.44 343 TRP A CA 1
ATOM 2730 C C . TRP A 1 343 ? -0.243 -6.683 15.942 1.00 97.44 343 TRP A C 1
ATOM 2732 O O . TRP A 1 343 ? -1.255 -7.130 15.397 1.00 97.44 343 TRP A O 1
ATOM 2742 N N . SER A 1 344 ? 0.025 -6.940 17.229 1.00 95.31 344 SER A N 1
ATOM 2743 C CA . SER A 1 344 ? -0.802 -7.871 18.014 1.00 95.31 344 SER A CA 1
ATOM 2744 C C . SER A 1 344 ? -2.262 -7.424 18.107 1.00 95.31 344 SER A C 1
ATOM 2746 O O . SER A 1 344 ? -3.157 -8.253 17.962 1.00 95.31 344 SER A O 1
ATOM 2748 N N . ALA A 1 345 ? -2.516 -6.123 18.266 1.00 95.19 345 ALA A N 1
ATOM 2749 C CA . ALA A 1 345 ? -3.872 -5.581 18.295 1.00 95.19 345 ALA A CA 1
ATOM 2750 C C . ALA A 1 345 ? -4.635 -5.900 16.996 1.00 95.19 345 ALA A C 1
ATOM 2752 O O . ALA A 1 345 ? -5.705 -6.506 17.038 1.00 95.19 345 ALA A O 1
ATOM 2753 N N . LEU A 1 346 ? -4.056 -5.593 15.832 1.00 97.31 346 LEU A N 1
ATOM 2754 C CA . LEU A 1 346 ? -4.700 -5.856 14.543 1.00 97.31 346 LEU A CA 1
ATOM 2755 C C . LEU A 1 346 ? -4.822 -7.350 14.227 1.00 97.31 346 LEU A C 1
ATOM 2757 O O . LEU A 1 346 ? -5.839 -7.775 13.687 1.00 97.31 346 LEU A O 1
ATOM 2761 N N . LEU A 1 347 ? -3.819 -8.165 14.546 1.00 97.19 347 LEU A N 1
ATOM 2762 C CA . LEU A 1 347 ? -3.840 -9.584 14.186 1.00 97.19 347 LEU A CA 1
ATOM 2763 C C . LEU A 1 347 ? -4.706 -10.423 15.134 1.00 97.19 347 LEU A C 1
ATOM 2765 O O . LEU A 1 347 ? -5.325 -11.390 14.691 1.00 97.19 347 LEU A O 1
ATOM 2769 N N . ASN A 1 348 ? -4.774 -10.056 16.418 1.00 95.12 348 ASN A N 1
ATOM 2770 C CA . ASN A 1 348 ? -5.298 -10.945 17.457 1.00 95.12 348 ASN A CA 1
ATOM 2771 C C . ASN A 1 348 ? -6.552 -10.426 18.170 1.00 95.12 348 ASN A C 1
ATOM 2773 O O . ASN A 1 348 ? -7.280 -11.239 18.736 1.00 95.12 348 ASN A O 1
ATOM 2777 N N . ALA A 1 349 ? -6.825 -9.115 18.188 1.00 94.44 349 ALA A N 1
ATOM 2778 C CA . ALA A 1 349 ? -8.014 -8.618 18.881 1.00 94.44 349 ALA A CA 1
ATOM 2779 C C . ALA A 1 349 ? -9.294 -9.031 18.143 1.00 94.44 349 ALA A C 1
ATOM 2781 O O . ALA A 1 349 ? -9.396 -8.874 16.923 1.00 94.44 349 ALA A O 1
ATOM 2782 N N . ALA A 1 350 ? -10.302 -9.496 18.887 1.00 91.94 350 ALA A N 1
ATOM 2783 C CA . ALA A 1 350 ? -11.588 -9.917 18.321 1.00 91.94 350 ALA A CA 1
ATOM 2784 C C . ALA A 1 350 ? -12.349 -8.762 17.645 1.00 91.94 350 ALA A C 1
ATOM 2786 O O . ALA A 1 350 ? -13.080 -8.974 16.679 1.00 91.94 350 ALA A O 1
ATOM 2787 N N . SER A 1 351 ? -12.139 -7.532 18.121 1.00 93.56 351 SER A N 1
ATOM 2788 C CA . SER A 1 351 ? -12.700 -6.313 17.537 1.00 93.56 351 SER A CA 1
ATOM 2789 C C . SER A 1 351 ? -11.921 -5.810 16.325 1.00 93.56 351 SER A C 1
ATOM 2791 O O . SER A 1 351 ? -12.353 -4.840 15.711 1.00 93.56 351 SER A O 1
ATOM 2793 N N . SER A 1 352 ? -10.792 -6.421 15.951 1.00 96.12 352 SER A N 1
ATOM 2794 C CA . SER A 1 352 ? -9.937 -5.888 14.891 1.00 96.12 352 SER A CA 1
ATOM 2795 C C . SER A 1 352 ? -10.633 -5.848 13.519 1.00 96.12 352 SER A C 1
ATOM 2797 O O . SER A 1 352 ? -11.318 -6.803 13.130 1.00 96.12 352 SER A O 1
ATOM 2799 N N . PRO A 1 353 ? -10.399 -4.793 12.711 1.00 96.00 353 PRO A N 1
ATOM 2800 C CA . PRO A 1 353 ? -10.845 -4.751 11.322 1.00 96.00 353 PRO A CA 1
ATOM 2801 C C . PRO A 1 353 ? -10.178 -5.823 10.442 1.00 96.00 353 PRO A C 1
ATOM 2803 O O . PRO A 1 353 ? -10.623 -6.040 9.316 1.00 96.00 353 PRO A O 1
ATOM 2806 N N . TRP A 1 354 ? -9.143 -6.517 10.915 1.00 96.81 354 TRP A N 1
ATOM 2807 C CA . TRP A 1 354 ? -8.482 -7.611 10.195 1.00 96.81 354 TRP A CA 1
ATOM 2808 C C . TRP A 1 354 ? -8.999 -9.005 10.570 1.00 96.81 354 TRP A C 1
ATOM 2810 O O . TRP A 1 354 ? -8.522 -9.993 10.017 1.00 96.81 354 TRP A O 1
ATOM 2820 N N . GLN A 1 355 ? -10.043 -9.110 11.406 1.00 93.88 355 GLN A N 1
ATOM 2821 C CA . GLN A 1 355 ? -10.770 -10.371 11.654 1.00 93.88 355 GLN A CA 1
ATOM 2822 C C . GLN A 1 355 ? -11.667 -10.792 10.468 1.00 93.88 355 GLN A C 1
ATOM 2824 O O . GLN A 1 355 ? -12.755 -11.343 10.631 1.00 93.88 355 GLN A O 1
ATOM 2829 N N . VAL A 1 356 ? -11.211 -10.510 9.247 1.00 93.56 356 VAL A N 1
ATOM 2830 C CA . VAL A 1 356 ? -11.783 -10.957 7.977 1.00 93.56 356 VAL A CA 1
ATOM 2831 C C . VAL A 1 356 ? -10.653 -11.533 7.122 1.00 93.56 356 VAL A C 1
ATOM 2833 O O . VAL A 1 356 ? -9.557 -10.971 7.128 1.00 93.56 356 VAL A O 1
ATOM 2836 N N . PRO A 1 357 ? -10.861 -12.624 6.372 1.00 95.62 357 PRO A N 1
ATOM 2837 C CA . PRO A 1 357 ? -9.832 -13.147 5.478 1.00 95.62 357 PRO A CA 1
ATOM 2838 C C . PRO A 1 357 ? -9.403 -12.119 4.418 1.00 95.62 357 PRO A C 1
ATOM 2840 O O . PRO A 1 357 ? -10.250 -11.444 3.827 1.00 95.62 357 PRO A O 1
ATOM 2843 N N . LEU A 1 358 ? -8.096 -12.005 4.156 1.00 97.25 358 LEU A N 1
ATOM 2844 C CA . LEU A 1 358 ? -7.544 -11.045 3.186 1.00 97.25 358 LEU A CA 1
ATOM 2845 C C . LEU A 1 358 ? -8.143 -11.231 1.780 1.00 97.25 358 LEU A C 1
ATOM 2847 O O . LEU A 1 358 ? -8.451 -10.256 1.101 1.00 97.25 358 LEU A O 1
ATOM 2851 N N . ASP A 1 359 ? -8.369 -12.476 1.363 1.00 95.75 359 ASP A N 1
ATOM 2852 C CA . ASP A 1 359 ? -8.953 -12.838 0.067 1.00 95.75 359 ASP A CA 1
ATOM 2853 C C . ASP A 1 359 ? -10.433 -12.434 -0.089 1.00 95.75 359 ASP A C 1
ATOM 2855 O O . ASP A 1 359 ? -10.961 -12.435 -1.203 1.00 95.75 359 ASP A O 1
ATOM 2859 N N . THR A 1 360 ? -11.089 -12.028 1.001 1.00 94.06 360 THR A N 1
ATOM 2860 C CA . THR A 1 360 ? -12.468 -11.514 1.010 1.00 94.06 360 THR A CA 1
ATOM 2861 C C . THR A 1 360 ? -12.555 -9.988 1.081 1.00 94.06 360 THR A C 1
ATOM 2863 O O . THR A 1 360 ? -13.657 -9.441 1.027 1.00 94.06 360 THR A O 1
ATOM 2866 N N . LEU A 1 361 ? -11.417 -9.283 1.172 1.00 95.56 361 LEU A N 1
ATOM 2867 C CA . LEU A 1 361 ? -11.368 -7.821 1.311 1.00 95.56 361 LEU A CA 1
ATOM 2868 C C . LEU A 1 361 ? -12.119 -7.099 0.177 1.00 95.56 361 LEU A C 1
ATOM 2870 O O . LEU A 1 361 ? -12.857 -6.136 0.415 1.00 95.56 361 LEU A O 1
ATOM 2874 N N . LEU A 1 362 ? -11.939 -7.578 -1.057 1.00 96.12 362 LEU A N 1
ATOM 2875 C CA . LEU A 1 362 ? -12.549 -7.017 -2.258 1.00 96.12 362 LEU A CA 1
ATOM 2876 C C . LEU A 1 362 ? -13.368 -8.071 -3.002 1.00 96.12 362 LEU A C 1
ATOM 2878 O O . LEU A 1 362 ? -12.879 -9.151 -3.337 1.00 96.12 362 LEU A O 1
ATOM 2882 N N . ASP A 1 363 ? -14.600 -7.713 -3.354 1.00 94.88 363 ASP A N 1
ATOM 2883 C CA . ASP A 1 363 ? -15.391 -8.487 -4.309 1.00 94.88 363 ASP A CA 1
ATOM 2884 C C . ASP A 1 363 ? -14.869 -8.320 -5.750 1.00 94.88 363 ASP A C 1
ATOM 2886 O O . ASP A 1 363 ? -13.977 -7.518 -6.043 1.00 94.88 363 ASP A O 1
ATOM 2890 N N . ALA A 1 364 ? -15.379 -9.139 -6.675 1.00 95.69 364 ALA A N 1
ATOM 2891 C CA . ALA A 1 364 ? -14.982 -9.065 -8.082 1.00 95.69 364 ALA A CA 1
ATOM 2892 C C . ALA A 1 364 ? -15.268 -7.688 -8.724 1.00 95.69 364 ALA A C 1
ATOM 2894 O O . ALA A 1 364 ? -14.337 -7.138 -9.310 1.00 95.69 364 ALA A O 1
ATOM 2895 N N . PRO A 1 365 ? -16.458 -7.069 -8.555 1.00 96.06 365 PRO A N 1
ATOM 2896 C CA . PRO A 1 365 ? -16.738 -5.757 -9.143 1.00 96.06 365 PRO A CA 1
ATOM 2897 C C . PRO A 1 365 ? -15.762 -4.660 -8.709 1.00 96.06 365 PRO A C 1
ATOM 2899 O O . PRO A 1 365 ? -15.304 -3.888 -9.550 1.00 96.06 365 PRO A O 1
ATOM 2902 N N . ARG A 1 366 ? -15.398 -4.595 -7.420 1.00 95.31 366 ARG A N 1
ATOM 2903 C CA . ARG A 1 366 ? -14.438 -3.596 -6.924 1.00 95.31 366 ARG A CA 1
ATOM 2904 C C . ARG A 1 366 ? -13.030 -3.832 -7.456 1.00 95.31 366 ARG A C 1
ATOM 2906 O O . ARG A 1 366 ? -12.359 -2.868 -7.820 1.00 95.31 366 ARG A O 1
ATOM 2913 N N . ARG A 1 367 ? -12.598 -5.094 -7.560 1.00 96.38 367 ARG A N 1
ATOM 2914 C CA . ARG A 1 367 ? -11.314 -5.435 -8.199 1.00 96.38 367 ARG A CA 1
ATOM 2915 C C . ARG A 1 367 ? -11.303 -5.034 -9.670 1.00 96.38 367 ARG A C 1
ATOM 2917 O O . ARG A 1 367 ? -10.341 -4.435 -10.131 1.00 96.38 367 ARG A O 1
ATOM 2924 N N . ASP A 1 368 ? -12.363 -5.314 -10.415 1.00 96.88 368 ASP A N 1
ATOM 2925 C CA . ASP A 1 368 ? -12.413 -4.967 -11.837 1.00 96.88 368 ASP A CA 1
ATOM 2926 C C . ASP A 1 368 ? -12.488 -3.451 -12.059 1.00 96.88 368 ASP A C 1
ATOM 2928 O O . ASP A 1 368 ? -11.838 -2.930 -12.972 1.00 96.88 368 ASP A O 1
ATOM 2932 N N . ALA A 1 369 ? -13.200 -2.725 -11.190 1.00 96.75 369 ALA A N 1
ATOM 2933 C CA . ALA A 1 369 ? -13.233 -1.266 -11.196 1.00 96.75 369 ALA A CA 1
ATOM 2934 C C . ALA A 1 369 ? -11.847 -0.658 -10.925 1.00 96.75 369 ALA A C 1
ATOM 2936 O O . ALA A 1 369 ? -11.412 0.208 -11.689 1.00 96.75 369 ALA A O 1
ATOM 2937 N N . SER A 1 370 ? -11.114 -1.149 -9.915 1.00 97.69 370 SER A N 1
ATOM 2938 C CA . SER A 1 370 ? -9.768 -0.649 -9.604 1.00 97.69 370 SER A CA 1
ATOM 2939 C C . SER A 1 370 ? -8.777 -0.910 -10.731 1.00 97.69 370 SER A C 1
ATOM 2941 O O . SER A 1 370 ? -8.088 0.004 -11.181 1.00 97.69 370 SER A O 1
ATOM 2943 N N . ARG A 1 371 ? -8.787 -2.120 -11.293 1.00 97.06 371 ARG A N 1
ATOM 2944 C CA . ARG A 1 371 ? -7.972 -2.479 -12.463 1.00 97.06 371 ARG A CA 1
ATOM 2945 C C . ARG A 1 371 ? -8.296 -1.608 -13.676 1.00 97.06 371 ARG A C 1
ATOM 2947 O O . ARG A 1 371 ? -7.393 -1.185 -14.392 1.00 97.06 371 ARG A O 1
ATOM 2954 N N . SER A 1 372 ? -9.577 -1.335 -13.914 1.00 96.88 372 SER A N 1
ATOM 2955 C CA . SER A 1 372 ? -10.015 -0.475 -15.018 1.00 96.88 372 SER A CA 1
ATOM 2956 C C . SER A 1 372 ? -9.577 0.974 -14.816 1.00 96.88 372 SER A C 1
ATOM 2958 O O . SER A 1 372 ? -9.136 1.607 -15.769 1.00 96.88 372 SER A O 1
ATOM 2960 N N . MET A 1 373 ? -9.651 1.499 -13.591 1.00 96.19 373 MET A N 1
ATOM 2961 C CA . MET A 1 373 ? -9.176 2.846 -13.270 1.00 96.19 373 MET A CA 1
ATOM 2962 C C . MET A 1 373 ? -7.671 2.989 -13.519 1.00 96.19 373 MET A C 1
ATOM 2964 O O . MET A 1 373 ? -7.249 3.941 -14.168 1.00 96.19 373 MET A O 1
ATOM 2968 N N . ILE A 1 374 ? -6.861 2.032 -13.063 1.00 96.62 374 ILE A N 1
ATOM 2969 C CA . ILE A 1 374 ? -5.406 2.096 -13.257 1.00 96.62 374 ILE A CA 1
ATOM 2970 C C . ILE A 1 374 ? -5.035 2.003 -14.740 1.00 96.62 374 ILE A C 1
ATOM 2972 O O . ILE A 1 374 ? -4.159 2.736 -15.190 1.00 96.62 374 ILE A O 1
ATOM 2976 N N . ARG A 1 375 ? -5.748 1.187 -15.530 1.00 95.75 375 ARG A N 1
ATOM 2977 C CA . ARG A 1 375 ? -5.584 1.182 -16.993 1.00 95.75 375 ARG A CA 1
ATOM 2978 C C . ARG A 1 375 ? -5.975 2.511 -17.631 1.00 95.75 375 ARG A C 1
ATOM 2980 O O . ARG A 1 375 ? -5.283 2.953 -18.534 1.00 95.75 375 ARG A O 1
ATOM 2987 N N . LYS A 1 376 ? -7.027 3.184 -17.150 1.00 95.19 376 LYS A N 1
ATOM 2988 C CA . LYS A 1 376 ? -7.403 4.525 -17.639 1.00 95.19 376 LYS A CA 1
ATOM 2989 C C . LYS A 1 376 ? -6.307 5.556 -17.378 1.00 95.19 376 LYS A C 1
ATOM 2991 O O . LYS A 1 376 ? -5.962 6.298 -18.291 1.00 95.19 376 LYS A O 1
ATOM 2996 N N . TRP A 1 377 ? -5.712 5.556 -16.184 1.00 94.88 377 TRP A N 1
ATOM 2997 C CA . TRP A 1 377 ? -4.544 6.397 -15.881 1.00 94.88 377 TRP A CA 1
ATOM 2998 C C . TRP A 1 377 ? -3.349 6.111 -16.797 1.00 94.88 377 TRP A C 1
ATOM 3000 O O . TRP A 1 377 ? -2.525 6.989 -17.041 1.00 94.88 377 TRP A O 1
ATOM 3010 N N . ARG A 1 378 ? -3.272 4.888 -17.328 1.00 92.94 378 ARG A N 1
ATOM 3011 C CA . ARG A 1 378 ? -2.189 4.394 -18.180 1.00 92.94 378 ARG A CA 1
ATOM 3012 C C . ARG A 1 378 ? -2.574 4.268 -19.663 1.00 92.94 378 ARG A C 1
ATOM 3014 O O . ARG A 1 378 ? -1.856 3.620 -20.418 1.00 92.94 378 ARG A O 1
ATOM 3021 N N . ALA A 1 379 ? -3.697 4.857 -20.081 1.00 92.31 379 ALA A N 1
ATOM 3022 C CA . ALA A 1 379 ? -4.261 4.631 -21.415 1.00 92.31 379 ALA A CA 1
ATOM 3023 C C . ALA A 1 379 ? -3.489 5.347 -22.537 1.00 92.31 379 ALA A C 1
ATOM 3025 O O . ALA A 1 379 ? -3.498 4.899 -23.678 1.00 92.31 379 ALA A O 1
ATOM 3026 N N . SER A 1 380 ? -2.819 6.458 -22.222 1.00 92.25 380 SER A N 1
ATOM 3027 C CA . SER A 1 380 ? -2.025 7.213 -23.197 1.00 92.25 380 SER A CA 1
ATOM 3028 C C . SER A 1 380 ? -0.816 6.411 -23.689 1.00 92.25 380 SER A C 1
ATOM 3030 O O . SER A 1 380 ? -0.135 5.762 -22.891 1.00 92.25 380 SER A O 1
ATOM 3032 N N . ALA A 1 381 ? -0.467 6.522 -24.976 1.00 94.94 381 ALA A N 1
ATOM 3033 C CA . ALA A 1 381 ? 0.767 5.940 -25.504 1.00 94.94 381 ALA A CA 1
ATOM 3034 C C . ALA A 1 381 ? 2.040 6.455 -24.812 1.00 94.94 381 ALA A C 1
ATOM 3036 O O . ALA A 1 381 ? 3.028 5.729 -24.737 1.00 94.94 381 ALA A O 1
ATOM 3037 N N . TRP A 1 382 ? 2.020 7.643 -24.202 1.00 94.12 382 TRP A N 1
ATOM 3038 C CA . TRP A 1 382 ? 3.146 8.109 -23.383 1.00 94.12 382 TRP A CA 1
ATOM 3039 C C . TRP A 1 382 ? 3.436 7.217 -22.184 1.00 94.12 382 TRP A C 1
ATOM 3041 O O . TRP A 1 382 ? 4.572 7.149 -21.728 1.00 94.12 382 TRP A O 1
ATOM 3051 N N . GLN A 1 383 ? 2.440 6.489 -21.690 1.00 94.00 383 GLN A N 1
ATOM 3052 C CA . GLN A 1 383 ? 2.622 5.569 -20.571 1.00 94.00 383 GLN A CA 1
ATOM 3053 C C . GLN A 1 383 ? 3.405 4.326 -21.016 1.00 94.00 383 GLN A C 1
ATOM 3055 O O . GLN A 1 383 ? 4.152 3.765 -20.220 1.00 94.00 383 GLN A O 1
ATOM 3060 N N . TRP A 1 384 ? 3.330 3.953 -22.300 1.00 95.25 384 TRP A N 1
ATOM 3061 C CA . TRP A 1 384 ? 4.223 2.957 -22.898 1.00 95.25 384 TRP A CA 1
ATOM 3062 C C . TRP A 1 384 ? 5.653 3.479 -23.008 1.00 95.25 384 TRP A C 1
ATOM 3064 O O . TRP A 1 384 ? 6.584 2.784 -22.606 1.00 95.25 384 TRP A O 1
ATOM 3074 N N . VAL A 1 385 ? 5.818 4.706 -23.516 1.00 95.69 385 VAL A N 1
ATOM 3075 C CA . VAL A 1 385 ? 7.130 5.362 -23.631 1.00 95.69 385 VAL A CA 1
ATOM 3076 C C . VAL A 1 385 ? 7.804 5.439 -22.259 1.00 95.69 385 VAL A C 1
ATOM 3078 O O . VAL A 1 385 ? 8.942 5.005 -22.112 1.00 95.69 385 VAL A O 1
ATOM 3081 N N . MET A 1 386 ? 7.081 5.909 -21.238 1.00 94.25 386 MET A N 1
ATOM 3082 C CA . MET A 1 386 ? 7.584 5.986 -19.866 1.00 94.25 386 MET A CA 1
ATOM 3083 C C . MET A 1 386 ? 7.893 4.615 -19.275 1.00 94.25 386 MET A C 1
ATOM 3085 O O . MET A 1 386 ? 8.957 4.458 -18.691 1.00 94.25 386 MET A O 1
ATOM 3089 N N . ALA A 1 387 ? 7.013 3.619 -19.430 1.00 95.25 387 ALA A N 1
ATOM 3090 C CA . ALA A 1 387 ? 7.268 2.282 -18.893 1.00 95.25 387 ALA A CA 1
ATOM 3091 C C . ALA A 1 387 ? 8.564 1.683 -19.462 1.00 95.25 387 ALA A C 1
ATOM 3093 O O . ALA A 1 387 ? 9.375 1.166 -18.700 1.00 95.25 387 ALA A O 1
ATOM 3094 N N . LEU A 1 388 ? 8.791 1.813 -20.774 1.00 96.50 388 LEU A N 1
ATOM 3095 C CA . LEU A 1 388 ? 10.016 1.353 -21.435 1.00 96.50 388 LEU A CA 1
ATOM 3096 C C . LEU A 1 388 ? 11.246 2.141 -20.971 1.00 96.50 388 LEU A C 1
ATOM 3098 O O . LEU A 1 388 ? 12.209 1.542 -20.503 1.00 96.50 388 LEU A O 1
ATOM 3102 N N . ALA A 1 389 ? 11.193 3.473 -21.046 1.00 95.19 389 ALA A N 1
ATOM 3103 C CA . ALA A 1 389 ? 12.310 4.335 -20.664 1.00 95.19 389 ALA A CA 1
ATOM 3104 C C . ALA A 1 389 ? 12.681 4.182 -19.177 1.00 95.19 389 ALA A C 1
ATOM 3106 O O . ALA A 1 389 ? 13.856 4.255 -18.822 1.00 95.19 389 ALA A O 1
ATOM 3107 N N . SER A 1 390 ? 11.698 3.903 -18.313 1.00 94.38 390 SER A N 1
ATOM 3108 C CA . SER A 1 390 ? 11.915 3.755 -16.871 1.00 94.38 390 SER A CA 1
ATOM 3109 C C . SER A 1 390 ? 12.708 2.515 -16.465 1.00 94.38 390 SER A C 1
ATOM 3111 O O . SER A 1 390 ? 13.188 2.445 -15.341 1.00 94.38 390 SER A O 1
ATOM 3113 N N . VAL A 1 391 ? 12.881 1.534 -17.353 1.00 94.12 391 VAL A N 1
ATOM 3114 C CA . VAL A 1 391 ? 13.765 0.396 -17.060 1.00 94.12 391 VAL A CA 1
ATOM 3115 C C . VAL A 1 391 ? 15.228 0.846 -17.035 1.00 94.12 391 VAL A C 1
ATOM 3117 O O . VAL A 1 391 ? 15.998 0.362 -16.210 1.00 94.12 391 VAL A O 1
ATOM 3120 N N . ARG A 1 392 ? 15.592 1.808 -17.895 1.00 89.94 392 ARG A N 1
ATOM 3121 C CA . ARG A 1 392 ? 16.929 2.415 -17.949 1.00 89.94 392 ARG A CA 1
ATOM 3122 C C . ARG A 1 392 ? 17.082 3.576 -16.967 1.00 89.94 392 ARG A C 1
ATOM 3124 O O . ARG A 1 392 ? 18.103 3.667 -16.295 1.00 89.94 392 ARG A O 1
ATOM 3131 N N . GLU A 1 393 ? 16.072 4.442 -16.871 1.00 91.44 393 GLU A N 1
ATOM 3132 C CA . GLU A 1 393 ? 16.023 5.560 -15.917 1.00 91.44 393 GLU A CA 1
ATOM 3133 C C . GLU A 1 393 ? 14.830 5.401 -14.954 1.00 91.44 393 GLU A C 1
ATOM 3135 O O . GLU A 1 393 ? 13.762 5.967 -15.210 1.00 91.44 393 GLU A O 1
ATOM 3140 N N . PRO A 1 394 ? 14.980 4.658 -13.837 1.00 91.75 394 PRO A N 1
ATOM 3141 C CA . PRO A 1 394 ? 13.885 4.354 -12.905 1.00 91.75 394 PRO A CA 1
ATOM 3142 C C . PRO A 1 394 ? 13.089 5.568 -12.418 1.00 91.75 394 PRO A C 1
ATOM 3144 O O . PRO A 1 394 ? 11.869 5.483 -12.280 1.00 91.75 394 PRO A O 1
ATOM 3147 N N . ASP A 1 395 ? 13.738 6.720 -12.248 1.00 90.25 395 ASP A N 1
ATOM 3148 C CA . ASP A 1 395 ? 13.096 7.958 -11.788 1.00 90.25 395 ASP A CA 1
ATOM 3149 C C . ASP A 1 395 ? 11.971 8.438 -12.723 1.00 90.25 395 ASP A C 1
ATOM 3151 O O . ASP A 1 395 ? 11.005 9.066 -12.279 1.00 90.25 395 ASP A O 1
ATOM 3155 N N . LEU A 1 396 ? 12.017 8.084 -14.015 1.00 91.25 396 LEU A N 1
ATOM 3156 C CA . LEU A 1 396 ? 10.951 8.407 -14.968 1.00 91.25 396 LEU A CA 1
ATOM 3157 C C . LEU A 1 396 ? 9.614 7.760 -14.601 1.00 91.25 396 LEU A C 1
ATOM 3159 O O . LEU A 1 396 ? 8.559 8.303 -14.934 1.00 91.25 396 LEU A O 1
ATOM 3163 N N . ALA A 1 397 ? 9.622 6.637 -13.881 1.00 90.81 397 ALA A N 1
ATOM 3164 C CA . ALA A 1 397 ? 8.392 6.000 -13.431 1.00 90.81 397 ALA A CA 1
ATOM 3165 C C . ALA A 1 397 ? 7.597 6.879 -12.454 1.00 90.81 397 ALA A C 1
ATOM 3167 O O . ALA A 1 397 ? 6.389 6.689 -12.325 1.00 90.81 397 ALA A O 1
ATOM 3168 N N . TYR A 1 398 ? 8.217 7.849 -11.781 1.00 91.19 398 TYR A N 1
ATOM 3169 C CA . TYR A 1 398 ? 7.493 8.779 -10.912 1.00 91.19 398 TYR A CA 1
ATOM 3170 C C . TYR A 1 398 ? 6.558 9.722 -11.693 1.00 91.19 398 TYR A C 1
ATOM 3172 O O . TYR A 1 398 ? 5.574 10.229 -11.161 1.00 91.19 398 TYR A O 1
ATOM 3180 N N . ARG A 1 399 ? 6.811 9.918 -12.993 1.00 89.00 399 ARG A N 1
ATOM 3181 C CA . ARG A 1 399 ? 6.064 10.844 -13.864 1.00 89.00 399 ARG A CA 1
ATOM 3182 C C . ARG A 1 399 ? 4.766 10.249 -14.429 1.00 89.00 399 ARG A C 1
ATOM 3184 O O . ARG A 1 399 ? 4.136 10.840 -15.302 1.00 89.00 399 ARG A O 1
ATOM 3191 N N . GLN A 1 400 ? 4.362 9.073 -13.951 1.00 88.00 400 GLN A N 1
ATOM 3192 C CA . GLN A 1 400 ? 3.138 8.397 -14.379 1.00 88.00 400 GLN A CA 1
ATOM 3193 C C . GLN A 1 400 ? 1.876 9.217 -14.069 1.00 88.00 400 GLN A C 1
ATOM 3195 O O . GLN A 1 400 ? 1.803 9.948 -13.087 1.00 88.00 400 GLN A O 1
ATOM 3200 N N . GLY A 1 401 ? 0.836 9.043 -14.888 1.00 85.56 401 GLY A N 1
ATOM 3201 C CA . GLY A 1 401 ? -0.427 9.766 -14.733 1.00 85.56 401 GLY A CA 1
ATOM 3202 C C . GLY A 1 401 ? -0.395 11.166 -15.338 1.00 85.56 401 GLY A C 1
ATOM 3203 O O . GLY A 1 401 ? -0.497 11.304 -16.556 1.00 85.56 401 GLY A O 1
ATOM 3204 N N . ILE A 1 402 ? -0.342 12.192 -14.489 1.00 86.44 402 ILE A N 1
ATOM 3205 C CA . ILE A 1 402 ? -0.568 13.587 -14.891 1.00 86.44 402 ILE A CA 1
ATOM 3206 C C . ILE A 1 402 ? 0.723 14.201 -15.429 1.00 86.44 402 ILE A C 1
ATOM 3208 O O . ILE A 1 402 ? 1.722 14.286 -14.709 1.00 86.44 402 ILE A O 1
ATOM 3212 N N . ASP A 1 403 ? 0.665 14.648 -16.687 1.00 81.00 403 ASP A N 1
ATOM 3213 C CA . ASP A 1 403 ? 1.793 15.260 -17.388 1.00 81.00 403 ASP A CA 1
ATOM 3214 C C . ASP A 1 403 ? 2.248 16.543 -16.682 1.00 81.00 403 ASP A C 1
ATOM 3216 O O . ASP A 1 403 ? 1.445 17.421 -16.357 1.00 81.00 403 ASP A O 1
ATOM 3220 N N . ARG A 1 404 ? 3.554 16.643 -16.446 1.00 81.62 404 ARG A N 1
ATOM 3221 C CA . ARG A 1 404 ? 4.195 17.780 -15.792 1.00 81.62 404 ARG A CA 1
ATOM 3222 C C . ARG A 1 404 ? 5.312 18.275 -16.688 1.00 81.62 404 ARG A C 1
ATOM 3224 O O . ARG A 1 404 ? 6.182 17.501 -17.091 1.00 81.62 404 ARG A O 1
ATOM 3231 N N . ALA A 1 405 ? 5.306 19.582 -16.936 1.00 84.25 405 ALA A N 1
ATOM 3232 C CA . ALA A 1 405 ? 6.389 20.222 -17.657 1.00 84.25 405 ALA A CA 1
ATOM 3233 C C . ALA A 1 405 ? 7.719 19.980 -16.915 1.00 84.25 405 ALA A C 1
ATOM 3235 O O . ALA A 1 405 ? 7.778 20.198 -15.698 1.00 84.25 405 ALA A O 1
ATOM 3236 N N . PRO A 1 406 ? 8.768 19.532 -17.622 1.00 87.19 406 PRO A N 1
ATOM 3237 C CA . PRO A 1 406 ? 10.090 19.355 -17.036 1.00 87.19 406 PRO A CA 1
ATOM 3238 C C . PRO A 1 406 ? 10.604 20.696 -16.507 1.00 87.19 406 PRO A C 1
ATOM 3240 O O . PRO A 1 406 ? 10.310 21.758 -17.070 1.00 87.19 406 PRO A O 1
ATOM 3243 N N . ASP A 1 407 ? 11.370 20.654 -15.418 1.00 90.81 407 ASP A N 1
ATOM 3244 C CA . ASP A 1 407 ? 12.076 21.840 -14.945 1.00 90.81 407 ASP A CA 1
ATOM 3245 C C . ASP A 1 407 ? 13.203 22.243 -15.915 1.00 90.81 407 ASP A C 1
ATOM 3247 O O . ASP A 1 407 ? 13.539 21.528 -16.862 1.00 90.81 407 ASP A O 1
ATOM 3251 N N . ARG A 1 408 ? 13.786 23.427 -15.695 1.00 93.75 408 ARG A N 1
ATOM 3252 C CA . ARG A 1 408 ? 14.840 23.947 -16.578 1.00 93.75 408 ARG A CA 1
ATOM 3253 C C . ARG A 1 408 ? 16.087 23.069 -16.601 1.00 93.75 408 ARG A C 1
ATOM 3255 O O . ARG A 1 408 ? 16.701 22.960 -17.652 1.00 93.75 408 ARG A O 1
ATOM 3262 N N . GLN A 1 409 ? 16.443 22.456 -15.473 1.00 93.69 409 GLN A N 1
ATOM 3263 C CA . GLN A 1 409 ? 17.625 21.603 -15.405 1.00 93.69 409 GLN A CA 1
ATOM 3264 C C . GLN A 1 409 ? 17.430 20.381 -16.303 1.00 93.69 409 GLN A C 1
ATOM 3266 O O . GLN A 1 409 ? 18.259 20.119 -17.168 1.00 93.69 409 GLN A O 1
ATOM 3271 N N . ARG A 1 410 ? 16.280 19.706 -16.192 1.00 91.50 410 ARG A N 1
ATOM 3272 C CA . ARG A 1 410 ? 15.941 18.563 -17.044 1.00 91.50 410 ARG A CA 1
ATOM 3273 C C . ARG A 1 410 ? 15.837 18.951 -18.519 1.00 91.50 410 ARG A C 1
ATOM 3275 O O . ARG A 1 410 ? 16.276 18.178 -19.365 1.00 91.50 410 ARG A O 1
ATOM 3282 N N . GLN A 1 411 ? 15.295 20.130 -18.834 1.00 95.12 411 GLN A N 1
ATOM 3283 C CA . GLN A 1 411 ? 15.266 20.643 -20.211 1.00 95.12 411 GLN A CA 1
ATOM 3284 C C . GLN A 1 411 ? 16.676 20.806 -20.789 1.00 95.12 411 GLN A C 1
ATOM 3286 O O . GLN A 1 411 ? 16.930 20.395 -21.921 1.00 95.12 411 GLN A O 1
ATOM 3291 N N . ASP A 1 412 ? 17.596 21.392 -20.026 1.00 94.88 412 ASP A N 1
ATOM 3292 C CA . ASP A 1 412 ? 18.966 21.636 -20.477 1.00 94.88 412 ASP A CA 1
ATOM 3293 C C . ASP A 1 412 ? 19.776 20.332 -20.577 1.00 94.88 412 ASP A C 1
ATOM 3295 O O . ASP A 1 412 ? 20.504 20.132 -21.555 1.00 94.88 412 ASP A O 1
ATOM 3299 N N . ASP A 1 413 ? 19.579 19.401 -19.640 1.00 94.31 413 ASP A N 1
ATOM 3300 C CA . ASP A 1 413 ? 20.157 18.053 -19.698 1.00 94.31 413 ASP A CA 1
ATOM 3301 C C . ASP A 1 413 ? 19.649 17.294 -20.934 1.00 94.31 413 ASP A C 1
ATOM 3303 O O . ASP A 1 413 ? 20.430 16.676 -21.662 1.00 94.31 413 ASP A O 1
ATOM 3307 N N . ALA A 1 414 ? 18.351 17.409 -21.233 1.00 94.38 414 ALA A N 1
ATOM 3308 C CA . ALA A 1 414 ? 17.745 16.825 -22.422 1.00 94.38 414 ALA A CA 1
ATOM 3309 C C . ALA A 1 414 ? 18.323 17.390 -23.717 1.00 94.38 414 ALA A C 1
ATOM 3311 O O . ALA A 1 414 ? 18.704 16.627 -24.605 1.00 94.38 414 ALA A O 1
ATOM 3312 N N . ARG A 1 415 ? 18.445 18.716 -23.822 1.00 95.25 415 ARG A N 1
ATOM 3313 C CA . ARG A 1 415 ? 19.072 19.376 -24.978 1.00 95.25 415 ARG A CA 1
ATOM 3314 C C . ARG A 1 415 ? 20.507 18.918 -25.180 1.00 95.25 415 ARG A C 1
ATOM 3316 O O . ARG A 1 415 ? 20.882 18.583 -26.303 1.00 95.25 415 ARG A O 1
ATOM 3323 N N . THR A 1 416 ? 21.279 18.876 -24.097 1.00 95.31 416 THR A N 1
ATOM 3324 C CA . THR A 1 416 ? 22.680 18.445 -24.118 1.00 95.31 416 THR A CA 1
ATOM 3325 C C . THR A 1 416 ? 22.783 17.005 -24.602 1.00 95.31 416 THR A C 1
ATOM 3327 O O . THR A 1 416 ? 23.535 16.727 -25.530 1.00 95.31 416 THR A O 1
ATOM 3330 N N . TYR A 1 417 ? 21.965 16.097 -24.064 1.00 94.44 417 TYR A N 1
ATOM 3331 C CA . TYR A 1 417 ? 21.943 14.703 -24.500 1.00 94.44 417 TYR A CA 1
ATOM 3332 C C . TYR A 1 417 ? 21.577 14.562 -25.987 1.00 94.44 417 TYR A C 1
ATOM 3334 O O . TYR A 1 417 ? 22.278 13.888 -26.742 1.00 94.44 417 TYR A O 1
ATOM 3342 N N . LEU A 1 418 ? 20.500 15.216 -26.434 1.00 94.81 418 LEU A N 1
ATOM 3343 C CA . LEU A 1 418 ? 20.045 15.141 -27.826 1.00 94.81 418 LEU A CA 1
ATOM 3344 C C . LEU A 1 418 ? 21.106 15.658 -28.807 1.00 94.81 418 LEU A C 1
ATOM 3346 O O . LEU A 1 418 ? 21.334 15.032 -29.843 1.00 94.81 418 LEU A O 1
ATOM 3350 N N . HIS A 1 419 ? 21.766 16.768 -28.479 1.00 93.75 419 HIS A N 1
ATOM 3351 C CA . HIS A 1 419 ? 22.798 17.359 -29.324 1.00 93.75 419 HIS A CA 1
ATOM 3352 C C . HIS A 1 419 ? 24.103 16.550 -29.290 1.00 93.75 419 HIS A C 1
ATOM 3354 O O . HIS A 1 419 ? 24.591 16.138 -30.342 1.00 93.75 419 HIS A O 1
ATOM 3360 N N . ASP A 1 420 ? 24.647 16.279 -28.102 1.00 94.50 420 ASP A N 1
ATOM 3361 C CA . ASP A 1 420 ? 25.995 15.721 -27.953 1.00 94.50 420 ASP A CA 1
ATOM 3362 C C . ASP A 1 420 ? 26.038 14.207 -28.197 1.00 94.50 420 ASP A C 1
ATOM 3364 O O . ASP A 1 420 ? 27.000 13.711 -28.787 1.00 94.50 420 ASP A O 1
ATOM 3368 N N . MET A 1 421 ? 25.001 13.466 -27.781 1.00 90.94 421 MET A N 1
ATOM 3369 C CA . MET A 1 421 ? 24.969 12.002 -27.910 1.00 90.94 421 MET A CA 1
ATOM 3370 C C . MET A 1 421 ? 24.292 11.530 -29.195 1.00 90.94 421 MET A C 1
ATOM 3372 O O . MET A 1 421 ? 24.720 10.532 -29.774 1.00 90.94 421 MET A O 1
ATOM 3376 N N . LEU A 1 422 ? 23.237 12.217 -29.649 1.00 90.88 422 LEU A N 1
ATOM 3377 C CA . LEU A 1 422 ? 22.450 11.782 -30.812 1.00 90.88 422 LEU A CA 1
ATOM 3378 C C . LEU A 1 422 ? 22.638 12.659 -32.055 1.00 90.88 422 LEU A C 1
ATOM 3380 O O . LEU A 1 422 ? 22.199 12.264 -33.138 1.00 90.88 422 LEU A O 1
ATOM 3384 N N . GLY A 1 423 ? 23.268 13.833 -31.934 1.00 91.12 423 GLY A N 1
ATOM 3385 C CA . GLY A 1 423 ? 23.394 14.782 -33.043 1.00 91.12 423 GLY A CA 1
ATOM 3386 C C . GLY A 1 423 ? 22.040 15.280 -33.563 1.00 91.12 423 GLY A C 1
ATOM 3387 O O . GLY A 1 423 ? 21.907 15.579 -34.753 1.00 91.12 423 GLY A O 1
ATOM 3388 N N . LEU A 1 424 ? 21.014 15.308 -32.706 1.00 90.75 424 LEU A N 1
ATOM 3389 C CA . LEU A 1 424 ? 19.665 15.735 -33.060 1.00 90.75 424 LEU A CA 1
ATOM 3390 C C . LEU A 1 424 ? 19.498 17.243 -32.849 1.00 90.75 424 LEU A C 1
ATOM 3392 O O . LEU A 1 424 ? 19.435 17.730 -31.724 1.00 90.75 424 LEU A O 1
ATOM 3396 N N . ASP A 1 425 ? 19.366 17.966 -33.959 1.00 88.06 425 ASP A N 1
ATOM 3397 C CA . ASP A 1 425 ? 18.994 19.381 -33.996 1.00 88.06 425 ASP A CA 1
ATOM 3398 C C . ASP A 1 425 ? 17.457 19.527 -34.059 1.00 88.06 425 ASP A C 1
ATOM 3400 O O . ASP A 1 425 ? 16.839 18.946 -34.966 1.00 88.06 425 ASP A O 1
ATOM 3404 N N . PRO A 1 426 ? 16.828 20.320 -33.167 1.00 87.94 426 PRO A N 1
ATOM 3405 C CA . PRO A 1 426 ? 15.393 20.611 -33.212 1.00 87.94 426 PRO A CA 1
ATOM 3406 C C . PRO A 1 426 ? 14.886 21.118 -34.573 1.00 87.94 426 PRO A C 1
ATOM 3408 O O . PRO A 1 426 ? 13.738 20.860 -34.935 1.00 87.94 426 PRO A O 1
ATOM 3411 N N . ALA A 1 427 ? 15.729 21.772 -35.380 1.00 90.12 427 ALA A N 1
ATOM 3412 C CA . ALA A 1 427 ? 15.384 22.230 -36.727 1.00 90.12 427 ALA A CA 1
ATOM 3413 C C . ALA A 1 427 ? 15.047 21.083 -37.700 1.00 90.12 427 ALA A C 1
ATOM 3415 O O . ALA A 1 427 ? 14.342 21.301 -38.687 1.00 90.12 427 ALA A O 1
ATOM 3416 N N . MET A 1 428 ? 15.515 19.856 -37.434 1.00 87.69 428 MET A N 1
ATOM 3417 C CA . MET A 1 428 ? 15.125 18.661 -38.194 1.00 87.69 428 MET A CA 1
ATOM 3418 C C . MET A 1 428 ? 13.726 18.143 -37.820 1.00 87.69 428 MET A C 1
ATOM 3420 O O . MET A 1 428 ? 13.184 17.282 -38.521 1.00 87.69 428 MET A O 1
ATOM 3424 N N . GLY A 1 429 ? 13.151 18.636 -36.719 1.00 88.88 429 GLY A N 1
ATOM 3425 C CA . GLY A 1 429 ? 11.891 18.166 -36.155 1.00 88.88 429 GLY A CA 1
ATOM 3426 C C . GLY A 1 429 ? 11.879 16.658 -35.879 1.00 88.88 429 GLY A C 1
ATOM 3427 O O . GLY A 1 429 ? 12.914 15.992 -35.787 1.00 88.88 429 GLY A O 1
ATOM 3428 N N . VAL A 1 430 ? 10.679 16.077 -35.811 1.00 91.94 430 VAL A N 1
ATOM 3429 C CA . VAL A 1 430 ? 10.494 14.635 -35.557 1.00 91.94 430 VAL A CA 1
ATOM 3430 C C . VAL A 1 430 ? 11.026 13.729 -36.678 1.00 91.94 430 VAL A C 1
ATOM 3432 O O . VAL A 1 430 ? 11.189 12.524 -36.479 1.00 91.94 430 VAL A O 1
ATOM 3435 N N . ALA A 1 431 ? 11.347 14.283 -37.854 1.00 90.12 431 ALA A N 1
ATOM 3436 C CA . ALA A 1 431 ? 11.974 13.534 -38.941 1.00 90.12 431 ALA A CA 1
ATOM 3437 C C . ALA A 1 431 ? 13.413 13.115 -38.592 1.00 90.12 431 ALA A C 1
ATOM 3439 O O . ALA A 1 431 ? 13.845 12.033 -38.994 1.00 90.12 431 ALA A O 1
ATOM 3440 N N . GLY A 1 432 ? 14.134 13.935 -37.814 1.00 89.50 432 GLY A N 1
ATOM 3441 C CA . GLY A 1 432 ? 15.434 13.570 -37.248 1.00 89.50 432 GLY A CA 1
ATOM 3442 C C . GLY A 1 432 ? 15.313 12.360 -36.322 1.00 89.50 432 GLY A C 1
ATOM 3443 O O . GLY A 1 432 ? 15.997 11.359 -36.523 1.00 89.50 432 GLY A O 1
ATOM 3444 N N . LEU A 1 433 ? 14.357 12.405 -35.390 1.00 90.19 433 LEU A N 1
ATOM 3445 C CA . LEU A 1 433 ? 14.080 11.309 -34.460 1.00 90.19 433 LEU A CA 1
ATOM 3446 C C . LEU A 1 433 ? 13.634 10.028 -35.182 1.00 90.19 433 LEU A C 1
ATOM 3448 O O . LEU A 1 433 ? 14.109 8.941 -34.873 1.00 90.19 433 LEU A O 1
ATOM 3452 N N . SER A 1 434 ? 12.776 10.143 -36.197 1.00 88.75 434 SER A N 1
ATOM 3453 C CA . SER A 1 434 ? 12.274 9.001 -36.976 1.00 88.75 434 SER A CA 1
ATOM 3454 C C . SER A 1 434 ? 13.387 8.177 -37.637 1.00 88.75 434 SER A C 1
ATOM 3456 O O . SER A 1 434 ? 13.215 6.983 -37.858 1.00 88.75 434 SER A O 1
ATOM 3458 N N . ARG A 1 435 ? 14.551 8.778 -37.924 1.00 89.81 435 ARG A N 1
ATOM 3459 C CA . ARG A 1 435 ? 15.720 8.069 -38.479 1.00 89.81 435 ARG A CA 1
ATOM 3460 C C . ARG A 1 435 ? 16.392 7.127 -37.486 1.00 89.81 435 ARG A C 1
ATOM 3462 O O . ARG A 1 435 ? 17.089 6.214 -37.919 1.00 89.81 435 ARG A O 1
ATOM 3469 N N . LEU A 1 436 ? 16.189 7.345 -36.188 1.00 91.12 436 LEU A N 1
ATOM 3470 C CA . LEU A 1 436 ? 16.700 6.474 -35.130 1.00 91.12 436 LEU A CA 1
ATOM 3471 C C . LEU A 1 436 ? 15.837 5.215 -34.949 1.00 91.12 436 LEU A C 1
ATOM 3473 O O . LEU A 1 436 ? 16.235 4.293 -34.244 1.00 91.12 436 LEU A O 1
ATOM 3477 N N . TRP A 1 437 ? 14.685 5.136 -35.623 1.00 93.00 437 TRP A N 1
ATOM 3478 C CA . TRP A 1 437 ? 13.939 3.894 -35.782 1.00 93.00 437 TRP A CA 1
ATOM 3479 C C . TRP A 1 437 ? 14.539 3.084 -36.945 1.00 93.00 437 TRP A C 1
ATOM 3481 O O . TRP A 1 437 ? 14.370 3.430 -38.114 1.00 93.00 437 TRP A O 1
ATOM 3491 N N . LEU A 1 438 ? 15.257 2.002 -36.628 1.00 91.81 438 LEU A N 1
ATOM 3492 C CA . LEU A 1 438 ? 16.068 1.187 -37.546 1.00 91.81 438 LEU A CA 1
ATOM 3493 C C . LEU A 1 438 ? 15.442 -0.200 -37.846 1.00 91.81 438 LEU A C 1
ATOM 3495 O O . LEU A 1 438 ? 15.994 -1.240 -37.471 1.00 91.81 438 LEU A O 1
ATOM 3499 N N . PRO A 1 439 ? 14.319 -0.291 -38.587 1.00 91.31 439 PRO A N 1
ATOM 3500 C CA . PRO A 1 439 ? 13.628 -1.563 -38.833 1.00 91.31 439 PRO A CA 1
ATOM 3501 C C . PRO A 1 439 ? 14.472 -2.574 -39.626 1.00 91.31 439 PRO A C 1
ATOM 3503 O O . PRO A 1 439 ? 14.306 -3.783 -39.462 1.00 91.31 439 PRO A O 1
ATOM 3506 N N . ALA A 1 440 ? 15.405 -2.103 -40.460 1.00 92.50 440 ALA A N 1
ATOM 3507 C CA . ALA A 1 440 ? 16.336 -2.971 -41.179 1.00 92.50 440 ALA A CA 1
ATOM 3508 C C . ALA A 1 440 ? 17.280 -3.719 -40.222 1.00 92.50 440 ALA A C 1
ATOM 3510 O O . ALA A 1 440 ? 17.549 -4.902 -40.430 1.00 92.50 440 ALA A O 1
ATOM 3511 N N . GLN A 1 441 ? 17.728 -3.061 -39.146 1.00 92.56 441 GLN A N 1
ATOM 3512 C CA . GLN A 1 441 ? 18.539 -3.692 -38.106 1.00 92.56 441 GLN A CA 1
ATOM 3513 C C . GLN A 1 441 ? 17.735 -4.773 -37.381 1.00 92.56 441 GLN A C 1
ATOM 3515 O O . GLN A 1 441 ? 18.213 -5.892 -37.236 1.00 92.56 441 GLN A O 1
ATOM 3520 N N . VAL A 1 442 ? 16.485 -4.481 -37.009 1.00 93.06 442 VAL A N 1
ATOM 3521 C CA . VAL A 1 442 ? 15.574 -5.460 -36.390 1.00 93.06 442 VAL A CA 1
ATOM 3522 C C . VAL A 1 442 ? 15.352 -6.673 -37.292 1.00 93.06 442 VAL A C 1
ATOM 3524 O O . VAL A 1 442 ? 15.408 -7.810 -36.824 1.00 93.06 442 VAL A O 1
ATOM 3527 N N . HIS A 1 443 ? 15.128 -6.461 -38.591 1.00 94.12 443 HIS A N 1
ATOM 3528 C CA . HIS A 1 443 ? 14.989 -7.562 -39.545 1.00 94.12 443 HIS A CA 1
ATOM 3529 C C . HIS A 1 443 ? 16.259 -8.416 -39.611 1.00 94.12 443 HIS A C 1
ATOM 3531 O O . HIS A 1 443 ? 16.175 -9.642 -39.548 1.00 94.12 443 HIS A O 1
ATOM 3537 N N . HIS A 1 444 ? 17.427 -7.773 -39.666 1.00 94.44 444 HIS A N 1
ATOM 3538 C CA . HIS A 1 444 ? 18.708 -8.467 -39.673 1.00 94.44 444 HIS A CA 1
ATOM 3539 C C . HIS A 1 444 ? 18.937 -9.280 -38.393 1.00 94.44 444 HIS A C 1
ATOM 3541 O O . HIS A 1 444 ? 19.325 -10.441 -38.475 1.00 94.44 444 HIS A O 1
ATOM 3547 N N . LEU A 1 445 ? 18.632 -8.719 -37.219 1.00 94.50 445 LEU A N 1
ATOM 3548 C CA . LEU A 1 445 ? 18.728 -9.425 -35.940 1.00 94.50 445 LEU A CA 1
ATOM 3549 C C . LEU A 1 445 ? 17.814 -10.654 -35.900 1.00 94.50 445 LEU A C 1
ATOM 3551 O O . LEU A 1 445 ? 18.266 -11.744 -35.552 1.00 94.50 445 LEU A O 1
ATOM 3555 N N . ASN A 1 446 ? 16.554 -10.511 -36.321 1.00 95.88 446 ASN A N 1
ATOM 3556 C CA . ASN A 1 446 ? 15.623 -11.637 -36.412 1.00 95.88 446 ASN A CA 1
ATOM 3557 C C . ASN A 1 446 ? 16.147 -12.734 -37.353 1.00 95.88 446 ASN A C 1
ATOM 3559 O O . ASN A 1 446 ? 16.048 -13.919 -37.031 1.00 95.88 446 ASN A O 1
ATOM 3563 N N . GLN A 1 447 ? 16.727 -12.350 -38.495 1.00 95.81 447 GLN A N 1
ATOM 3564 C CA . GLN A 1 447 ? 17.326 -13.295 -39.433 1.00 95.81 447 GLN A CA 1
ATOM 3565 C C . GLN A 1 447 ? 18.536 -14.008 -38.817 1.00 95.81 447 GLN A C 1
ATOM 3567 O O . GLN A 1 447 ? 18.597 -15.231 -38.865 1.00 95.81 447 GLN A O 1
ATOM 3572 N N . LEU A 1 448 ? 19.451 -13.279 -38.171 1.00 94.69 448 LEU A N 1
ATOM 3573 C CA . LEU A 1 448 ? 20.606 -13.872 -37.493 1.00 94.69 448 LEU A CA 1
ATOM 3574 C C . LEU A 1 448 ? 20.187 -14.858 -36.398 1.00 94.69 448 LEU A C 1
ATOM 3576 O O . LEU A 1 448 ? 20.774 -15.932 -36.288 1.00 94.69 448 LEU A O 1
ATOM 3580 N N . ALA A 1 449 ? 19.164 -14.525 -35.609 1.00 96.62 449 ALA A N 1
ATOM 3581 C CA . ALA A 1 449 ? 18.625 -15.425 -34.594 1.00 96.62 449 ALA A CA 1
ATOM 3582 C C . ALA A 1 449 ? 18.027 -16.697 -35.216 1.00 96.62 449 ALA A C 1
ATOM 3584 O O . ALA A 1 449 ? 18.264 -17.802 -34.718 1.00 96.62 449 ALA A O 1
ATOM 3585 N N . ALA A 1 450 ? 17.298 -16.563 -36.329 1.00 96.50 450 ALA A N 1
ATOM 3586 C CA . ALA A 1 450 ? 16.768 -17.699 -37.074 1.00 96.50 450 ALA A CA 1
ATOM 3587 C C . ALA A 1 450 ? 17.890 -18.569 -37.663 1.00 96.50 450 ALA A C 1
ATOM 3589 O O . ALA A 1 450 ? 17.878 -19.785 -37.468 1.00 96.50 450 ALA A O 1
ATOM 3590 N N . ASP A 1 451 ? 18.885 -17.974 -38.318 1.00 96.50 451 ASP A N 1
ATOM 3591 C CA . ASP A 1 451 ? 20.023 -18.692 -38.899 1.00 96.50 451 ASP A CA 1
ATOM 3592 C C . ASP A 1 451 ? 20.839 -19.404 -37.810 1.00 96.50 451 ASP A C 1
ATOM 3594 O O . ASP A 1 451 ? 21.213 -20.568 -37.970 1.00 96.50 451 ASP A O 1
ATOM 3598 N N . ALA A 1 452 ? 21.043 -18.758 -36.656 1.00 95.44 452 ALA A N 1
ATOM 3599 C CA . ALA A 1 452 ? 21.682 -19.359 -35.487 1.00 95.44 452 ALA A CA 1
ATOM 3600 C C . ALA A 1 452 ? 20.919 -20.586 -34.971 1.00 95.44 452 ALA A C 1
ATOM 3602 O O . ALA A 1 452 ? 21.533 -21.605 -34.646 1.00 95.44 452 ALA A O 1
ATOM 3603 N N . ALA A 1 453 ? 19.587 -20.519 -34.922 1.00 96.12 453 ALA A N 1
ATOM 3604 C CA . ALA A 1 453 ? 18.745 -21.630 -34.484 1.00 96.12 453 ALA A CA 1
ATOM 3605 C C . ALA A 1 453 ? 18.744 -22.815 -35.463 1.00 96.12 453 ALA A C 1
ATOM 3607 O O . ALA A 1 453 ? 18.635 -23.960 -35.024 1.00 96.12 453 ALA A O 1
ATOM 3608 N N . HIS A 1 454 ? 18.907 -22.556 -36.763 1.00 95.44 454 HIS A N 1
ATOM 3609 C CA . HIS A 1 454 ? 18.961 -23.591 -37.801 1.00 95.44 454 HIS A CA 1
ATOM 3610 C C . HIS A 1 454 ? 20.385 -24.072 -38.123 1.00 95.44 454 HIS A C 1
ATOM 3612 O O . HIS A 1 454 ? 20.550 -24.967 -38.948 1.00 95.44 454 HIS A O 1
ATOM 3618 N N . GLY A 1 455 ? 21.415 -23.502 -37.488 1.00 92.19 455 GLY A N 1
ATOM 3619 C CA . GLY A 1 455 ? 22.812 -23.830 -37.784 1.00 92.19 455 GLY A CA 1
ATOM 3620 C C . GLY A 1 455 ? 23.274 -23.355 -39.167 1.00 92.19 455 GLY A C 1
ATOM 3621 O O . GLY A 1 455 ? 24.170 -23.960 -39.745 1.00 92.19 455 GLY A O 1
ATOM 3622 N N . ALA A 1 456 ? 22.663 -22.292 -39.696 1.00 93.94 456 ALA A N 1
ATOM 3623 C CA . ALA A 1 456 ? 22.942 -21.717 -41.015 1.00 93.94 456 ALA A CA 1
ATOM 3624 C C . ALA A 1 456 ? 23.910 -20.515 -40.972 1.00 93.94 456 ALA A C 1
ATOM 3626 O O . ALA A 1 456 ? 24.101 -19.833 -41.977 1.00 93.94 456 ALA A O 1
ATOM 3627 N N . LEU A 1 457 ? 24.521 -20.235 -39.815 1.00 91.81 457 LEU A N 1
ATOM 3628 C CA . LEU A 1 457 ? 25.493 -19.149 -39.669 1.00 91.81 457 LEU A CA 1
ATOM 3629 C C . LEU A 1 457 ? 26.799 -19.441 -40.439 1.00 91.81 457 LEU A C 1
ATOM 3631 O O . LEU A 1 457 ? 27.220 -20.597 -40.496 1.00 91.81 457 LEU A O 1
ATOM 3635 N N . PRO A 1 458 ? 27.497 -18.407 -40.951 1.00 89.31 458 PRO A N 1
ATOM 3636 C CA . PRO A 1 458 ? 28.771 -18.575 -41.651 1.00 89.31 458 PRO A CA 1
ATOM 3637 C C . PRO A 1 458 ? 29.866 -19.263 -40.819 1.00 89.31 458 PRO A C 1
ATOM 3639 O O . PRO A 1 458 ? 29.913 -19.139 -39.586 1.00 89.31 458 PRO A O 1
ATOM 3642 N N . GLU A 1 459 ? 30.795 -19.929 -41.510 1.00 89.75 459 GLU A N 1
ATOM 3643 C CA . GLU A 1 459 ? 31.986 -20.537 -40.905 1.00 89.75 459 GLU A CA 1
ATOM 3644 C C . GLU A 1 459 ? 32.846 -19.493 -40.172 1.00 89.75 459 GLU A C 1
ATOM 3646 O O . GLU A 1 459 ? 32.964 -18.341 -40.589 1.00 89.75 459 GLU A O 1
ATOM 3651 N N . THR A 1 460 ? 33.434 -19.890 -39.041 1.00 90.62 460 THR A N 1
ATOM 3652 C CA . THR A 1 460 ? 34.211 -18.997 -38.160 1.00 90.62 460 THR A CA 1
ATOM 3653 C C . THR A 1 460 ? 35.704 -18.974 -38.477 1.00 90.62 460 THR A C 1
ATOM 3655 O O . THR A 1 460 ? 36.415 -18.089 -37.999 1.00 90.62 460 THR A O 1
ATOM 3658 N N . ASP A 1 461 ? 36.186 -19.956 -39.242 1.00 90.31 461 ASP A N 1
ATOM 3659 C CA . ASP A 1 461 ? 37.556 -20.033 -39.752 1.00 90.31 461 ASP A CA 1
ATOM 3660 C C . ASP A 1 461 ? 37.504 -19.787 -41.262 1.00 90.31 461 ASP A C 1
ATOM 3662 O O . ASP A 1 461 ? 36.884 -20.552 -41.997 1.00 90.31 461 ASP A O 1
ATOM 3666 N N . THR A 1 462 ? 38.095 -18.685 -41.718 1.00 87.44 462 THR A N 1
ATOM 3667 C CA . THR A 1 462 ? 38.085 -18.278 -43.129 1.00 87.44 462 THR A CA 1
ATOM 3668 C C . THR A 1 462 ? 39.518 -18.142 -43.641 1.00 87.44 462 THR A C 1
ATOM 3670 O O . THR A 1 462 ? 40.430 -17.902 -42.846 1.00 87.44 462 THR A O 1
ATOM 3673 N N . PRO A 1 463 ? 39.761 -18.189 -44.966 1.00 90.00 463 PRO A N 1
ATOM 3674 C CA . PRO A 1 463 ? 41.097 -17.953 -45.526 1.00 90.00 463 PRO A CA 1
ATOM 3675 C C . PRO A 1 463 ? 41.723 -16.602 -45.135 1.00 90.00 463 PRO A C 1
ATOM 3677 O O . PRO A 1 463 ? 42.937 -16.438 -45.211 1.00 90.00 463 PRO A O 1
ATOM 3680 N N . THR A 1 464 ? 40.901 -15.632 -44.727 1.00 87.81 464 THR A N 1
ATOM 3681 C CA . THR A 1 464 ? 41.313 -14.288 -44.301 1.00 87.81 464 THR A CA 1
ATOM 3682 C C . THR A 1 464 ? 41.543 -14.154 -42.794 1.00 87.81 464 THR A C 1
ATOM 3684 O O . THR A 1 464 ? 42.003 -13.105 -42.351 1.00 87.81 464 THR A O 1
ATOM 3687 N N . GLY A 1 465 ? 41.247 -15.189 -42.003 1.00 90.19 465 GLY A N 1
ATOM 3688 C CA . GLY A 1 465 ? 41.449 -15.192 -40.557 1.00 90.19 465 GLY A CA 1
ATOM 3689 C C . GLY A 1 465 ? 40.337 -15.896 -39.782 1.00 90.19 465 GLY A C 1
ATOM 3690 O O . GLY A 1 465 ? 39.342 -16.363 -40.341 1.00 90.19 465 GLY A O 1
ATOM 3691 N N . ARG A 1 466 ? 40.521 -15.943 -38.461 1.00 90.25 466 ARG A N 1
ATOM 3692 C CA . ARG A 1 466 ? 39.574 -16.521 -37.502 1.00 90.25 466 ARG A CA 1
ATOM 3693 C C . ARG A 1 466 ? 38.791 -15.423 -36.805 1.00 90.25 466 ARG A C 1
ATOM 3695 O O . ARG A 1 466 ? 39.378 -14.426 -36.390 1.00 90.25 466 ARG A O 1
ATOM 3702 N N . ALA A 1 467 ? 37.485 -15.630 -36.669 1.00 88.94 467 ALA A N 1
ATOM 3703 C CA . ALA A 1 467 ? 36.634 -14.743 -35.890 1.00 88.94 467 ALA A CA 1
ATOM 3704 C C . ALA A 1 467 ? 36.996 -14.804 -34.398 1.00 88.94 467 ALA A C 1
ATOM 3706 O O . ALA A 1 467 ? 37.418 -15.847 -33.889 1.00 88.94 467 ALA A O 1
ATOM 3707 N N . ASP A 1 468 ? 36.805 -13.683 -33.708 1.00 90.12 468 ASP A N 1
ATOM 3708 C CA . ASP A 1 468 ? 36.987 -13.592 -32.264 1.00 90.12 468 ASP A CA 1
ATOM 3709 C C . ASP A 1 468 ? 36.075 -14.605 -31.527 1.00 90.12 468 ASP A C 1
ATOM 3711 O O . ASP A 1 468 ? 34.869 -14.650 -31.801 1.00 90.12 468 ASP A O 1
ATOM 3715 N N . PRO A 1 469 ? 36.609 -15.447 -30.618 1.00 90.38 469 PRO A N 1
ATOM 3716 C CA . PRO A 1 469 ? 35.822 -16.477 -29.941 1.00 90.38 469 PRO A CA 1
ATOM 3717 C C . PRO A 1 469 ? 34.624 -15.944 -29.147 1.00 90.38 469 PRO A C 1
ATOM 3719 O O . PRO A 1 469 ? 33.603 -16.630 -29.057 1.00 90.38 469 PRO A O 1
ATOM 3722 N N . GLU A 1 470 ? 34.727 -14.744 -28.572 1.00 87.69 470 GLU A N 1
ATOM 3723 C CA . GLU A 1 470 ? 33.634 -14.115 -27.831 1.00 87.69 470 GLU A CA 1
ATOM 3724 C C . GLU A 1 470 ? 32.521 -13.642 -28.771 1.00 87.69 470 GLU A C 1
ATOM 3726 O O . GLU A 1 470 ? 31.360 -14.005 -28.562 1.00 87.69 470 GLU A O 1
ATOM 3731 N N . ALA A 1 471 ? 32.866 -12.979 -29.876 1.00 87.25 471 ALA A N 1
ATOM 3732 C CA . ALA A 1 471 ? 31.905 -12.640 -30.926 1.00 87.25 471 ALA A CA 1
ATOM 3733 C C . ALA A 1 471 ? 31.197 -13.885 -31.501 1.00 87.25 471 ALA A C 1
ATOM 3735 O O . ALA A 1 471 ? 29.991 -13.863 -31.755 1.00 87.25 471 ALA A O 1
ATOM 3736 N N . VAL A 1 472 ? 31.914 -15.006 -31.665 1.00 90.19 472 VAL A N 1
ATOM 3737 C CA . VAL A 1 472 ? 31.321 -16.288 -32.090 1.00 90.19 472 VAL A CA 1
ATOM 3738 C C . VAL A 1 472 ? 30.345 -16.833 -31.046 1.00 90.19 472 VAL A C 1
ATOM 3740 O O . VAL A 1 472 ? 29.278 -17.328 -31.420 1.00 90.19 472 VAL A O 1
ATOM 3743 N N . ARG A 1 473 ? 30.687 -16.752 -29.753 1.00 89.62 473 ARG A N 1
ATOM 3744 C CA . ARG A 1 473 ? 29.803 -17.165 -28.653 1.00 89.62 473 ARG A CA 1
ATOM 3745 C C . ARG A 1 473 ? 28.503 -16.361 -28.679 1.00 89.62 473 ARG A C 1
ATOM 3747 O O . ARG A 1 473 ? 27.448 -16.976 -28.806 1.00 89.62 473 ARG A O 1
ATOM 3754 N N . MET A 1 474 ? 28.593 -15.028 -28.680 1.00 87.81 474 MET A N 1
ATOM 3755 C CA . MET A 1 474 ? 27.434 -14.124 -28.731 1.00 87.81 474 MET A CA 1
ATOM 3756 C C . MET A 1 474 ? 26.555 -14.401 -29.956 1.00 87.81 474 MET A C 1
ATOM 3758 O O . MET A 1 474 ? 25.350 -14.618 -29.843 1.00 87.81 474 MET A O 1
ATOM 3762 N N . ARG A 1 475 ? 27.173 -14.505 -31.141 1.00 90.50 475 ARG A N 1
ATOM 3763 C CA . ARG A 1 475 ? 26.483 -14.846 -32.394 1.00 90.50 475 ARG A CA 1
ATOM 3764 C C . ARG A 1 475 ? 25.709 -16.161 -32.287 1.00 90.50 475 ARG A C 1
ATOM 3766 O O . ARG A 1 475 ? 24.583 -16.255 -32.765 1.00 90.50 475 ARG A O 1
ATOM 3773 N N . ASN A 1 476 ? 26.302 -17.189 -31.684 1.00 90.88 476 ASN A N 1
ATOM 3774 C CA . ASN A 1 476 ? 25.652 -18.489 -31.530 1.00 90.88 476 ASN A CA 1
ATOM 3775 C C . ASN A 1 476 ? 24.550 -18.468 -30.453 1.00 90.88 476 ASN A C 1
ATOM 3777 O O . ASN A 1 476 ? 23.600 -19.249 -30.539 1.00 90.88 476 ASN A O 1
ATOM 3781 N N . GLU A 1 477 ? 24.656 -17.601 -29.443 1.00 92.12 477 GLU A N 1
ATOM 3782 C CA . GLU A 1 477 ? 23.645 -17.418 -28.392 1.00 92.12 477 GLU A CA 1
ATOM 3783 C C . GLU A 1 477 ? 22.351 -16.783 -28.917 1.00 92.12 477 GLU A C 1
ATOM 3785 O O . GLU A 1 477 ? 21.283 -17.071 -28.366 1.00 92.12 477 GLU A O 1
ATOM 3790 N N . LEU A 1 478 ? 22.402 -16.060 -30.047 1.00 94.62 478 LEU A N 1
ATOM 3791 C CA . LEU A 1 478 ? 21.223 -15.502 -30.731 1.00 94.62 478 LEU A CA 1
ATOM 3792 C C . LEU A 1 478 ? 20.147 -16.544 -31.062 1.00 94.62 478 LEU A C 1
ATOM 3794 O O . LEU A 1 478 ? 18.976 -16.191 -31.182 1.00 94.62 478 LEU A O 1
ATOM 3798 N N . LYS A 1 479 ? 20.488 -17.837 -31.143 1.00 95.19 479 LYS A N 1
ATOM 3799 C CA . LYS A 1 479 ? 19.504 -18.916 -31.339 1.00 95.19 479 LYS A CA 1
ATOM 3800 C C . LYS A 1 479 ? 18.378 -18.909 -30.298 1.00 95.19 479 LYS A C 1
ATOM 3802 O O . LYS A 1 479 ? 17.264 -19.327 -30.605 1.00 95.19 479 LYS A O 1
ATOM 3807 N N . HIS A 1 480 ? 18.645 -18.437 -29.076 1.00 94.81 480 HIS A N 1
ATOM 3808 C CA . HIS A 1 480 ? 17.632 -18.337 -28.019 1.00 94.81 480 HIS A CA 1
ATOM 3809 C C . HIS A 1 480 ? 16.615 -17.221 -28.299 1.00 94.81 480 HIS A C 1
ATOM 3811 O O . HIS A 1 480 ? 15.480 -17.298 -27.838 1.00 94.81 480 HIS A O 1
ATOM 3817 N N . CYS A 1 481 ? 16.985 -16.238 -29.120 1.00 96.25 481 CYS A N 1
ATOM 3818 C CA . CYS A 1 481 ? 16.129 -15.128 -29.514 1.00 96.25 481 CYS A CA 1
ATOM 3819 C C . CYS A 1 481 ? 15.187 -15.474 -30.677 1.00 96.25 481 CYS A C 1
ATOM 3821 O O . CYS A 1 481 ? 14.268 -14.716 -30.951 1.00 96.25 481 CYS A O 1
ATOM 3823 N N . ALA A 1 482 ? 15.355 -16.619 -31.354 1.00 94.88 482 ALA A N 1
ATOM 3824 C CA . ALA A 1 482 ? 14.645 -16.939 -32.602 1.00 94.88 482 ALA A CA 1
ATOM 3825 C C . ALA A 1 482 ? 13.106 -16.956 -32.491 1.00 94.88 482 ALA A C 1
ATOM 3827 O O . ALA A 1 482 ? 12.406 -16.865 -33.496 1.00 94.88 482 ALA A O 1
ATOM 3828 N N . ARG A 1 483 ? 12.570 -17.092 -31.271 1.00 93.44 483 ARG A N 1
ATOM 3829 C CA . ARG A 1 483 ? 11.125 -17.073 -30.985 1.00 93.44 483 ARG A CA 1
ATOM 3830 C C . ARG A 1 483 ? 10.590 -15.690 -30.607 1.00 93.44 483 ARG A C 1
ATOM 3832 O O . ARG A 1 483 ? 9.388 -15.545 -30.411 1.00 93.44 483 ARG A O 1
ATOM 3839 N N . HIS A 1 484 ? 11.464 -14.697 -30.490 1.00 95.44 484 HIS A N 1
ATOM 3840 C CA . HIS A 1 484 ? 11.161 -13.373 -29.971 1.00 95.44 484 HIS A CA 1
ATOM 3841 C C . HIS A 1 484 ? 11.507 -12.320 -31.019 1.00 95.44 484 HIS A C 1
ATOM 3843 O O . HIS A 1 484 ? 12.650 -12.228 -31.454 1.00 95.44 484 HIS A O 1
ATOM 3849 N N . ALA A 1 485 ? 10.544 -11.480 -31.401 1.00 94.81 485 ALA A N 1
ATOM 3850 C CA . ALA A 1 485 ? 10.833 -10.365 -32.297 1.00 94.81 485 ALA A CA 1
ATOM 3851 C C . ALA A 1 485 ? 11.852 -9.407 -31.649 1.00 94.81 485 ALA A C 1
ATOM 3853 O O . ALA A 1 485 ? 11.663 -9.003 -30.501 1.00 94.81 485 ALA A O 1
ATOM 3854 N N . ALA A 1 486 ? 12.889 -9.010 -32.392 1.00 95.44 486 ALA A N 1
ATOM 3855 C CA . ALA A 1 486 ? 13.917 -8.054 -31.958 1.00 95.44 486 ALA A CA 1
ATOM 3856 C C . ALA A 1 486 ? 13.409 -6.608 -31.823 1.00 95.44 486 ALA A C 1
ATOM 3858 O O . ALA A 1 486 ? 14.158 -5.723 -31.422 1.00 95.44 486 ALA A O 1
ATOM 3859 N N . THR A 1 487 ? 12.147 -6.341 -32.169 1.00 95.75 487 THR A N 1
ATOM 3860 C CA . THR A 1 487 ? 11.565 -4.993 -32.184 1.00 95.75 487 THR A CA 1
ATOM 3861 C C . THR A 1 487 ? 11.711 -4.273 -30.841 1.00 95.75 487 THR A C 1
ATOM 3863 O O . THR A 1 487 ? 11.991 -3.079 -30.827 1.00 95.75 487 THR A O 1
ATOM 3866 N N . ILE A 1 488 ? 11.577 -4.990 -29.722 1.00 94.44 488 ILE A N 1
ATOM 3867 C CA . ILE A 1 488 ? 11.692 -4.432 -28.371 1.00 94.44 488 ILE A CA 1
ATOM 3868 C C . ILE A 1 488 ? 13.095 -3.905 -28.050 1.00 94.44 488 ILE A C 1
ATOM 3870 O O . ILE A 1 488 ? 13.210 -2.865 -27.414 1.00 94.44 488 ILE A O 1
ATOM 3874 N N . PHE A 1 489 ? 14.143 -4.557 -28.561 1.00 87.56 489 PHE A N 1
ATOM 3875 C CA . PHE A 1 489 ? 15.532 -4.134 -28.356 1.00 87.56 489 PHE A CA 1
ATOM 3876 C C . PHE A 1 489 ? 15.781 -2.724 -28.914 1.00 87.56 489 PHE A C 1
ATOM 3878 O O . PHE A 1 489 ? 16.468 -1.911 -28.316 1.00 87.56 489 PHE A O 1
ATOM 3885 N N . MET A 1 490 ? 15.153 -2.400 -30.046 1.00 90.50 490 MET A N 1
ATOM 3886 C CA . MET A 1 490 ? 15.193 -1.054 -30.621 1.00 90.50 490 MET A CA 1
ATOM 3887 C C . MET A 1 490 ? 14.203 -0.095 -29.945 1.00 90.50 490 MET A C 1
ATOM 3889 O O . MET A 1 490 ? 14.489 1.091 -29.785 1.00 90.50 490 MET A O 1
ATOM 3893 N N . ALA A 1 491 ? 13.020 -0.594 -29.582 1.00 94.69 491 ALA A N 1
ATOM 3894 C CA . ALA A 1 491 ? 11.954 0.209 -28.996 1.00 94.69 491 ALA A CA 1
ATOM 3895 C C . ALA A 1 491 ? 12.321 0.800 -27.631 1.00 94.69 491 ALA A C 1
ATOM 3897 O O . ALA A 1 491 ? 11.880 1.905 -27.334 1.00 94.69 491 ALA A O 1
ATOM 3898 N N . GLU A 1 492 ? 13.124 0.092 -26.838 1.00 92.06 492 GLU A N 1
ATOM 3899 C CA . GLU A 1 492 ? 13.662 0.553 -25.553 1.00 92.06 492 GLU A CA 1
ATOM 3900 C C . GLU A 1 492 ? 14.396 1.896 -25.697 1.00 92.06 492 GLU A C 1
ATOM 3902 O O . GLU A 1 492 ? 13.932 2.915 -25.183 1.00 92.06 492 GLU A O 1
ATOM 3907 N N . LYS A 1 493 ? 15.462 1.937 -26.505 1.00 91.31 493 LYS A N 1
ATOM 3908 C CA . LYS A 1 493 ? 16.213 3.170 -26.792 1.00 91.31 493 LYS A CA 1
ATOM 3909 C C . LYS A 1 493 ? 15.360 4.244 -27.437 1.00 91.31 493 LYS A C 1
ATOM 3911 O O . LYS A 1 493 ? 15.449 5.415 -27.080 1.00 91.31 493 LYS A O 1
ATOM 3916 N N . TYR A 1 494 ? 14.511 3.851 -28.381 1.00 95.50 494 TYR A N 1
ATOM 3917 C CA . TYR A 1 494 ? 13.651 4.801 -29.073 1.00 95.50 494 TYR A CA 1
ATOM 3918 C C . TYR A 1 494 ? 12.656 5.483 -28.124 1.00 95.50 494 TYR A C 1
ATOM 3920 O O . TYR A 1 494 ? 12.422 6.685 -28.243 1.00 95.50 494 TYR A O 1
ATOM 3928 N N . ALA A 1 495 ? 12.105 4.746 -27.154 1.00 96.50 495 ALA A N 1
ATOM 3929 C CA . ALA A 1 495 ? 11.255 5.306 -26.109 1.00 96.50 495 ALA A CA 1
ATOM 3930 C C . ALA A 1 495 ? 12.019 6.317 -25.245 1.00 96.50 495 ALA A C 1
ATOM 3932 O O . ALA A 1 495 ? 11.503 7.395 -24.953 1.00 96.50 495 ALA A O 1
ATOM 3933 N N . PHE A 1 496 ? 13.269 6.010 -24.894 1.00 94.56 496 PHE A N 1
ATOM 3934 C CA . PHE A 1 496 ? 14.126 6.955 -24.187 1.00 94.56 496 PHE A CA 1
ATOM 3935 C C . PHE A 1 496 ? 14.377 8.232 -25.007 1.00 94.56 496 PHE A C 1
ATOM 3937 O O . PHE A 1 496 ? 14.227 9.339 -24.496 1.00 94.56 496 PHE A O 1
ATOM 3944 N N . TYR A 1 497 ? 14.651 8.111 -26.307 1.00 95.06 497 TYR A N 1
ATOM 3945 C CA . TYR A 1 497 ? 14.852 9.273 -27.182 1.00 95.06 497 TYR A CA 1
ATOM 3946 C C . TYR A 1 497 ? 13.590 10.129 -27.324 1.00 95.06 497 TYR A C 1
ATOM 3948 O O . TYR A 1 497 ? 13.676 11.355 -27.284 1.00 95.06 497 TYR A O 1
ATOM 3956 N N . LEU A 1 498 ? 12.414 9.499 -27.431 1.00 95.62 498 LEU A N 1
ATOM 3957 C CA . LEU A 1 498 ? 11.127 10.199 -27.398 1.00 95.62 498 LEU A CA 1
ATOM 3958 C C . LEU A 1 498 ? 10.950 10.989 -26.098 1.00 95.62 498 LEU A C 1
ATOM 3960 O O . LEU A 1 498 ? 10.514 12.140 -26.150 1.00 95.62 498 LEU A O 1
ATOM 3964 N N . MET A 1 499 ? 11.313 10.397 -24.954 1.00 94.19 499 MET A N 1
ATOM 3965 C CA . MET A 1 499 ? 11.275 11.082 -23.660 1.00 94.19 499 MET A CA 1
ATOM 3966 C C . MET A 1 499 ? 12.200 12.298 -23.646 1.00 94.19 499 MET A C 1
ATOM 3968 O O . MET A 1 499 ? 11.772 13.374 -23.243 1.00 94.19 499 MET A O 1
ATOM 3972 N N . MET A 1 500 ? 13.427 12.170 -24.155 1.00 94.94 500 MET A N 1
ATOM 3973 C CA . MET A 1 500 ? 14.363 13.296 -24.198 1.00 94.94 500 MET A CA 1
ATOM 3974 C C . MET A 1 500 ? 13.890 14.421 -25.126 1.00 94.94 500 MET A C 1
ATOM 3976 O O . MET A 1 500 ? 14.005 15.593 -24.774 1.00 94.94 500 MET A O 1
ATOM 3980 N N . CYS A 1 501 ? 13.301 14.095 -26.281 1.00 94.94 501 CYS A N 1
ATOM 3981 C CA . CYS A 1 501 ? 12.688 15.095 -27.162 1.00 94.94 501 CYS A CA 1
ATOM 3982 C C . CYS A 1 501 ? 11.495 15.808 -26.510 1.00 94.94 501 CYS A C 1
ATOM 3984 O O . CYS A 1 501 ? 11.326 17.009 -26.711 1.00 94.94 501 CYS A O 1
ATOM 3986 N N . ALA A 1 502 ? 10.670 15.095 -25.738 1.00 93.75 502 ALA A N 1
ATOM 3987 C CA . ALA A 1 502 ? 9.597 15.722 -24.970 1.00 93.75 502 ALA A CA 1
ATOM 3988 C C . ALA A 1 502 ? 10.153 16.609 -23.848 1.00 93.75 502 ALA A C 1
ATOM 3990 O O . ALA A 1 502 ? 9.672 17.726 -23.652 1.00 93.75 502 ALA A O 1
ATOM 3991 N N . ASP A 1 503 ? 11.189 16.136 -23.155 1.00 94.19 503 ASP A N 1
ATOM 3992 C CA . ASP A 1 503 ? 11.800 16.836 -22.031 1.00 94.19 503 ASP A CA 1
ATOM 3993 C C . ASP A 1 503 ? 12.534 18.112 -22.443 1.00 94.19 503 ASP A C 1
ATOM 3995 O O . ASP A 1 503 ? 12.573 19.057 -21.661 1.00 94.19 503 ASP A O 1
ATOM 3999 N N . SER A 1 504 ? 13.077 18.190 -23.662 1.00 94.94 504 SER A N 1
ATOM 4000 C CA . SER A 1 504 ? 13.729 19.418 -24.133 1.00 94.94 504 SER A CA 1
ATOM 4001 C C . SER A 1 504 ? 12.741 20.569 -24.353 1.00 94.94 504 SER A C 1
ATOM 4003 O O . SER A 1 504 ? 13.119 21.735 -24.258 1.00 94.94 504 SER A O 1
ATOM 4005 N N . GLY A 1 505 ? 11.475 20.256 -24.650 1.00 92.94 505 GLY A N 1
ATOM 4006 C CA . GLY A 1 505 ? 10.446 21.241 -24.996 1.00 92.94 505 GLY A CA 1
ATOM 4007 C C . GLY A 1 505 ? 10.637 21.912 -26.363 1.00 92.94 505 GLY A C 1
ATOM 4008 O O . GLY A 1 505 ? 9.885 22.827 -26.693 1.00 92.94 505 GLY A O 1
ATOM 4009 N N . ASP A 1 506 ? 11.613 21.468 -27.161 1.00 93.50 506 ASP A N 1
ATOM 4010 C CA . ASP A 1 506 ? 11.971 22.100 -28.441 1.00 93.50 506 ASP A CA 1
ATOM 4011 C C . ASP A 1 506 ? 11.282 21.442 -29.657 1.00 93.50 506 ASP A C 1
ATOM 4013 O O . ASP A 1 506 ? 11.403 21.923 -30.784 1.00 93.50 506 ASP A O 1
ATOM 4017 N N . TYR A 1 507 ? 10.559 20.339 -29.439 1.00 93.81 507 TYR A N 1
ATOM 4018 C CA . TYR A 1 507 ? 9.859 19.568 -30.470 1.00 93.81 507 TYR A CA 1
ATOM 4019 C C . TYR A 1 507 ? 8.341 19.777 -30.390 1.00 93.81 507 TYR A C 1
ATOM 4021 O O . TYR A 1 507 ? 7.780 19.983 -29.315 1.00 93.81 507 TYR A O 1
ATOM 4029 N N . ASP A 1 508 ? 7.658 19.682 -31.535 1.00 93.06 508 ASP A N 1
ATOM 4030 C CA . ASP A 1 508 ? 6.193 19.736 -31.587 1.00 93.06 508 ASP A CA 1
ATOM 4031 C C . ASP A 1 508 ? 5.574 18.543 -30.845 1.00 93.06 508 ASP A C 1
ATOM 4033 O O . ASP A 1 508 ? 5.768 17.384 -31.225 1.00 93.06 508 ASP A O 1
ATOM 4037 N N . ARG A 1 509 ? 4.799 18.834 -29.794 1.00 91.94 509 ARG A N 1
ATOM 4038 C CA . ARG A 1 509 ? 4.191 17.813 -28.939 1.00 91.94 509 ARG A CA 1
ATOM 4039 C C . ARG A 1 509 ? 3.209 16.924 -29.698 1.00 91.94 509 ARG A C 1
ATOM 4041 O O . ARG A 1 509 ? 3.232 15.718 -29.482 1.00 91.94 509 ARG A O 1
ATOM 4048 N N . ALA A 1 510 ? 2.412 17.477 -30.613 1.00 94.50 510 ALA A N 1
ATOM 4049 C CA . ALA A 1 510 ? 1.447 16.681 -31.373 1.00 94.50 510 ALA A CA 1
ATOM 4050 C C . ALA A 1 510 ? 2.156 15.644 -32.259 1.00 94.50 510 ALA A C 1
ATOM 4052 O O . ALA A 1 510 ? 1.748 14.487 -32.332 1.00 94.50 510 ALA A O 1
ATOM 4053 N N . ALA A 1 511 ? 3.273 16.036 -32.871 1.00 95.38 511 ALA A N 1
ATOM 4054 C CA . ALA A 1 511 ? 4.089 15.136 -33.674 1.00 95.38 511 ALA A CA 1
ATOM 4055 C C . ALA A 1 511 ? 4.787 14.052 -32.826 1.00 95.38 511 ALA A C 1
ATOM 4057 O O . ALA A 1 511 ? 4.932 12.913 -33.272 1.00 95.38 511 ALA A O 1
ATOM 4058 N N . LEU A 1 512 ? 5.204 14.371 -31.594 1.00 95.75 512 LEU A N 1
ATOM 4059 C CA . LEU A 1 512 ? 5.721 13.365 -30.658 1.00 95.75 512 LEU A CA 1
ATOM 4060 C C . LEU A 1 512 ? 4.627 12.388 -30.199 1.00 95.75 512 LEU A C 1
ATOM 4062 O O . LEU A 1 512 ? 4.898 11.192 -30.090 1.00 95.75 512 LEU A O 1
ATOM 4066 N N . ASP A 1 513 ? 3.398 12.865 -29.980 1.00 95.44 513 ASP A N 1
ATOM 4067 C CA . ASP A 1 513 ? 2.251 12.018 -29.632 1.00 95.44 513 ASP A CA 1
ATOM 4068 C C . ASP A 1 513 ? 1.968 10.985 -30.745 1.00 95.44 513 ASP A C 1
ATOM 4070 O O . ASP A 1 513 ? 1.747 9.807 -30.457 1.00 95.44 513 ASP A O 1
ATOM 4074 N N . GLU A 1 514 ? 2.058 11.378 -32.023 1.00 96.62 514 GLU A N 1
ATOM 4075 C CA . GLU A 1 514 ? 1.922 10.459 -33.169 1.00 96.62 514 GLU A CA 1
ATOM 4076 C C . GLU A 1 514 ? 3.010 9.372 -33.197 1.00 96.62 514 GLU A C 1
ATOM 4078 O O . GLU A 1 514 ? 2.738 8.206 -33.521 1.00 96.62 514 GLU A O 1
ATOM 4083 N N . LEU A 1 515 ? 4.249 9.724 -32.839 1.00 96.75 515 LEU A N 1
ATOM 4084 C CA . LEU A 1 515 ? 5.347 8.762 -32.734 1.00 96.75 515 LEU A CA 1
ATOM 4085 C C . LEU A 1 515 ? 5.171 7.816 -31.540 1.00 96.75 515 LEU A C 1
ATOM 4087 O O . LEU A 1 515 ? 5.425 6.618 -31.679 1.00 96.75 515 LEU A O 1
ATOM 4091 N N . ALA A 1 516 ? 4.693 8.315 -30.398 1.00 96.31 516 ALA A N 1
ATOM 4092 C CA . ALA A 1 516 ? 4.364 7.485 -29.243 1.00 96.31 516 ALA A CA 1
ATOM 4093 C C . ALA A 1 516 ? 3.245 6.480 -29.577 1.00 96.31 516 ALA A C 1
ATOM 4095 O O . ALA A 1 516 ? 3.373 5.289 -29.283 1.00 96.31 516 ALA A O 1
ATOM 4096 N N . GLU A 1 517 ? 2.181 6.919 -30.258 1.00 96.81 517 GLU A N 1
ATOM 4097 C CA . GLU A 1 517 ? 1.112 6.030 -30.734 1.00 96.81 517 GLU A CA 1
ATOM 4098 C C . GLU A 1 517 ? 1.621 5.000 -31.748 1.00 96.81 517 GLU A C 1
ATOM 4100 O O . GLU A 1 517 ? 1.247 3.825 -31.693 1.00 96.81 517 GLU A O 1
ATOM 4105 N N . SER A 1 518 ? 2.527 5.403 -32.642 1.00 96.00 518 SER A N 1
ATOM 4106 C CA . SER A 1 518 ? 3.172 4.484 -33.584 1.00 96.00 518 SER A CA 1
ATOM 4107 C C . SER A 1 518 ? 4.007 3.425 -32.860 1.00 96.00 518 SER A C 1
ATOM 4109 O O . SER A 1 518 ? 3.904 2.240 -33.185 1.00 96.00 518 SER A O 1
ATOM 4111 N N . LEU A 1 519 ? 4.784 3.819 -31.845 1.00 96.31 519 LEU A N 1
ATOM 4112 C CA . LEU A 1 519 ? 5.556 2.904 -31.004 1.00 96.31 519 LEU A CA 1
ATOM 4113 C C . LEU A 1 519 ? 4.640 1.891 -30.306 1.00 96.31 519 LEU A C 1
ATOM 4115 O O . LEU A 1 519 ? 4.852 0.682 -30.436 1.00 96.31 519 LEU A O 1
ATOM 4119 N N . ARG A 1 520 ? 3.588 2.375 -29.629 1.00 96.25 520 ARG A N 1
ATOM 4120 C CA . ARG A 1 520 ? 2.564 1.530 -28.994 1.00 96.25 520 ARG A CA 1
ATOM 4121 C C . ARG A 1 520 ? 1.974 0.539 -29.996 1.00 96.25 520 ARG A C 1
ATOM 4123 O O . ARG A 1 520 ? 1.954 -0.663 -29.738 1.00 96.25 520 ARG A O 1
ATOM 4130 N N . GLY A 1 521 ? 1.531 1.035 -31.151 1.00 95.44 521 GLY A N 1
ATOM 4131 C CA . GLY A 1 521 ? 0.894 0.238 -32.196 1.00 95.44 521 GLY A CA 1
ATOM 4132 C C . GLY A 1 521 ? 1.813 -0.806 -32.830 1.00 95.44 521 GLY A C 1
ATOM 4133 O O . GLY A 1 521 ? 1.341 -1.858 -33.258 1.00 95.44 521 GLY A O 1
ATOM 4134 N N . VAL A 1 522 ? 3.121 -0.554 -32.901 1.00 95.00 522 VAL A N 1
ATOM 4135 C CA . VAL A 1 522 ? 4.090 -1.557 -33.354 1.00 95.00 522 VAL A CA 1
ATOM 4136 C C . VAL A 1 522 ? 4.284 -2.635 -32.290 1.00 95.00 522 VAL A C 1
ATOM 4138 O O . VAL A 1 522 ? 4.220 -3.824 -32.610 1.00 95.00 522 VAL A O 1
ATOM 4141 N N . LEU A 1 523 ? 4.495 -2.248 -31.032 1.00 96.00 523 LEU A N 1
ATOM 4142 C CA . LEU A 1 523 ? 4.739 -3.200 -29.949 1.00 96.00 523 LEU A CA 1
ATOM 4143 C C . LEU A 1 523 ? 3.537 -4.120 -29.713 1.00 96.00 523 LEU A C 1
ATOM 4145 O O . LEU A 1 523 ? 3.717 -5.334 -29.627 1.00 96.00 523 LEU A O 1
ATOM 4149 N N . SER A 1 524 ? 2.315 -3.587 -29.710 1.00 94.44 524 SER A N 1
ATOM 4150 C CA . SER A 1 524 ? 1.098 -4.392 -29.533 1.00 94.44 524 SER A CA 1
ATOM 4151 C C . SER A 1 524 ? 0.852 -5.399 -30.666 1.00 94.44 524 SER A C 1
ATOM 4153 O O . SER A 1 524 ? 0.207 -6.423 -30.455 1.00 94.44 524 SER A O 1
ATOM 4155 N N . ARG A 1 525 ? 1.397 -5.165 -31.869 1.00 93.94 525 ARG A N 1
ATOM 4156 C CA . ARG A 1 525 ? 1.332 -6.130 -32.984 1.00 93.94 525 ARG A CA 1
ATOM 4157 C C . ARG A 1 525 ? 2.328 -7.274 -32.842 1.00 93.94 525 ARG A C 1
ATOM 4159 O O . ARG A 1 525 ? 2.025 -8.389 -33.256 1.00 93.94 525 ARG A O 1
ATOM 4166 N N . PHE A 1 526 ? 3.522 -6.998 -32.318 1.00 94.06 526 PHE A N 1
ATOM 4167 C CA . PHE A 1 526 ? 4.573 -8.009 -32.168 1.00 94.06 526 PHE A CA 1
ATOM 4168 C C . PHE A 1 526 ? 4.456 -8.811 -30.870 1.00 94.06 526 PHE A C 1
ATOM 4170 O O . PHE A 1 526 ? 4.915 -9.953 -30.826 1.00 94.06 526 PHE A O 1
ATOM 4177 N N . TYR A 1 527 ? 3.839 -8.244 -29.833 1.00 96.00 527 TYR A N 1
ATOM 4178 C CA . TYR A 1 527 ? 3.747 -8.854 -28.512 1.00 96.00 527 TYR A CA 1
ATOM 4179 C C . TYR A 1 527 ? 2.292 -8.924 -28.057 1.00 96.00 527 TYR A C 1
ATOM 4181 O O . TYR A 1 527 ? 1.603 -7.916 -27.962 1.00 96.00 527 TYR A O 1
ATOM 4189 N N . THR A 1 528 ? 1.831 -10.129 -27.720 1.00 93.12 528 THR A N 1
ATOM 4190 C CA . THR A 1 528 ? 0.429 -10.400 -27.352 1.00 93.12 528 THR A CA 1
ATOM 4191 C C . THR A 1 528 ? 0.040 -9.901 -25.959 1.00 93.12 528 THR A C 1
ATOM 4193 O O . THR A 1 528 ? -1.101 -10.076 -25.542 1.00 93.12 528 THR A O 1
ATOM 4196 N N . GLY A 1 529 ? 0.991 -9.366 -25.198 1.00 95.25 529 GLY A N 1
ATOM 4197 C CA . GLY A 1 529 ? 0.803 -8.955 -23.816 1.00 95.25 529 GLY A CA 1
ATOM 4198 C C . GLY A 1 529 ? 2.133 -8.672 -23.112 1.00 95.25 529 GLY A C 1
ATOM 4199 O O . GLY A 1 529 ? 3.204 -8.909 -23.684 1.00 95.25 529 GLY A O 1
ATOM 4200 N N . PRO A 1 530 ? 2.077 -8.242 -21.841 1.00 95.56 530 PRO A N 1
ATOM 4201 C CA . PRO A 1 530 ? 3.252 -7.796 -21.096 1.00 95.56 530 PRO A CA 1
ATOM 4202 C C . PRO A 1 530 ? 4.289 -8.897 -20.922 1.00 95.56 530 PRO A C 1
ATOM 4204 O O . PRO A 1 530 ? 5.469 -8.663 -21.148 1.00 95.56 530 PRO A O 1
ATOM 4207 N N . GLN A 1 531 ? 3.857 -10.120 -20.607 1.00 95.81 531 GLN A N 1
ATOM 4208 C CA . GLN A 1 531 ? 4.772 -11.245 -20.440 1.00 95.81 531 GLN A CA 1
ATOM 4209 C C . GLN A 1 531 ? 5.555 -11.544 -21.728 1.00 95.81 531 GLN A C 1
ATOM 4211 O O . GLN A 1 531 ? 6.767 -11.715 -21.680 1.00 95.81 531 GLN A O 1
ATOM 4216 N N . ALA A 1 532 ? 4.887 -11.537 -22.888 1.00 96.25 532 ALA A N 1
ATOM 4217 C CA . ALA A 1 532 ? 5.536 -11.794 -24.172 1.00 96.25 532 ALA A CA 1
ATOM 4218 C C . ALA A 1 532 ? 6.568 -10.711 -24.531 1.00 96.25 532 ALA A C 1
ATOM 4220 O O . ALA A 1 532 ? 7.634 -11.043 -25.051 1.00 96.25 532 ALA A O 1
ATOM 4221 N N . LEU A 1 533 ? 6.267 -9.438 -24.243 1.00 97.62 533 LEU A N 1
ATOM 4222 C CA . LEU A 1 533 ? 7.201 -8.327 -24.444 1.00 97.62 533 LEU A CA 1
ATOM 4223 C C . LEU A 1 533 ? 8.403 -8.435 -23.501 1.00 97.62 533 LEU A C 1
ATOM 4225 O O . LEU A 1 533 ? 9.537 -8.344 -23.960 1.00 97.62 533 LEU A O 1
ATOM 4229 N N . ILE A 1 534 ? 8.167 -8.659 -22.206 1.00 97.56 534 ILE A N 1
ATOM 4230 C CA . ILE A 1 534 ? 9.223 -8.691 -21.185 1.00 97.56 534 ILE A CA 1
ATOM 4231 C C . ILE A 1 534 ? 10.151 -9.895 -21.383 1.00 97.56 534 ILE A C 1
ATOM 4233 O O . ILE A 1 534 ? 11.371 -9.744 -21.337 1.00 97.56 534 ILE A O 1
ATOM 4237 N N . ASP A 1 535 ? 9.604 -11.081 -21.669 1.00 96.69 535 ASP A N 1
ATOM 4238 C CA . ASP A 1 535 ? 10.418 -12.270 -21.946 1.00 96.69 535 ASP A CA 1
ATOM 4239 C C . ASP A 1 535 ? 11.244 -12.092 -23.232 1.00 96.69 535 ASP A C 1
ATOM 4241 O O . ASP A 1 535 ? 12.415 -12.480 -23.274 1.00 96.69 535 ASP A O 1
ATOM 4245 N N . ALA A 1 536 ? 10.673 -11.460 -24.268 1.00 96.81 536 ALA A N 1
ATOM 4246 C CA . ALA A 1 536 ? 11.416 -11.108 -25.475 1.00 96.81 536 ALA A CA 1
ATOM 4247 C C . ALA A 1 536 ? 12.557 -10.133 -25.167 1.00 96.81 536 ALA A C 1
ATOM 4249 O O . ALA A 1 536 ? 13.690 -10.373 -25.581 1.00 96.81 536 ALA A O 1
ATOM 4250 N N . TRP A 1 537 ? 12.275 -9.072 -24.412 1.00 96.44 537 TRP A N 1
ATOM 4251 C CA . TRP A 1 537 ? 13.257 -8.056 -24.053 1.00 96.44 537 TRP A CA 1
ATOM 4252 C C . TRP A 1 537 ? 14.412 -8.643 -23.249 1.00 96.44 537 TRP A C 1
ATOM 4254 O O . TRP A 1 537 ? 15.558 -8.517 -23.665 1.00 96.44 537 TRP A O 1
ATOM 4264 N N . ALA A 1 538 ? 14.124 -9.376 -22.171 1.00 95.62 538 ALA A N 1
ATOM 4265 C CA . ALA A 1 538 ? 15.158 -9.990 -21.342 1.00 95.62 538 ALA A CA 1
ATOM 4266 C C . ALA A 1 538 ? 16.021 -10.990 -22.128 1.00 95.62 538 ALA A C 1
ATOM 4268 O O . ALA A 1 538 ? 17.194 -11.174 -21.809 1.00 95.62 538 ALA A O 1
ATOM 4269 N N . THR A 1 539 ? 15.448 -11.660 -23.134 1.00 95.56 539 THR A N 1
ATOM 4270 C CA . THR A 1 539 ? 16.184 -12.602 -23.988 1.00 95.56 539 THR A CA 1
ATOM 4271 C C . THR A 1 539 ? 17.125 -11.874 -24.944 1.00 95.56 539 THR A C 1
ATOM 4273 O O . THR A 1 539 ? 18.277 -12.282 -25.078 1.00 95.56 539 THR A O 1
ATOM 4276 N N . TRP A 1 540 ? 16.662 -10.789 -25.573 1.00 94.75 540 TRP A N 1
ATOM 4277 C CA . TRP A 1 540 ? 17.490 -9.968 -26.459 1.00 94.75 540 TRP A CA 1
ATOM 4278 C C . TRP A 1 540 ? 18.590 -9.219 -25.700 1.00 94.75 540 TRP A C 1
ATOM 4280 O O . TRP A 1 540 ? 19.741 -9.281 -26.119 1.00 94.75 540 TRP A O 1
ATOM 4290 N N . GLU A 1 541 ? 18.265 -8.612 -24.557 1.00 93.62 541 GLU A N 1
ATOM 4291 C CA . GLU A 1 541 ? 19.226 -7.934 -23.675 1.00 93.62 541 GLU A CA 1
ATOM 4292 C C . GLU A 1 541 ? 20.341 -8.887 -23.211 1.00 93.62 541 GLU A C 1
ATOM 4294 O O . GLU A 1 541 ? 21.520 -8.549 -23.237 1.00 93.62 541 GLU A O 1
ATOM 4299 N N . ALA A 1 542 ? 19.990 -10.123 -22.839 1.00 92.06 542 ALA A N 1
ATOM 4300 C CA . ALA A 1 542 ? 20.978 -11.120 -22.431 1.00 92.06 542 ALA A CA 1
ATOM 4301 C C . ALA A 1 542 ? 21.895 -11.573 -23.582 1.00 92.06 542 ALA A C 1
ATOM 4303 O O . ALA A 1 542 ? 23.029 -11.978 -23.332 1.00 92.06 542 ALA A O 1
ATOM 4304 N N . ALA A 1 543 ? 21.400 -11.561 -24.823 1.00 91.25 543 ALA A N 1
ATOM 4305 C CA . ALA A 1 543 ? 22.141 -12.030 -25.993 1.00 91.25 543 ALA A CA 1
ATOM 4306 C C . ALA A 1 543 ? 22.996 -10.933 -26.650 1.00 91.25 543 ALA A C 1
ATOM 4308 O O . ALA A 1 543 ? 23.981 -11.248 -27.321 1.00 91.25 543 ALA A O 1
ATOM 4309 N N . LEU A 1 544 ? 22.622 -9.663 -26.475 1.00 87.88 544 LEU A N 1
ATOM 4310 C CA . LEU A 1 544 ? 23.288 -8.492 -27.045 1.00 87.88 544 LEU A CA 1
ATOM 4311 C C . LEU A 1 544 ? 23.567 -7.435 -25.960 1.00 87.88 544 LEU A C 1
ATOM 4313 O O . LEU A 1 544 ? 22.971 -6.361 -26.002 1.00 87.88 544 LEU A O 1
ATOM 4317 N N . PRO A 1 545 ? 24.469 -7.711 -24.999 1.00 78.00 545 PRO A N 1
ATOM 4318 C CA . PRO A 1 545 ? 24.836 -6.737 -23.978 1.00 78.00 545 PRO A CA 1
ATOM 4319 C C . PRO A 1 545 ? 25.472 -5.483 -24.592 1.00 78.00 545 PRO A C 1
ATOM 4321 O O . PRO A 1 545 ? 26.270 -5.560 -25.534 1.00 78.00 545 PRO A O 1
ATOM 4324 N N . GLU A 1 546 ? 25.146 -4.322 -24.030 1.00 74.69 546 GLU A N 1
ATOM 4325 C CA . GLU A 1 546 ? 25.593 -3.018 -24.523 1.00 74.69 546 GLU A CA 1
ATOM 4326 C C . GLU A 1 546 ? 26.991 -2.654 -24.009 1.00 74.69 546 GLU A C 1
ATOM 4328 O O . GLU A 1 546 ? 27.156 -1.797 -23.151 1.00 74.69 546 GLU A O 1
ATOM 4333 N N . GLY A 1 547 ? 28.025 -3.299 -24.554 1.00 73.94 547 GLY A N 1
ATOM 4334 C CA . GLY A 1 547 ? 29.423 -2.939 -24.284 1.00 73.94 547 GLY A CA 1
ATOM 4335 C C . GLY A 1 547 ? 29.759 -2.879 -22.786 1.00 73.94 547 GLY A C 1
ATOM 4336 O O . GLY A 1 547 ? 29.660 -3.891 -22.095 1.00 73.94 547 GLY A O 1
ATOM 4337 N N . ASP A 1 548 ? 30.174 -1.699 -22.310 1.00 73.69 548 ASP A N 1
ATOM 4338 C CA . ASP A 1 548 ? 30.559 -1.451 -20.911 1.00 73.69 548 ASP A CA 1
ATOM 4339 C C . ASP A 1 548 ? 29.366 -1.117 -19.986 1.00 73.69 548 ASP A C 1
ATOM 4341 O O . ASP A 1 548 ? 29.558 -0.937 -18.779 1.00 73.69 548 ASP A O 1
ATOM 4345 N N . GLU A 1 549 ? 28.141 -1.012 -20.513 1.00 80.31 549 GLU A N 1
ATOM 4346 C CA . GLU A 1 549 ? 26.954 -0.737 -19.700 1.00 80.31 549 GLU A CA 1
ATOM 4347 C C . GLU A 1 549 ? 26.519 -1.977 -18.897 1.00 80.31 549 GLU A C 1
ATOM 4349 O O . GLU A 1 549 ? 26.642 -3.119 -19.357 1.00 80.31 549 GLU A O 1
ATOM 4354 N N . PRO A 1 550 ? 26.004 -1.791 -17.667 1.00 81.56 550 PRO A N 1
ATOM 4355 C CA . PRO A 1 550 ? 25.456 -2.896 -16.899 1.00 81.56 550 PRO A CA 1
ATOM 4356 C C . PRO A 1 550 ? 24.221 -3.463 -17.604 1.00 81.56 550 PRO A C 1
ATOM 4358 O O . PRO A 1 550 ? 23.327 -2.727 -18.005 1.00 81.56 550 PRO A O 1
ATOM 4361 N N . SER A 1 551 ? 24.157 -4.790 -17.704 1.00 89.06 551 SER A N 1
ATOM 4362 C CA . SER A 1 551 ? 23.002 -5.477 -18.283 1.00 89.06 551 SER A CA 1
ATOM 4363 C C . SER A 1 551 ? 21.713 -5.172 -17.517 1.00 89.06 551 SER A C 1
ATOM 4365 O O . SER A 1 551 ? 21.688 -5.310 -16.293 1.00 89.06 551 SER A O 1
ATOM 4367 N N . LEU A 1 552 ? 20.636 -4.882 -18.252 1.00 92.88 552 LEU A N 1
ATOM 4368 C CA . LEU A 1 552 ? 19.307 -4.580 -17.702 1.00 92.88 552 LEU A CA 1
ATOM 4369 C C . LEU A 1 552 ? 18.436 -5.829 -17.464 1.00 92.88 552 LEU A C 1
ATOM 4371 O O . LEU A 1 552 ? 17.237 -5.735 -17.205 1.00 92.88 552 LEU A O 1
ATOM 4375 N N . VAL A 1 553 ? 18.990 -7.043 -17.586 1.00 94.31 553 VAL A N 1
ATOM 4376 C CA . VAL A 1 553 ? 18.198 -8.290 -17.513 1.00 94.31 553 VAL A CA 1
ATOM 4377 C C . VAL A 1 553 ? 17.447 -8.434 -16.185 1.00 94.31 553 VAL A C 1
ATOM 4379 O O . VAL A 1 553 ? 16.349 -8.997 -16.175 1.00 94.31 553 VAL A O 1
ATOM 4382 N N . ALA A 1 554 ? 18.023 -7.985 -15.067 1.00 94.44 554 ALA A N 1
ATOM 4383 C CA . ALA A 1 554 ? 17.379 -8.090 -13.757 1.00 94.44 554 ALA A CA 1
ATOM 4384 C C . ALA A 1 554 ? 16.195 -7.117 -13.648 1.00 94.44 554 ALA A C 1
ATOM 4386 O O . ALA A 1 554 ? 15.091 -7.531 -13.297 1.00 94.44 554 ALA A O 1
ATOM 4387 N N . GLU A 1 555 ? 16.418 -5.872 -14.053 1.00 95.44 555 GLU A N 1
ATOM 4388 C CA . GLU A 1 555 ? 15.464 -4.769 -14.137 1.00 95.44 555 GLU A CA 1
ATOM 4389 C C . GLU A 1 555 ? 14.260 -5.163 -15.006 1.00 95.44 555 GLU A C 1
ATOM 4391 O O . GLU A 1 555 ? 13.109 -5.101 -14.572 1.00 95.44 555 GLU A O 1
ATOM 4396 N N . ILE A 1 556 ? 14.518 -5.697 -16.203 1.00 96.50 556 ILE A N 1
ATOM 4397 C CA . ILE A 1 556 ? 13.475 -6.173 -17.120 1.00 96.50 556 ILE A CA 1
ATOM 4398 C C . ILE A 1 556 ? 12.680 -7.328 -16.497 1.00 96.50 556 ILE A C 1
ATOM 4400 O O . ILE A 1 556 ? 11.451 -7.351 -16.562 1.00 96.50 556 ILE A O 1
ATOM 4404 N N . ARG A 1 557 ? 13.356 -8.314 -15.892 1.00 96.50 557 ARG A N 1
ATOM 4405 C CA . ARG A 1 557 ? 12.681 -9.491 -15.316 1.00 96.50 557 ARG A CA 1
ATOM 4406 C C . ARG A 1 557 ? 11.851 -9.156 -14.088 1.00 96.50 557 ARG A C 1
ATOM 4408 O O . ARG A 1 557 ? 10.815 -9.791 -13.902 1.00 96.50 557 ARG A O 1
ATOM 4415 N N . TRP A 1 558 ? 12.249 -8.160 -13.301 1.00 97.12 558 TRP A N 1
ATOM 4416 C CA . TRP A 1 558 ? 11.452 -7.685 -12.173 1.00 97.12 558 TRP A CA 1
ATOM 4417 C C . TRP A 1 558 ? 10.026 -7.331 -12.615 1.00 97.12 558 TRP A C 1
ATOM 4419 O O . TRP A 1 558 ? 9.049 -7.766 -12.006 1.00 97.12 558 TRP A O 1
ATOM 4429 N N . HIS A 1 559 ? 9.897 -6.658 -13.763 1.00 97.31 559 HIS A N 1
ATOM 4430 C CA . HIS A 1 559 ? 8.608 -6.251 -14.318 1.00 97.31 559 HIS A CA 1
ATOM 4431 C C . HIS A 1 559 ? 7.682 -7.401 -14.724 1.00 97.31 559 HIS A C 1
ATOM 4433 O O . HIS A 1 559 ? 6.496 -7.154 -14.948 1.00 97.31 559 HIS A O 1
ATOM 4439 N N . ARG A 1 560 ? 8.197 -8.628 -14.860 1.00 95.31 560 ARG A N 1
ATOM 4440 C CA . ARG A 1 560 ? 7.386 -9.827 -15.112 1.00 95.31 560 ARG A CA 1
ATOM 4441 C C . ARG A 1 560 ? 6.795 -10.394 -13.826 1.00 95.31 560 ARG A C 1
ATOM 4443 O O . ARG A 1 560 ? 5.702 -10.954 -13.859 1.00 95.31 560 ARG A O 1
ATOM 4450 N N . ASP A 1 561 ? 7.559 -10.309 -12.743 1.00 93.44 561 ASP A N 1
ATOM 4451 C CA . ASP A 1 561 ? 7.313 -11.066 -11.521 1.00 93.44 561 ASP A CA 1
ATOM 4452 C C . ASP A 1 561 ? 6.562 -10.220 -10.464 1.00 93.44 561 ASP A C 1
ATOM 4454 O O . ASP A 1 561 ? 5.821 -10.781 -9.650 1.00 93.44 561 ASP A O 1
ATOM 4458 N N . ASP A 1 562 ? 6.686 -8.883 -10.492 1.00 97.00 562 ASP A N 1
ATOM 4459 C CA . ASP A 1 562 ? 5.937 -7.970 -9.612 1.00 97.00 562 ASP A CA 1
ATOM 4460 C C . ASP A 1 562 ? 4.539 -7.634 -10.175 1.00 97.00 562 ASP A C 1
ATOM 4462 O O . ASP A 1 562 ? 4.426 -7.043 -11.251 1.00 97.00 562 ASP A O 1
ATOM 4466 N N . PRO A 1 563 ? 3.440 -7.914 -9.445 1.00 96.62 563 PRO A N 1
ATOM 4467 C CA . PRO A 1 563 ? 2.081 -7.663 -9.936 1.00 96.62 563 PRO A CA 1
ATOM 4468 C C . PRO A 1 563 ? 1.727 -6.171 -10.063 1.00 96.62 563 PRO A C 1
ATOM 4470 O O . PRO A 1 563 ? 0.745 -5.835 -10.732 1.00 96.62 563 PRO A O 1
ATOM 4473 N N . GLY A 1 564 ? 2.478 -5.282 -9.410 1.00 96.50 564 GLY A N 1
ATOM 4474 C CA . GLY A 1 564 ? 2.319 -3.835 -9.510 1.00 96.50 564 GLY A CA 1
ATOM 4475 C C . GLY A 1 564 ? 2.967 -3.242 -10.760 1.00 96.50 564 GLY A C 1
ATOM 4476 O O . GLY A 1 564 ? 2.541 -2.176 -11.198 1.00 96.50 564 GLY A O 1
ATOM 4477 N N . SER A 1 565 ? 3.908 -3.961 -11.382 1.00 97.06 565 SER A N 1
ATOM 4478 C CA . SER A 1 565 ? 4.659 -3.543 -12.569 1.00 97.06 565 SER A CA 1
ATOM 4479 C C . SER A 1 565 ? 3.804 -2.783 -13.599 1.00 97.06 565 SER A C 1
ATOM 4481 O O . SER A 1 565 ? 2.774 -3.304 -14.052 1.00 97.06 565 SER A O 1
ATOM 4483 N N . PRO A 1 566 ? 4.241 -1.583 -14.041 1.00 95.75 566 PRO A N 1
ATOM 4484 C CA . PRO A 1 566 ? 3.527 -0.767 -15.018 1.00 95.75 566 PRO A CA 1
ATOM 4485 C C . PRO A 1 566 ? 3.058 -1.505 -16.271 1.00 95.75 566 PRO A C 1
ATOM 4487 O O . PRO A 1 566 ? 1.955 -1.249 -16.755 1.00 95.75 566 PRO A O 1
ATOM 4490 N N . PHE A 1 567 ? 3.856 -2.456 -16.762 1.00 96.69 567 PHE A N 1
ATOM 4491 C CA . PHE A 1 567 ? 3.573 -3.214 -17.980 1.00 96.69 567 PHE A CA 1
ATOM 4492 C C . PHE A 1 567 ? 2.273 -4.021 -17.901 1.00 96.69 567 PHE A C 1
ATOM 4494 O O . PHE A 1 567 ? 1.570 -4.151 -18.905 1.00 96.69 567 PHE A O 1
ATOM 4501 N N . HIS A 1 568 ? 1.904 -4.525 -16.719 1.00 95.62 568 HIS A N 1
ATOM 4502 C CA . HIS A 1 568 ? 0.653 -5.269 -16.518 1.00 95.62 568 HIS A CA 1
ATOM 4503 C C . HIS A 1 568 ? -0.605 -4.405 -16.648 1.00 95.62 568 HIS A C 1
ATOM 4505 O O . HIS A 1 568 ? -1.717 -4.928 -16.769 1.00 95.62 568 HIS A O 1
ATOM 4511 N N . TRP A 1 569 ? -0.424 -3.088 -16.631 1.00 95.19 569 TRP A N 1
ATOM 4512 C CA . TRP A 1 569 ? -1.491 -2.103 -16.565 1.00 95.19 569 TRP A CA 1
ATOM 4513 C C . TRP A 1 569 ? -1.505 -1.144 -17.756 1.00 95.19 569 TRP A C 1
ATOM 4515 O O . TRP A 1 569 ? -2.294 -0.203 -17.756 1.00 95.19 569 TRP A O 1
ATOM 4525 N N . LEU A 1 570 ? -0.660 -1.382 -18.762 1.00 94.00 570 LEU A N 1
ATOM 4526 C CA . LEU A 1 570 ? -0.727 -0.697 -20.049 1.00 94.00 570 LEU A CA 1
ATOM 4527 C C . LEU A 1 570 ? -1.950 -1.151 -20.854 1.00 94.00 570 LEU A C 1
ATOM 4529 O O . LEU A 1 570 ? -2.508 -2.230 -20.630 1.00 94.00 570 LEU A O 1
ATOM 4533 N N . ASP A 1 571 ? -2.352 -0.318 -21.808 1.00 89.25 571 ASP A N 1
ATOM 4534 C CA . ASP A 1 571 ? -3.439 -0.630 -22.729 1.00 89.25 571 ASP A CA 1
ATOM 4535 C C . ASP A 1 571 ? -2.961 -1.507 -23.899 1.00 89.25 571 ASP A C 1
ATOM 4537 O O . ASP A 1 571 ? -2.396 -1.007 -24.873 1.00 89.25 571 ASP A O 1
ATOM 4541 N N . TRP A 1 572 ? -3.150 -2.823 -23.767 1.00 86.94 572 TRP A N 1
ATOM 4542 C CA . TRP A 1 572 ? -2.706 -3.844 -24.726 1.00 86.94 572 TRP A CA 1
ATOM 4543 C C . TRP A 1 572 ? -3.720 -4.164 -25.842 1.00 86.94 572 TRP A C 1
ATOM 4545 O O . TRP A 1 572 ? -3.390 -4.975 -26.713 1.00 86.94 572 TRP A O 1
ATOM 4555 N N . HIS A 1 573 ? -4.935 -3.592 -25.823 1.00 70.19 573 HIS A N 1
ATOM 4556 C CA . HIS A 1 573 ? -6.046 -4.016 -26.691 1.00 70.19 573 HIS A CA 1
ATOM 4557 C C . HIS A 1 573 ? -6.766 -2.882 -27.412 1.00 70.19 573 HIS A C 1
ATOM 4559 O O . HIS A 1 573 ? -7.260 -1.962 -26.733 1.00 70.19 573 HIS A O 1
#

Radius of gyration: 31.03 Å; chains: 1; bounding box: 82×48×93 Å

Sequence (573 aa):
MIDPLKAWWAQQLVLCGWAFDPEPLSVSPDSAQARLALFDVRERGELGWRLVEACLSGQGGALRRLHALELLALAGAAGWLEGTQAQAWAAWLAADIQSQHDSLDAWLSALRRERGQVDWAQGDDGFLQACEALAQLEQESAGVTWDVLATWLAEAQAASRQPPWPSGSAGVWRLRAAFSPVLSATCEPSRDWPDVHRWLSEVWSIDDRDELIRLLLWLGGQGHRYTWDLDAQRLTVQGETARRRWQASLGEARDYGHVMLTFLSSGEPLEWAAWDWLRLADLAYAGWNAGWLERHEAETFAAHAGDLLMRRYRDWTTVAKAYQRGRSLFEGVDRRAEFAADWSALLNAASSPWQVPLDTLLDAPRRDASRSMIRKWRASAWQWVMALASVREPDLAYRQGIDRAPDRQRQDDARTYLHDMLGLDPAMGVAGLSRLWLPAQVHHLNQLAADAAHGALPETDTPTGRADPEAVRMRNELKHCARHAATIFMAEKYAFYLMMCADSGDYDRAALDELAESLRGVLSRFYTGPQALIDAWATWEAALPEGDEPSLVAEIRWHRDDPGSPFHWLDWH

InterPro domains:
  IPR009677 Protein of unknown function DUF1266 [PF06889] (200-355)

Organism: Chromohalobacter israelensis (strain ATCC BAA-138 / DSM 3043 / CIP 106854 / NCIMB 13768 / 1H11) (NCBI:txid290398)

pLDDT: mean 93.01, std 6.83, range [45.34, 98.81]